Protein AF-A0A8B6DS80-F1 (afdb_monomer)

pLDDT: mean 71.21, std 18.93, range [24.67, 97.44]

Structure (mmCIF, N/CA/C/O backbone):
data_AF-A0A8B6DS80-F1
#
_entry.id   AF-A0A8B6DS80-F1
#
loop_
_atom_site.group_PDB
_atom_site.id
_atom_site.type_symbol
_atom_site.label_atom_id
_atom_site.label_alt_id
_atom_site.label_comp_id
_atom_site.label_asym_id
_atom_site.label_entity_id
_atom_site.label_seq_id
_atom_site.pdbx_PDB_ins_code
_atom_site.Cartn_x
_atom_site.Cartn_y
_atom_site.Cartn_z
_atom_site.occupancy
_atom_site.B_iso_or_equiv
_atom_site.auth_seq_id
_atom_site.auth_comp_id
_atom_site.auth_asym_id
_atom_site.auth_atom_id
_atom_site.pdbx_PDB_model_num
ATOM 1 N N . MET A 1 1 ? -22.485 25.710 -22.153 1.00 34.03 1 MET A N 1
ATOM 2 C CA . MET A 1 1 ? -21.117 25.423 -22.628 1.00 34.03 1 MET A CA 1
ATOM 3 C C . MET A 1 1 ? -21.225 24.617 -23.906 1.00 34.03 1 MET A C 1
ATOM 5 O O . MET A 1 1 ? -21.720 23.501 -23.854 1.00 34.03 1 MET A O 1
ATOM 9 N N . GLY A 1 2 ? -20.808 25.170 -25.046 1.00 27.67 2 GLY A N 1
ATOM 10 C CA . GLY A 1 2 ? -20.375 24.310 -26.142 1.00 27.67 2 GLY A CA 1
ATOM 11 C C . GLY A 1 2 ? -19.099 23.619 -25.678 1.00 27.67 2 GLY A C 1
ATOM 12 O O . GLY A 1 2 ? -18.053 24.255 -25.598 1.00 27.67 2 GLY A O 1
ATOM 13 N N . THR A 1 3 ? -19.199 22.352 -25.290 1.00 32.62 3 THR A N 1
ATOM 14 C CA . THR A 1 3 ? -18.043 21.487 -25.065 1.00 32.62 3 THR A CA 1
ATOM 15 C C . THR A 1 3 ? -17.446 21.160 -26.429 1.00 32.62 3 THR A C 1
ATOM 17 O O . THR A 1 3 ? -17.955 20.290 -27.135 1.00 32.62 3 THR A O 1
ATOM 20 N N . LYS A 1 4 ? -16.378 21.861 -26.826 1.00 34.16 4 LYS A N 1
ATOM 21 C CA . LYS A 1 4 ? -15.440 21.294 -27.800 1.00 34.16 4 LYS A CA 1
ATOM 22 C C . LYS A 1 4 ? -14.716 20.154 -27.087 1.00 34.16 4 LYS A C 1
ATOM 24 O O . LYS A 1 4 ? -14.049 20.380 -26.081 1.00 34.16 4 LYS A O 1
ATOM 29 N N . GLY A 1 5 ? -14.986 18.938 -27.556 1.00 41.78 5 GLY A N 1
ATOM 30 C CA . GLY A 1 5 ? -14.521 17.689 -26.973 1.00 41.78 5 GLY A CA 1
ATOM 31 C C . GLY A 1 5 ? -13.006 17.544 -27.032 1.00 41.78 5 GLY A C 1
ATOM 32 O O . GLY A 1 5 ? -12.364 17.951 -27.997 1.00 41.78 5 GLY A O 1
ATOM 33 N N . GLN A 1 6 ? -12.452 16.936 -25.988 1.00 45.47 6 GLN A N 1
ATOM 34 C CA . GLN A 1 6 ? -11.119 16.361 -26.053 1.00 45.47 6 GLN A CA 1
ATOM 35 C C . GLN A 1 6 ? -11.160 15.143 -26.979 1.00 45.47 6 GLN A C 1
ATOM 37 O O . GLN A 1 6 ? -11.952 14.219 -26.791 1.00 45.47 6 GLN A O 1
ATOM 42 N N . GLU A 1 7 ? -10.325 15.181 -28.011 1.00 48.72 7 GLU A N 1
ATOM 43 C CA . GLU A 1 7 ? -10.145 14.103 -28.973 1.00 48.72 7 GLU A CA 1
ATOM 44 C C . GLU A 1 7 ? -9.479 12.880 -28.328 1.00 48.72 7 GLU A C 1
ATOM 46 O O . GLU A 1 7 ? -8.563 13.001 -27.515 1.00 48.72 7 GLU A O 1
ATOM 51 N N . LEU A 1 8 ? -9.921 11.683 -28.727 1.00 48.75 8 LEU A N 1
ATOM 52 C CA . LEU A 1 8 ? -9.294 10.417 -28.335 1.00 48.75 8 LEU A CA 1
ATOM 53 C C . LEU A 1 8 ? -7.856 10.293 -28.884 1.00 48.75 8 LEU A C 1
ATOM 55 O O . LEU A 1 8 ? -7.528 10.853 -29.932 1.00 48.75 8 LEU A O 1
ATOM 59 N N . SER A 1 9 ? -7.010 9.496 -28.225 1.00 45.34 9 SER A N 1
ATOM 60 C CA . SER A 1 9 ? -5.663 9.181 -28.719 1.00 45.34 9 SER A CA 1
ATOM 61 C C . SER A 1 9 ? -5.705 8.207 -29.904 1.00 45.34 9 SER A C 1
ATOM 63 O O . SER A 1 9 ? -6.570 7.334 -29.971 1.00 45.34 9 SER A O 1
ATOM 65 N N . THR A 1 10 ? -4.753 8.319 -30.833 1.00 44.22 10 THR A N 1
ATOM 66 C CA . THR A 1 10 ? -4.668 7.491 -32.053 1.00 44.22 10 THR A CA 1
ATOM 67 C C . THR A 1 10 ? -4.633 5.989 -31.758 1.00 44.22 10 THR A C 1
ATOM 69 O O . THR A 1 10 ? -5.273 5.223 -32.463 1.00 44.22 10 THR A O 1
ATOM 72 N N . GLY A 1 11 ? -3.992 5.561 -30.664 1.00 42.91 11 GLY A N 1
ATOM 73 C CA . GLY A 1 11 ? -4.006 4.159 -30.224 1.00 42.91 11 GLY A CA 1
ATOM 74 C C . GLY A 1 11 ? -5.384 3.677 -29.755 1.00 42.91 11 GLY A C 1
ATOM 75 O O . GLY A 1 11 ? -5.789 2.566 -30.077 1.00 42.91 11 GLY A O 1
ATOM 76 N N . VAL A 1 12 ? -6.156 4.527 -29.069 1.00 44.34 12 VAL A N 1
ATOM 77 C CA . VAL A 1 12 ? -7.542 4.206 -28.686 1.00 44.34 12 VAL A CA 1
ATOM 78 C C . VAL A 1 12 ? -8.468 4.251 -29.905 1.00 44.34 12 VAL A C 1
ATOM 80 O O . VAL A 1 12 ? -9.344 3.401 -30.023 1.00 44.34 12 VAL A O 1
ATOM 83 N N . LYS A 1 13 ? -8.243 5.166 -30.857 1.00 51.72 13 LYS A N 1
ATOM 84 C CA . LYS A 1 13 ? -8.955 5.199 -32.147 1.00 51.72 13 LYS A CA 1
ATOM 85 C C . LYS A 1 13 ? -8.667 3.941 -32.988 1.00 51.72 13 LYS A C 1
ATOM 87 O O . LYS A 1 13 ? -9.611 3.322 -33.466 1.00 51.72 13 LYS A O 1
ATOM 92 N N . ASN A 1 14 ? -7.410 3.503 -33.086 1.00 46.91 14 ASN A N 1
ATOM 93 C CA . ASN A 1 14 ? -7.009 2.292 -33.819 1.00 46.91 14 ASN A CA 1
ATOM 94 C C . ASN A 1 14 ? -7.560 1.020 -33.165 1.00 46.91 14 ASN A C 1
ATOM 96 O O . ASN A 1 14 ? -8.139 0.184 -33.848 1.00 46.91 14 ASN A O 1
ATOM 100 N N . MET A 1 15 ? -7.499 0.934 -31.835 1.00 43.97 15 MET A N 1
ATOM 101 C CA . MET A 1 15 ? -8.109 -0.149 -31.063 1.00 43.97 15 MET A CA 1
ATOM 102 C C . MET A 1 15 ? -9.639 -0.198 -31.246 1.00 43.97 15 MET A C 1
ATOM 104 O O . MET A 1 15 ? -10.202 -1.279 -31.391 1.00 43.97 15 MET A O 1
ATOM 108 N N . ILE A 1 16 ? -10.333 0.948 -31.311 1.00 52.62 16 ILE A N 1
ATOM 109 C CA . ILE A 1 16 ? -11.776 1.001 -31.624 1.00 52.62 16 ILE A CA 1
ATOM 110 C C . ILE A 1 16 ? -12.061 0.486 -33.048 1.00 52.62 16 ILE A C 1
ATOM 112 O O . ILE A 1 16 ? -13.019 -0.268 -33.235 1.00 52.62 16 ILE A O 1
ATOM 116 N N . VAL A 1 17 ? -11.244 0.862 -34.040 1.00 50.75 17 VAL A N 1
ATOM 117 C CA . VAL A 1 17 ? -11.376 0.415 -35.442 1.00 50.75 17 VAL A CA 1
ATOM 118 C C . VAL A 1 17 ? -11.119 -1.089 -35.577 1.00 50.75 17 VAL A C 1
ATOM 120 O O . VAL A 1 17 ? -11.907 -1.787 -36.214 1.00 50.75 17 VAL A O 1
ATOM 123 N N . GLU A 1 18 ? -10.091 -1.610 -34.915 1.00 46.81 18 GLU A N 1
ATOM 124 C CA . GLU A 1 18 ? -9.693 -3.019 -34.957 1.00 46.81 18 GLU A CA 1
ATOM 125 C C . GLU A 1 18 ? -10.686 -3.923 -34.205 1.00 46.81 18 GLU A C 1
ATOM 127 O O . GLU A 1 18 ? -11.094 -4.973 -34.707 1.00 46.81 18 GLU A O 1
ATOM 132 N N . MET A 1 19 ? -11.188 -3.486 -33.043 1.00 43.94 19 MET A N 1
ATOM 133 C CA . MET A 1 19 ? -12.278 -4.173 -32.341 1.00 43.94 19 MET A CA 1
ATOM 134 C C . MET A 1 19 ? -13.559 -4.218 -33.193 1.00 43.94 19 MET A C 1
ATOM 136 O O . MET A 1 19 ? -14.278 -5.218 -33.175 1.00 43.94 19 MET A O 1
ATOM 140 N N . PHE A 1 20 ? -13.855 -3.170 -33.970 1.00 48.94 20 PHE A N 1
ATOM 141 C CA . PHE A 1 20 ? -15.024 -3.148 -34.854 1.00 48.94 20 PHE A CA 1
ATOM 142 C C . PHE A 1 20 ? -14.844 -4.046 -36.094 1.00 48.94 20 PHE A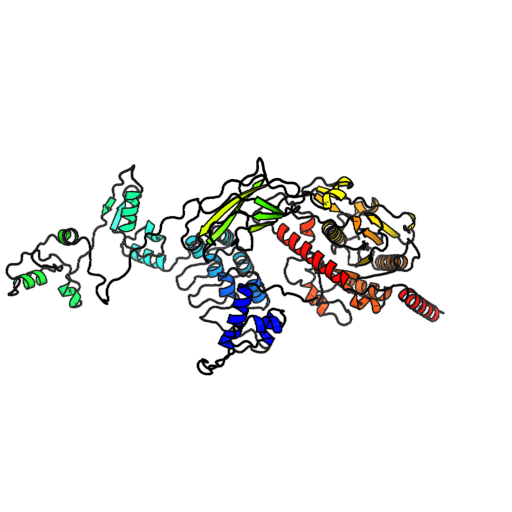 C 1
ATOM 144 O O . PHE A 1 20 ? -15.755 -4.809 -36.422 1.00 48.94 20 PHE A O 1
ATOM 151 N N . GLN A 1 21 ? -13.667 -4.036 -36.731 1.00 45.00 21 GLN A N 1
ATOM 152 C CA . GLN A 1 21 ? -13.314 -4.926 -37.852 1.00 45.00 21 GLN A CA 1
ATOM 153 C C . GLN A 1 21 ? -13.363 -6.415 -37.466 1.00 45.00 21 GLN A C 1
ATOM 155 O O . GLN A 1 21 ? -13.750 -7.253 -38.277 1.00 45.00 21 GLN A O 1
ATOM 160 N N . ASN A 1 22 ? -13.083 -6.736 -36.199 1.00 43.62 22 ASN A N 1
ATOM 161 C CA . ASN A 1 22 ? -13.191 -8.084 -35.633 1.00 43.62 22 ASN A CA 1
ATOM 162 C C . ASN A 1 22 ? -14.607 -8.448 -35.119 1.00 43.62 22 ASN A C 1
ATOM 164 O O . ASN A 1 22 ? -14.787 -9.440 -34.409 1.00 43.62 22 ASN A O 1
ATOM 168 N N . GLY A 1 23 ? -15.640 -7.670 -35.472 1.00 39.72 23 GLY A N 1
ATOM 169 C CA . GLY A 1 23 ? -17.052 -8.032 -35.282 1.00 39.72 23 GLY A CA 1
ATOM 170 C C . GLY A 1 23 ? -17.678 -7.646 -33.936 1.00 39.72 23 GLY A C 1
ATOM 171 O O . GLY A 1 23 ? -18.801 -8.069 -33.636 1.00 39.72 23 GLY A O 1
ATOM 172 N N . PHE A 1 24 ? -17.006 -6.839 -33.109 1.00 44.31 24 PHE A N 1
ATOM 173 C CA . PHE A 1 24 ? -17.584 -6.353 -31.854 1.00 44.31 24 PHE A CA 1
ATOM 174 C C . PHE A 1 24 ? -18.598 -5.228 -32.109 1.00 44.31 24 PHE A C 1
ATOM 176 O O . PHE A 1 24 ? -18.339 -4.259 -32.817 1.00 44.31 24 PHE A O 1
ATOM 183 N N . SER A 1 25 ? -19.777 -5.317 -31.482 1.00 53.47 25 SER A N 1
ATOM 184 C CA . SER A 1 25 ? -20.791 -4.260 -31.606 1.00 53.47 25 SER A CA 1
ATOM 185 C C . SER A 1 25 ? -20.344 -2.967 -30.909 1.00 53.47 25 SER A C 1
ATOM 187 O O . SER A 1 25 ? -19.791 -3.016 -29.809 1.00 53.47 25 SER A O 1
ATOM 189 N N . ARG A 1 26 ? -20.689 -1.806 -31.480 1.00 61.75 26 ARG A N 1
ATOM 190 C CA . ARG A 1 26 ? -20.340 -0.464 -30.960 1.00 61.75 26 ARG A CA 1
ATOM 191 C C . ARG A 1 26 ? -20.732 -0.250 -29.487 1.00 61.75 26 ARG A C 1
ATOM 193 O O . ARG A 1 26 ? -20.030 0.431 -28.750 1.00 61.75 26 ARG A O 1
ATOM 200 N N . ARG A 1 27 ? -21.825 -0.882 -29.029 1.00 55.78 27 ARG A N 1
ATOM 201 C CA . ARG A 1 27 ? -22.249 -0.870 -27.612 1.00 55.78 27 ARG A CA 1
ATOM 202 C C . ARG A 1 27 ? -21.249 -1.604 -26.714 1.00 55.78 27 ARG A C 1
ATOM 204 O O . ARG A 1 27 ? -20.874 -1.087 -25.679 1.00 55.78 27 ARG A O 1
ATOM 211 N N . LYS A 1 28 ? -20.764 -2.762 -27.161 1.00 46.22 28 LYS A N 1
ATOM 212 C CA . LYS A 1 28 ? -19.835 -3.611 -26.407 1.00 46.22 28 LYS A CA 1
ATOM 213 C C . LYS A 1 28 ? -18.430 -3.002 -26.322 1.00 46.22 28 LYS A C 1
ATOM 215 O O . LYS A 1 28 ? -17.792 -3.131 -25.292 1.00 46.22 28 LYS A O 1
ATOM 220 N N . ILE A 1 29 ? -17.984 -2.291 -27.360 1.00 45.41 29 ILE A N 1
ATOM 221 C CA . ILE A 1 29 ? -16.724 -1.521 -27.347 1.00 45.41 29 ILE A CA 1
ATOM 222 C C . ILE A 1 29 ? -16.824 -0.338 -26.367 1.00 45.41 29 ILE A C 1
ATOM 224 O O . ILE A 1 29 ? -15.922 -0.130 -25.562 1.00 45.41 29 ILE A O 1
ATOM 228 N N . SER A 1 30 ? -17.949 0.387 -26.387 1.00 52.19 30 SER A N 1
ATOM 229 C CA . SER A 1 30 ? -18.244 1.484 -25.451 1.00 52.19 30 SER A CA 1
ATOM 230 C C . SER A 1 30 ? -18.247 1.013 -23.991 1.00 52.19 30 SER A C 1
ATOM 232 O O . SER A 1 30 ? -17.644 1.669 -23.145 1.00 52.19 30 SER A O 1
ATOM 234 N N . ASP A 1 31 ? -18.841 -0.150 -23.711 1.00 49.34 31 ASP A N 1
ATOM 235 C CA . ASP A 1 31 ? -18.891 -0.723 -22.361 1.00 49.34 31 ASP A CA 1
ATOM 236 C C . ASP A 1 31 ? -17.509 -1.225 -21.882 1.00 49.34 31 ASP A C 1
ATOM 238 O O . ASP A 1 31 ? -17.162 -1.044 -20.715 1.00 49.34 31 ASP A O 1
ATOM 242 N N . ILE A 1 32 ? -16.703 -1.823 -22.773 1.00 43.16 32 ILE A N 1
ATOM 243 C CA . ILE A 1 32 ? -15.356 -2.352 -22.466 1.00 43.16 32 ILE A CA 1
ATOM 244 C C . ILE A 1 32 ? -14.350 -1.225 -22.221 1.00 43.16 32 ILE A C 1
ATOM 246 O O . ILE A 1 32 ? -13.583 -1.279 -21.264 1.00 43.16 32 ILE A O 1
ATOM 250 N N . LEU A 1 33 ? -14.356 -0.200 -23.073 1.00 44.75 33 LEU A N 1
ATOM 251 C CA . LEU A 1 33 ? -13.413 0.918 -22.994 1.00 44.75 33 LEU A CA 1
ATOM 252 C C . LEU A 1 33 ? -13.917 2.062 -22.100 1.00 44.75 33 LEU A C 1
ATOM 254 O O . LEU A 1 33 ? -13.211 3.049 -21.918 1.00 44.75 33 LEU A O 1
ATOM 258 N N . LYS A 1 34 ? -15.138 1.944 -21.560 1.00 48.00 34 LYS A N 1
ATOM 259 C CA . LYS A 1 34 ? -15.829 2.951 -20.737 1.00 48.00 34 LYS A CA 1
ATOM 260 C C . LYS A 1 34 ? -15.794 4.372 -21.326 1.00 48.00 34 LYS A C 1
ATOM 262 O O . LYS A 1 34 ? -15.617 5.349 -20.603 1.00 48.00 34 LYS A O 1
ATOM 267 N N . ILE A 1 35 ? -16.023 4.489 -22.637 1.00 56.06 35 ILE A N 1
ATOM 268 C CA . ILE A 1 35 ? -16.168 5.767 -23.364 1.00 56.06 35 ILE A CA 1
ATOM 269 C C . ILE A 1 35 ? -17.594 5.934 -23.921 1.00 56.06 35 ILE A C 1
ATOM 271 O O . ILE A 1 35 ? -18.247 4.924 -24.205 1.00 56.06 35 ILE A O 1
ATOM 275 N N . PRO A 1 36 ? -18.106 7.169 -24.120 1.00 63.94 36 PRO A N 1
ATOM 276 C CA . PRO A 1 36 ? -19.464 7.394 -24.616 1.00 63.94 36 PRO A CA 1
ATOM 277 C C . PRO A 1 36 ? -19.700 6.795 -26.007 1.00 63.94 36 PRO A C 1
ATOM 279 O O . PRO A 1 36 ? -18.845 6.835 -26.891 1.00 63.94 36 PRO A O 1
ATOM 282 N N . LYS A 1 37 ? -20.914 6.289 -26.238 1.00 61.31 37 LYS A N 1
ATOM 283 C CA . LYS A 1 37 ? -21.297 5.626 -27.495 1.00 61.31 37 LYS A CA 1
ATOM 284 C C . LYS A 1 37 ? -21.211 6.546 -28.725 1.00 61.31 37 LYS A C 1
ATOM 286 O O . LYS A 1 37 ? -20.961 6.063 -29.824 1.00 61.31 37 LYS A O 1
ATOM 291 N N . SER A 1 38 ? -21.389 7.856 -28.542 1.00 66.00 38 SER A N 1
ATOM 292 C CA . SER A 1 38 ? -21.170 8.879 -29.574 1.00 66.00 38 SER A CA 1
ATOM 293 C C . SER A 1 38 ? -19.695 8.979 -29.977 1.00 66.00 38 SER A C 1
ATOM 295 O O . SER A 1 38 ? -19.396 9.003 -31.161 1.00 66.00 38 SER A O 1
ATOM 297 N N . THR A 1 39 ? -18.767 8.890 -29.020 1.00 58.00 39 THR A N 1
ATOM 298 C CA . THR A 1 39 ? -17.315 8.928 -29.262 1.00 58.00 39 THR A CA 1
ATOM 299 C C . THR A 1 39 ? -16.813 7.682 -30.005 1.00 58.00 39 THR A C 1
ATOM 301 O O . THR A 1 39 ? -15.868 7.771 -30.785 1.00 58.00 39 THR A O 1
ATOM 304 N N . VAL A 1 40 ? -17.471 6.528 -29.831 1.00 60.97 40 VAL A N 1
ATOM 305 C CA . VAL A 1 40 ? -17.234 5.328 -30.660 1.00 60.97 40 VAL A CA 1
ATOM 306 C C . VAL A 1 40 ? -17.730 5.545 -32.096 1.00 60.97 40 VAL A C 1
ATOM 308 O O . VAL A 1 40 ? -17.053 5.141 -33.035 1.00 60.97 40 VAL A O 1
ATOM 311 N N . ASN A 1 41 ? -18.876 6.210 -32.284 1.00 65.19 41 ASN A N 1
ATOM 312 C CA . ASN A 1 41 ? -19.416 6.511 -33.616 1.00 65.19 41 ASN A CA 1
ATOM 313 C C . ASN A 1 41 ? -18.564 7.541 -34.383 1.00 65.19 41 ASN A C 1
ATOM 315 O O . ASN A 1 41 ? -18.413 7.407 -35.591 1.00 65.19 41 ASN A O 1
ATOM 319 N N . ASP A 1 42 ? -17.978 8.522 -33.692 1.00 62.38 42 ASP A N 1
ATOM 320 C CA . ASP A 1 42 ? -17.170 9.589 -34.303 1.00 62.38 42 ASP A CA 1
ATOM 321 C C . ASP A 1 42 ? -15.770 9.120 -34.763 1.00 62.38 42 ASP A C 1
ATOM 323 O O . ASP A 1 42 ? -15.109 9.818 -35.529 1.00 62.38 42 ASP A O 1
ATOM 327 N N . ASN A 1 43 ? -15.311 7.942 -34.310 1.00 55.66 43 ASN A N 1
ATOM 328 C CA . ASN A 1 43 ? -13.954 7.417 -34.548 1.00 55.66 43 ASN A CA 1
ATOM 329 C C . ASN A 1 43 ? -13.908 6.084 -35.317 1.00 55.66 43 ASN A C 1
ATOM 331 O O . ASN A 1 43 ? -12.827 5.540 -35.529 1.00 55.66 43 ASN A O 1
ATOM 335 N N . VAL A 1 44 ? -15.057 5.576 -35.773 1.00 55.69 44 VAL A N 1
ATOM 336 C CA . VAL A 1 44 ? -15.127 4.528 -36.803 1.00 55.69 44 VAL A CA 1
ATOM 337 C C . VAL A 1 44 ? -15.243 5.231 -38.167 1.00 55.69 44 VAL A C 1
ATOM 339 O O . VAL A 1 44 ? -16.208 5.964 -38.379 1.00 55.69 44 VAL A O 1
ATOM 342 N N . PRO A 1 45 ? -14.284 5.067 -39.097 1.00 46.12 45 PRO A N 1
ATOM 343 C CA . PRO A 1 45 ? -14.292 5.791 -40.367 1.00 46.12 45 PRO A CA 1
ATOM 344 C C . PRO A 1 45 ? -15.562 5.565 -41.206 1.00 46.12 45 PRO A C 1
ATOM 346 O O . PRO A 1 45 ? -15.993 4.430 -41.394 1.00 46.12 45 PRO A O 1
ATOM 349 N N . LYS A 1 46 ? -16.137 6.632 -41.784 1.00 46.09 46 LYS A N 1
ATOM 350 C CA . LYS A 1 46 ? -17.407 6.582 -42.549 1.00 46.09 46 LYS A CA 1
ATOM 351 C C . LYS A 1 46 ? -17.395 5.659 -43.778 1.00 46.09 46 LYS A C 1
ATOM 353 O O . LYS A 1 46 ? -18.454 5.191 -44.178 1.00 46.09 46 LYS A O 1
ATOM 358 N N . TYR A 1 47 ? -16.232 5.351 -44.354 1.00 43.00 47 TYR A N 1
ATOM 359 C CA . TYR A 1 47 ? -16.114 4.385 -45.459 1.00 43.00 47 TYR A CA 1
ATOM 360 C C . TYR A 1 47 ? -16.300 2.920 -45.015 1.00 43.00 47 TYR A C 1
ATOM 362 O O . TYR A 1 47 ? -16.515 2.056 -45.855 1.00 43.00 47 TYR A O 1
ATOM 370 N N . LEU A 1 48 ? -16.261 2.640 -43.703 1.00 39.78 48 LEU A N 1
ATOM 371 C CA . LEU A 1 48 ? -16.700 1.369 -43.105 1.00 39.78 48 LEU A CA 1
ATOM 372 C C . LEU A 1 48 ? -18.210 1.362 -42.781 1.00 39.78 48 LEU A C 1
ATOM 374 O O . LEU A 1 48 ? -18.737 0.331 -42.369 1.00 39.78 48 LEU A O 1
ATOM 378 N N . ASP A 1 49 ? -18.897 2.503 -42.933 1.00 40.97 49 ASP A N 1
ATOM 379 C CA . ASP A 1 49 ? -20.339 2.684 -42.686 1.00 40.97 49 ASP A CA 1
ATOM 380 C C . ASP A 1 49 ? -21.155 2.686 -43.994 1.00 40.97 49 ASP A C 1
ATOM 382 O O . ASP A 1 49 ? -22.360 2.437 -43.991 1.00 40.97 49 ASP A O 1
ATOM 386 N N . THR A 1 50 ? -20.501 2.894 -45.141 1.00 33.88 50 THR A N 1
ATOM 387 C CA . THR A 1 50 ? -21.084 2.600 -46.451 1.00 33.88 50 THR A CA 1
ATOM 388 C C . THR A 1 50 ? -20.941 1.114 -46.718 1.00 33.88 50 THR A C 1
ATOM 390 O O . THR A 1 50 ? -19.842 0.623 -46.976 1.00 33.88 50 THR A O 1
ATOM 393 N N . GLY A 1 51 ? -22.060 0.399 -46.634 1.00 42.44 51 GLY A N 1
ATOM 394 C CA . GLY A 1 51 ? -22.133 -0.996 -47.027 1.00 42.44 51 GLY A CA 1
ATOM 395 C C . GLY A 1 51 ? -21.432 -1.237 -48.364 1.00 42.44 51 GLY A C 1
ATOM 396 O O . GLY A 1 51 ? -21.788 -0.664 -49.387 1.00 42.44 51 GLY A O 1
ATOM 397 N N . SER A 1 52 ? -20.454 -2.129 -48.346 1.00 30.00 52 SER A N 1
ATOM 398 C CA . SER A 1 52 ? -20.355 -3.126 -49.399 1.00 30.00 52 SER A CA 1
ATOM 399 C C . SER A 1 52 ? -20.423 -4.468 -48.688 1.00 30.00 52 SER A C 1
ATOM 401 O O . SER A 1 52 ? -19.576 -4.825 -47.871 1.00 30.00 52 SER A O 1
ATOM 403 N N . GLU A 1 53 ? -21.539 -5.153 -48.897 1.00 36.47 53 GLU A N 1
ATOM 404 C CA . GLU A 1 53 ? -21.952 -6.360 -48.186 1.00 36.47 53 GLU A CA 1
ATOM 405 C C . GLU A 1 53 ? -21.076 -7.598 -48.464 1.00 36.47 53 GLU A C 1
ATOM 407 O O . GLU A 1 53 ? -21.439 -8.696 -48.052 1.00 36.47 53 GLU A O 1
ATOM 412 N N . GLU A 1 54 ? -19.919 -7.489 -49.120 1.00 32.94 54 GLU A N 1
ATOM 413 C CA . GLU A 1 54 ? -19.416 -8.635 -49.889 1.00 32.94 54 GLU A CA 1
ATOM 414 C C . GLU A 1 54 ? -18.153 -9.339 -49.394 1.00 32.94 54 GLU A C 1
ATOM 416 O O . GLU A 1 54 ? -17.763 -10.319 -50.013 1.00 32.94 54 GLU A O 1
ATOM 421 N N . ASN A 1 55 ? -17.549 -8.987 -48.253 1.00 32.66 55 ASN A N 1
ATOM 422 C CA . ASN A 1 55 ? -16.404 -9.770 -47.751 1.00 32.66 55 ASN A CA 1
ATOM 423 C C . ASN A 1 55 ? -16.422 -10.035 -46.243 1.00 32.66 55 ASN A C 1
ATOM 425 O O . ASN A 1 55 ? -15.480 -9.738 -45.515 1.00 32.66 55 ASN A O 1
ATOM 429 N N . LYS A 1 56 ? -17.491 -10.685 -45.768 1.00 28.31 56 LYS A N 1
ATOM 430 C CA . LYS A 1 56 ? -17.433 -11.472 -44.525 1.00 28.31 56 LYS A CA 1
ATOM 431 C C . LYS A 1 56 ? -16.778 -12.834 -44.815 1.00 28.31 56 LYS A C 1
ATOM 433 O O . LYS A 1 56 ? -17.434 -13.657 -45.460 1.00 28.31 56 LYS A O 1
ATOM 438 N N . PRO A 1 57 ? -15.598 -13.188 -44.262 1.00 25.95 57 PRO A N 1
ATOM 439 C CA . PRO A 1 57 ? -15.325 -14.584 -43.967 1.00 25.95 57 PRO A CA 1
ATOM 440 C C . PRO A 1 57 ? -16.340 -15.027 -42.914 1.00 25.95 57 PRO A C 1
ATOM 442 O O . PRO A 1 57 ? -16.489 -14.430 -41.846 1.00 25.95 57 PRO A O 1
ATOM 445 N N . ARG A 1 58 ? -17.117 -16.039 -43.290 1.00 29.50 58 ARG A N 1
ATOM 446 C CA . ARG A 1 58 ? -18.211 -16.611 -42.514 1.00 29.50 58 ARG A CA 1
ATOM 447 C C . ARG A 1 58 ? -17.758 -16.985 -41.103 1.00 29.50 58 ARG A C 1
ATOM 449 O O . ARG A 1 58 ? -16.753 -17.653 -40.898 1.00 29.50 58 ARG A O 1
ATOM 456 N N . SER A 1 59 ? -18.599 -16.584 -40.160 1.00 37.50 59 SER A N 1
ATOM 457 C CA . SER A 1 59 ? -18.628 -16.970 -38.756 1.00 37.50 59 SER A CA 1
ATOM 458 C C . SER A 1 59 ? -18.197 -18.419 -38.484 1.00 37.50 59 SER A C 1
ATOM 460 O O . SER A 1 59 ? -18.953 -19.354 -38.749 1.00 37.50 59 SER A O 1
ATOM 462 N N . GLY A 1 60 ? -17.052 -18.578 -37.827 1.00 28.73 60 GLY A N 1
ATOM 463 C CA . GLY A 1 60 ? -16.771 -19.687 -36.920 1.00 28.73 60 GLY A CA 1
ATOM 464 C C . GLY A 1 60 ? -16.500 -19.102 -35.536 1.00 28.73 60 GLY A C 1
ATOM 465 O O . GLY A 1 60 ? -15.497 -18.428 -35.343 1.00 28.73 60 GLY A O 1
ATOM 466 N N . ARG A 1 61 ? -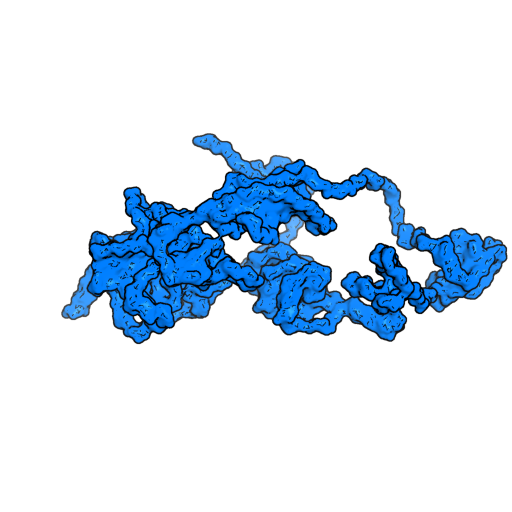17.427 -19.278 -34.587 1.00 30.58 61 ARG A N 1
ATOM 467 C CA . ARG A 1 61 ? -17.264 -18.838 -33.186 1.00 30.58 61 ARG A CA 1
ATOM 468 C C . ARG A 1 61 ? -16.032 -19.496 -32.548 1.00 30.58 61 ARG A C 1
ATOM 470 O O . ARG A 1 61 ? -15.896 -20.707 -32.700 1.00 30.58 61 ARG A O 1
ATOM 477 N N . PRO A 1 62 ? -15.328 -18.792 -31.646 1.00 29.70 62 PRO A N 1
ATOM 478 C CA . PRO A 1 62 ? -14.849 -19.415 -30.417 1.00 29.70 62 PRO A CA 1
ATOM 479 C C . PRO A 1 62 ? -15.852 -19.158 -29.290 1.00 29.70 62 PRO A C 1
ATOM 481 O O . PRO A 1 62 ? -16.294 -18.032 -29.045 1.00 29.70 62 PRO A O 1
ATOM 484 N N . LEU A 1 63 ? -16.276 -20.248 -28.657 1.00 29.19 63 LEU A N 1
ATOM 485 C CA . LEU A 1 63 ? -17.202 -20.276 -27.536 1.00 29.19 63 LEU A CA 1
ATOM 486 C C . LEU A 1 63 ? -16.577 -19.595 -26.307 1.00 29.19 63 LEU A C 1
ATOM 488 O O . LEU A 1 63 ? -15.624 -20.103 -25.730 1.00 29.19 63 LEU A O 1
ATOM 492 N N . PHE A 1 64 ? -17.221 -18.548 -25.792 1.00 31.08 64 PHE A N 1
ATOM 493 C CA . PHE A 1 64 ? -17.216 -18.330 -24.345 1.00 31.08 64 PHE A CA 1
ATOM 494 C C . PHE A 1 64 ? -18.082 -19.427 -23.717 1.00 31.08 64 PHE A C 1
ATOM 496 O O . PHE A 1 64 ? -19.314 -19.381 -23.794 1.00 31.08 64 PHE A O 1
ATOM 503 N N . VAL A 1 65 ? -17.449 -20.448 -23.143 1.00 28.39 65 VAL A N 1
ATOM 504 C CA . VAL A 1 65 ? -18.156 -21.472 -22.368 1.00 28.39 65 VAL A CA 1
ATOM 505 C C . VAL A 1 65 ? -18.589 -20.857 -21.031 1.00 28.39 65 VAL A C 1
ATOM 507 O O . VAL A 1 65 ? -17.828 -20.157 -20.366 1.00 28.39 65 VAL A O 1
ATOM 510 N N . LYS A 1 66 ? -19.851 -21.091 -20.655 1.00 26.05 66 LYS A N 1
ATOM 511 C CA . LYS A 1 66 ? -20.431 -20.757 -19.342 1.00 26.05 66 LYS A CA 1
ATOM 512 C C . LYS A 1 66 ? -19.650 -21.421 -18.188 1.00 26.05 66 LYS A C 1
ATOM 514 O O . LYS A 1 66 ? -18.968 -22.414 -18.422 1.00 26.05 66 LYS A O 1
ATOM 519 N N . PRO A 1 67 ? -19.793 -20.943 -16.934 1.00 33.38 67 PRO A N 1
ATOM 520 C CA . PRO A 1 67 ? -19.014 -21.416 -15.789 1.00 33.38 67 PRO A CA 1
ATOM 521 C C . PRO A 1 67 ? -19.412 -22.835 -15.354 1.00 33.38 67 PRO A C 1
ATOM 523 O O . PRO A 1 67 ? -20.184 -23.005 -14.416 1.00 33.38 67 PRO A O 1
ATOM 526 N N . ARG A 1 68 ? -18.883 -23.853 -16.039 1.00 29.25 68 ARG A N 1
ATOM 527 C CA . ARG A 1 68 ? -18.676 -25.221 -15.542 1.00 29.25 68 ARG A CA 1
ATOM 528 C C . ARG A 1 68 ? -17.434 -25.788 -16.247 1.00 29.25 68 ARG A C 1
ATOM 530 O O . ARG A 1 68 ? -17.419 -25.888 -17.466 1.00 29.25 68 ARG A O 1
ATOM 537 N N . ASP A 1 69 ? -16.414 -26.110 -15.451 1.00 32.62 69 ASP A N 1
ATOM 538 C CA . ASP A 1 69 ? -15.129 -26.736 -15.808 1.00 32.62 69 ASP A CA 1
ATOM 539 C C . ASP A 1 69 ? -14.112 -25.925 -16.640 1.00 32.62 69 ASP A C 1
ATOM 541 O O . ASP A 1 69 ? -13.886 -26.172 -17.821 1.00 32.62 69 ASP A O 1
ATOM 545 N N . TYR A 1 70 ? -13.311 -25.102 -15.952 1.00 36.38 70 TYR A N 1
ATOM 546 C CA . TYR A 1 70 ? -11.993 -24.607 -16.410 1.00 36.38 70 TYR A CA 1
ATOM 547 C C . TYR A 1 70 ? -10.943 -25.729 -16.613 1.00 36.38 70 TYR A C 1
ATOM 549 O O . TYR A 1 70 ? -9.789 -25.465 -16.941 1.00 36.38 70 TYR A O 1
ATOM 557 N N . ARG A 1 71 ? -11.333 -27.003 -16.452 1.00 34.94 71 ARG A N 1
ATOM 558 C CA . ARG A 1 71 ? -10.485 -28.195 -16.631 1.00 34.94 71 ARG A CA 1
ATOM 559 C C . ARG A 1 71 ? -10.240 -28.581 -18.100 1.00 34.94 71 ARG A C 1
ATOM 561 O O . ARG A 1 71 ? -9.442 -29.481 -18.348 1.00 34.94 71 ARG A O 1
ATOM 568 N N . LYS A 1 72 ? -10.883 -27.926 -19.075 1.00 39.75 72 LYS A N 1
ATOM 569 C CA . LYS A 1 72 ? -10.617 -28.110 -20.516 1.00 39.75 72 LYS A CA 1
ATOM 570 C C . LYS A 1 72 ? -10.062 -26.815 -21.118 1.00 39.75 72 LYS A C 1
ATOM 572 O O . LYS A 1 72 ? -10.817 -25.962 -21.563 1.00 39.75 72 LYS A O 1
ATOM 577 N N . LEU A 1 73 ? -8.738 -26.660 -21.096 1.00 39.72 73 LEU A N 1
ATOM 578 C CA . LEU A 1 73 ? -8.032 -25.526 -21.705 1.00 39.72 73 LEU A CA 1
ATOM 579 C C . LEU A 1 73 ? -7.975 -25.691 -23.233 1.00 39.72 73 LEU A C 1
ATOM 581 O O . LEU A 1 73 ? -7.357 -26.638 -23.722 1.00 39.72 73 LEU A O 1
ATOM 585 N N . GLU A 1 74 ? -8.576 -24.768 -23.990 1.00 44.06 74 GLU A N 1
ATOM 586 C CA . GLU A 1 74 ? -8.325 -24.651 -25.432 1.00 44.06 74 GLU A CA 1
ATOM 587 C C . GLU A 1 74 ? -6.900 -24.119 -25.652 1.00 44.06 74 GLU A C 1
ATOM 589 O O . GLU A 1 74 ? -6.540 -23.032 -25.200 1.00 44.06 74 GLU A O 1
ATOM 594 N N . ARG A 1 75 ? -6.063 -24.925 -26.313 1.00 50.53 75 ARG A N 1
ATOM 595 C CA . ARG A 1 75 ? -4.700 -24.562 -26.714 1.00 50.53 75 ARG A CA 1
ATOM 596 C C . ARG A 1 75 ? -4.747 -23.917 -28.097 1.00 50.53 75 ARG A C 1
ATOM 598 O O . ARG A 1 75 ? -5.093 -24.596 -29.063 1.00 50.53 75 ARG A O 1
ATOM 605 N N . ILE A 1 76 ? -4.339 -22.658 -28.223 1.00 43.97 76 ILE A N 1
ATOM 606 C CA . ILE A 1 76 ? -4.205 -21.997 -29.530 1.00 43.97 76 ILE A CA 1
ATOM 607 C C . ILE A 1 76 ? -2.763 -22.201 -29.996 1.00 43.97 76 ILE A C 1
ATOM 609 O O . ILE A 1 76 ? -1.822 -21.884 -29.277 1.00 43.97 76 ILE A O 1
ATOM 613 N N . HIS A 1 77 ? -2.577 -22.856 -31.146 1.00 48.38 77 HIS A N 1
ATOM 614 C CA . HIS A 1 77 ? -1.266 -23.302 -31.649 1.00 48.38 77 HIS A CA 1
ATOM 615 C C . HIS A 1 77 ? -0.426 -24.126 -30.651 1.00 48.38 77 HIS A C 1
ATOM 617 O O . HIS A 1 77 ? 0.763 -24.330 -30.859 1.00 48.38 77 HIS A O 1
ATOM 623 N N . GLY A 1 78 ? -1.066 -24.716 -29.634 1.00 55.41 78 GLY A N 1
ATOM 624 C CA . GLY A 1 78 ? -0.415 -25.497 -28.579 1.00 55.41 78 GLY A CA 1
ATOM 625 C C . GLY A 1 78 ? 0.205 -24.669 -27.454 1.00 55.41 78 GLY A C 1
ATOM 626 O O . GLY A 1 78 ? 0.797 -25.251 -26.552 1.00 55.41 78 GLY A O 1
ATOM 627 N N . TRP A 1 79 ? 0.013 -23.350 -27.463 1.00 59.75 79 TRP A N 1
ATOM 628 C CA . TRP A 1 79 ? 0.283 -22.483 -26.324 1.00 59.75 79 TRP A CA 1
ATOM 629 C C . TRP A 1 79 ? -0.967 -22.347 -25.452 1.00 59.75 79 TRP A C 1
ATOM 631 O O . TRP A 1 79 ? -2.105 -22.334 -25.934 1.00 59.75 79 TRP A O 1
ATOM 641 N N . THR A 1 80 ? -0.746 -22.265 -24.144 1.00 63.84 80 THR A N 1
ATOM 642 C CA . THR A 1 80 ? -1.768 -21.823 -23.186 1.00 63.84 80 THR A CA 1
ATOM 643 C C . THR A 1 80 ? -1.624 -20.321 -22.961 1.00 63.84 80 THR A C 1
ATOM 645 O O . THR A 1 80 ? -0.578 -19.744 -23.253 1.00 63.84 80 THR A O 1
ATOM 648 N N . ALA A 1 81 ? -2.635 -19.691 -22.365 1.00 60.97 81 ALA A N 1
ATOM 649 C CA . ALA A 1 81 ? -2.551 -18.283 -21.985 1.00 60.97 81 ALA A CA 1
ATOM 650 C C . ALA A 1 81 ? -1.355 -17.981 -21.048 1.00 60.97 81 ALA A C 1
ATOM 652 O O . ALA A 1 81 ? -0.823 -16.876 -21.086 1.00 60.97 81 ALA A O 1
ATOM 653 N N . LEU A 1 82 ? -0.885 -18.970 -20.269 1.00 70.19 82 LEU A N 1
ATOM 654 C CA . LEU A 1 82 ? 0.329 -18.847 -19.450 1.00 70.19 82 LEU A CA 1
ATOM 655 C C . LEU A 1 82 ? 1.617 -18.827 -20.283 1.00 70.19 82 LEU A C 1
ATOM 657 O O . LEU A 1 82 ? 2.536 -18.098 -19.944 1.00 70.19 82 LEU A O 1
ATOM 661 N N . HIS A 1 83 ? 1.691 -19.578 -21.386 1.00 74.12 83 HIS A N 1
ATOM 662 C CA . HIS A 1 83 ? 2.860 -19.520 -22.272 1.00 74.12 83 HIS A CA 1
ATOM 663 C C . HIS A 1 83 ? 2.990 -18.132 -22.903 1.00 74.12 83 HIS A C 1
ATOM 665 O O . HIS A 1 83 ? 4.062 -17.537 -22.876 1.00 74.12 83 HIS A O 1
ATOM 671 N N . SER A 1 84 ? 1.875 -17.575 -23.385 1.00 64.44 84 SER A N 1
ATOM 672 C CA . SER A 1 84 ? 1.844 -16.201 -23.891 1.00 64.44 84 SER A CA 1
ATOM 673 C C . SER A 1 84 ? 2.195 -15.189 -22.797 1.00 64.44 84 SER A C 1
ATOM 675 O O . SER A 1 84 ? 3.003 -14.298 -23.029 1.00 64.44 84 SER A O 1
ATOM 677 N N . GLY A 1 85 ? 1.636 -15.334 -21.591 1.00 64.50 85 GLY A N 1
ATOM 678 C CA . GLY A 1 85 ? 1.934 -14.443 -20.467 1.00 64.50 85 GLY A CA 1
ATOM 679 C C . GLY A 1 85 ? 3.412 -14.448 -20.061 1.00 64.50 85 GLY A C 1
ATOM 680 O O . GLY A 1 85 ? 3.973 -13.379 -19.832 1.00 64.50 85 GLY A O 1
ATOM 681 N N . ALA A 1 86 ? 4.042 -15.627 -20.037 1.00 73.75 86 ALA A N 1
ATOM 682 C CA . ALA A 1 86 ? 5.458 -15.795 -19.718 1.00 73.75 86 ALA A CA 1
ATOM 683 C C . ALA A 1 86 ? 6.392 -15.277 -20.815 1.00 73.75 86 ALA A C 1
ATOM 685 O O . ALA A 1 86 ? 7.449 -14.749 -20.495 1.00 73.75 86 ALA A O 1
ATOM 686 N N . TRP A 1 87 ? 5.997 -15.386 -22.085 1.00 72.25 87 TRP A N 1
ATOM 687 C CA . TRP A 1 87 ? 6.759 -14.849 -23.213 1.00 72.25 87 TRP A CA 1
ATOM 688 C C . TRP A 1 87 ? 6.713 -13.314 -23.276 1.00 72.25 87 TRP A C 1
ATOM 690 O O . TRP A 1 87 ? 7.737 -12.665 -23.446 1.00 72.25 87 TRP A O 1
ATOM 700 N N . PHE A 1 88 ? 5.528 -12.717 -23.097 1.00 61.81 88 PHE A N 1
ATOM 701 C CA . PHE A 1 88 ? 5.320 -11.265 -23.221 1.00 61.81 88 PHE A CA 1
ATOM 702 C C . PHE A 1 88 ? 5.565 -10.469 -21.926 1.00 61.81 88 PHE A C 1
ATOM 704 O O . PHE A 1 88 ? 5.236 -9.279 -21.879 1.00 61.81 88 PHE A O 1
ATOM 711 N N . GLY A 1 89 ? 6.062 -11.109 -20.861 1.00 60.81 89 GLY A N 1
ATOM 712 C CA . GLY A 1 89 ? 6.359 -10.441 -19.587 1.00 60.81 89 GLY A CA 1
ATOM 713 C C . GLY A 1 89 ? 5.135 -9.856 -18.883 1.00 60.81 89 GLY A C 1
ATOM 714 O O . GLY A 1 89 ? 5.236 -8.857 -18.180 1.00 60.81 89 GLY A O 1
ATOM 715 N N . LYS A 1 90 ? 3.943 -10.428 -19.099 1.00 67.31 90 LYS A N 1
ATOM 716 C CA . LYS A 1 90 ? 2.687 -9.915 -18.523 1.00 67.31 90 LYS A CA 1
ATOM 717 C C . LYS A 1 90 ? 2.411 -10.567 -17.174 1.00 67.31 90 LYS A C 1
ATOM 719 O O . LYS A 1 90 ? 1.532 -11.428 -17.068 1.00 67.31 90 LYS A O 1
ATOM 724 N N . ALA A 1 91 ? 3.170 -10.164 -16.157 1.00 63.38 91 ALA A N 1
ATOM 725 C CA . ALA A 1 91 ? 3.093 -10.721 -14.810 1.00 63.38 91 ALA A CA 1
ATOM 726 C C . ALA A 1 91 ? 1.675 -10.652 -14.219 1.00 63.38 91 ALA A C 1
ATOM 728 O O . ALA A 1 91 ? 1.201 -11.630 -13.649 1.00 63.38 91 ALA A O 1
ATOM 729 N N . GLU A 1 92 ? 0.923 -9.573 -14.447 1.00 56.19 92 GLU A N 1
ATOM 730 C CA . GLU A 1 92 ? -0.449 -9.422 -13.942 1.00 56.19 92 GLU A CA 1
ATOM 731 C C . GLU A 1 92 ? -1.417 -10.438 -14.568 1.00 56.19 92 GLU A C 1
ATOM 733 O O . GLU A 1 92 ? -2.292 -10.986 -13.894 1.00 56.19 92 GLU A O 1
ATOM 738 N N . ILE A 1 93 ? -1.236 -10.734 -15.860 1.00 55.75 93 ILE A N 1
ATOM 739 C CA . ILE A 1 93 ? -2.018 -11.751 -16.572 1.00 55.75 93 ILE A CA 1
ATOM 740 C C . ILE A 1 93 ? -1.612 -13.143 -16.081 1.00 55.75 93 ILE A C 1
ATOM 742 O O . ILE A 1 93 ? -2.477 -13.978 -15.826 1.00 55.75 93 ILE A O 1
ATOM 746 N N . MET A 1 94 ? -0.315 -13.386 -15.887 1.00 68.38 94 MET A N 1
ATOM 747 C CA . MET A 1 94 ? 0.202 -14.627 -15.307 1.00 68.38 94 MET A CA 1
ATOM 748 C C . MET A 1 94 ? -0.367 -14.880 -13.910 1.00 68.38 94 MET A C 1
ATOM 750 O O . MET A 1 94 ? -0.883 -15.966 -13.653 1.00 68.38 94 MET A O 1
ATOM 754 N N . HIS A 1 95 ? -0.362 -13.871 -13.038 1.00 61.09 95 HIS A N 1
ATOM 755 C CA . HIS A 1 95 ? -0.943 -13.947 -11.702 1.00 61.09 95 HIS A CA 1
ATOM 756 C C . HIS A 1 95 ? -2.428 -14.300 -11.749 1.00 61.09 95 HIS A C 1
ATOM 758 O O . HIS A 1 95 ? -2.836 -15.262 -11.099 1.00 61.09 95 HIS A O 1
ATOM 764 N N . LEU A 1 96 ? -3.215 -13.604 -12.574 1.00 53.53 96 LEU A N 1
ATOM 765 C CA . LEU A 1 96 ? -4.642 -13.882 -12.735 1.00 53.53 96 LEU A CA 1
ATOM 766 C C . LEU A 1 96 ? -4.896 -15.307 -13.250 1.00 53.53 96 LEU A C 1
ATOM 768 O O . LEU A 1 96 ? -5.764 -16.014 -12.746 1.00 53.53 96 LEU A O 1
ATOM 772 N N . LEU A 1 97 ? -4.147 -15.756 -14.257 1.00 55.94 97 LEU A N 1
ATOM 773 C CA . LEU A 1 97 ? -4.320 -17.077 -14.864 1.00 55.94 97 LEU A CA 1
ATOM 774 C C . LEU A 1 97 ? -3.952 -18.207 -13.893 1.00 55.94 97 LEU A C 1
ATOM 776 O O . LEU A 1 97 ? -4.668 -19.208 -13.808 1.00 55.94 97 LEU A O 1
ATOM 780 N N . ILE A 1 98 ? -2.880 -18.029 -13.122 1.00 66.19 98 ILE A N 1
ATOM 781 C CA . ILE A 1 98 ? -2.480 -18.967 -12.073 1.00 66.19 98 ILE A CA 1
ATOM 782 C C . ILE A 1 98 ? -3.509 -18.960 -10.925 1.00 66.19 98 ILE A C 1
ATOM 784 O O . ILE A 1 98 ? -3.875 -20.024 -10.427 1.00 66.19 98 ILE A O 1
ATOM 788 N N . GLU A 1 99 ? -4.039 -17.795 -10.535 1.00 57.53 99 GLU A N 1
ATOM 789 C CA . GLU A 1 99 ? -5.095 -17.653 -9.516 1.00 57.53 99 GLU A CA 1
ATOM 790 C C . GLU A 1 99 ? -6.391 -18.375 -9.923 1.00 57.53 99 GLU A C 1
ATOM 792 O O . GLU A 1 99 ? -7.083 -18.960 -9.088 1.00 57.53 99 GLU A O 1
ATOM 797 N N . LYS A 1 100 ? -6.705 -18.411 -11.225 1.00 51.41 100 LYS A N 1
ATOM 798 C CA . LYS A 1 100 ? -7.836 -19.179 -11.773 1.00 51.41 100 LYS A CA 1
ATOM 799 C C . LYS A 1 100 ? -7.582 -20.690 -11.858 1.00 51.41 100 LYS A C 1
ATOM 801 O O . LYS A 1 100 ? -8.433 -21.414 -12.374 1.00 51.41 100 LYS A O 1
ATOM 806 N N . GLY A 1 101 ? -6.457 -21.181 -11.336 1.00 55.94 101 GLY A N 1
ATOM 807 C CA . GLY A 1 101 ? -6.137 -22.607 -11.266 1.00 55.94 101 GLY A CA 1
ATOM 808 C C . GLY A 1 101 ? -5.699 -23.206 -12.602 1.00 55.94 101 GLY A C 1
ATOM 809 O O . GLY A 1 101 ? -5.851 -24.412 -12.811 1.00 55.94 101 GLY A O 1
ATOM 810 N N . ILE A 1 102 ? -5.184 -22.385 -13.526 1.00 64.62 102 ILE A N 1
ATOM 811 C CA . ILE A 1 102 ? -4.589 -22.891 -14.764 1.00 64.62 102 ILE A CA 1
ATOM 812 C C . ILE A 1 102 ? -3.289 -23.613 -14.418 1.00 64.62 102 ILE A C 1
ATOM 814 O O . ILE A 1 102 ? -2.422 -23.090 -13.723 1.00 64.62 102 ILE A O 1
ATOM 818 N N . ARG A 1 103 ? -3.164 -24.837 -14.929 1.00 65.25 103 ARG A N 1
ATOM 819 C CA . ARG A 1 103 ? -1.978 -25.670 -14.755 1.00 65.25 103 ARG A CA 1
ATOM 820 C C . ARG A 1 103 ? -0.749 -25.032 -15.407 1.00 65.25 103 ARG A C 1
ATOM 822 O O . ARG A 1 103 ? -0.741 -24.802 -16.617 1.00 65.25 103 ARG A O 1
ATOM 829 N N . VAL A 1 104 ? 0.275 -24.786 -14.593 1.00 73.81 104 VAL A N 1
ATOM 830 C CA . VAL A 1 104 ? 1.560 -24.175 -14.983 1.00 73.81 104 VAL A CA 1
ATOM 831 C C . VAL A 1 104 ? 2.553 -25.180 -15.582 1.00 73.81 104 VAL A C 1
ATOM 833 O O . VAL A 1 104 ? 3.520 -24.791 -16.222 1.00 73.81 104 VAL A O 1
ATOM 836 N N . ASP A 1 105 ? 2.294 -26.473 -15.403 1.00 76.38 105 ASP A N 1
ATOM 837 C CA . ASP A 1 105 ? 3.147 -27.602 -15.789 1.00 76.38 105 ASP A CA 1
ATOM 838 C C . ASP A 1 105 ? 2.782 -28.204 -17.159 1.00 76.38 105 ASP A C 1
ATOM 840 O O . ASP A 1 105 ? 3.280 -29.260 -17.545 1.00 76.38 105 ASP A O 1
ATOM 844 N N . LEU A 1 106 ? 1.882 -27.559 -17.905 1.00 78.62 106 LEU A N 1
ATOM 845 C CA . LEU A 1 106 ? 1.543 -27.988 -19.257 1.00 78.62 106 LEU A CA 1
ATOM 846 C C . LEU A 1 106 ? 2.656 -27.562 -20.222 1.00 78.62 106 LEU A C 1
ATOM 848 O O . LEU A 1 106 ? 2.933 -26.368 -20.277 1.00 78.62 106 LEU A O 1
ATOM 852 N N . PRO A 1 107 ? 3.229 -28.475 -21.024 1.00 79.62 107 PRO A N 1
ATOM 853 C CA . PRO A 1 107 ? 4.204 -28.103 -22.042 1.00 79.62 107 PRO A CA 1
ATOM 854 C C . PRO A 1 107 ? 3.529 -27.537 -23.301 1.00 79.62 107 PRO A C 1
ATOM 856 O O . PRO A 1 107 ? 2.382 -27.891 -23.624 1.00 79.62 107 PRO A O 1
ATOM 859 N N . SER A 1 108 ? 4.266 -26.699 -24.028 1.00 75.88 108 SER A N 1
ATOM 860 C CA . SER A 1 108 ? 3.970 -26.255 -25.394 1.00 75.88 108 SER A CA 1
ATOM 861 C C . SER A 1 108 ? 4.222 -27.373 -26.427 1.00 75.88 108 SER A C 1
ATOM 863 O O . SER A 1 108 ? 4.541 -28.512 -26.075 1.00 75.88 108 SER A O 1
ATOM 865 N N . LYS A 1 109 ? 4.053 -27.090 -27.731 1.00 74.56 109 LYS A N 1
ATOM 866 C CA . LYS A 1 109 ? 4.259 -28.101 -28.797 1.00 74.56 109 LYS A CA 1
ATOM 867 C C . LYS A 1 109 ? 5.702 -28.577 -28.924 1.00 74.56 109 LYS A C 1
ATOM 869 O O . LYS A 1 109 ? 5.917 -29.742 -29.224 1.00 74.56 109 LYS A O 1
ATOM 874 N N . ASP A 1 110 ? 6.649 -27.682 -28.701 1.00 73.25 110 ASP A N 1
ATOM 875 C CA . ASP A 1 110 ? 8.093 -27.921 -28.665 1.00 73.25 110 ASP A CA 1
ATOM 876 C C . ASP A 1 110 ? 8.554 -28.491 -27.310 1.00 73.25 110 ASP A C 1
ATOM 878 O O . ASP A 1 110 ? 9.747 -28.618 -27.047 1.00 73.25 110 ASP A O 1
ATOM 882 N N . GLY A 1 111 ? 7.619 -28.859 -26.426 1.00 78.44 111 GLY A N 1
ATOM 883 C CA . GLY A 1 111 ? 7.922 -29.413 -25.106 1.00 78.44 111 GLY A CA 1
ATOM 884 C C . GLY A 1 111 ? 8.404 -28.379 -24.091 1.00 78.44 111 GLY A C 1
ATOM 885 O O . GLY A 1 111 ? 8.672 -28.748 -22.951 1.00 78.44 111 GLY A O 1
ATOM 886 N N . SER A 1 112 ? 8.496 -27.103 -24.471 1.00 84.00 112 SER A N 1
ATOM 887 C CA . SER A 1 112 ? 8.913 -26.029 -23.576 1.00 84.00 112 SER A CA 1
ATOM 888 C C . SER A 1 112 ? 7.884 -25.824 -22.465 1.00 84.00 112 SER A C 1
ATOM 890 O O . SER A 1 112 ? 6.674 -25.776 -22.690 1.00 84.00 112 SER A O 1
ATOM 892 N N . SER A 1 113 ? 8.372 -25.717 -21.231 1.00 87.19 113 SER A N 1
ATOM 893 C CA . SER A 1 113 ? 7.543 -25.311 -20.096 1.00 87.19 113 SER A CA 1
ATOM 894 C C . SER A 1 113 ? 7.388 -23.790 -20.061 1.00 87.19 113 SER A C 1
ATOM 896 O O . SER A 1 113 ? 8.137 -23.043 -20.691 1.00 87.19 113 SER A O 1
ATOM 898 N N . VAL A 1 114 ? 6.455 -23.309 -19.246 1.00 85.44 114 VAL A N 1
ATOM 899 C CA . VAL A 1 114 ? 6.280 -21.872 -18.997 1.00 85.44 114 VAL A CA 1
ATOM 900 C C . VAL A 1 114 ? 7.567 -21.237 -18.431 1.00 85.44 114 VAL A C 1
ATOM 902 O O . VAL A 1 114 ? 7.866 -20.083 -18.732 1.00 85.44 114 VAL A O 1
ATOM 905 N N . LEU A 1 115 ? 8.377 -22.010 -17.691 1.00 88.94 115 LEU A N 1
ATOM 906 C CA . LEU A 1 115 ? 9.678 -21.573 -17.172 1.00 88.94 115 LEU A CA 1
ATOM 907 C C . LEU A 1 115 ? 10.742 -21.448 -18.275 1.00 88.94 115 LEU A C 1
ATOM 909 O O . LEU A 1 115 ? 11.539 -20.521 -18.215 1.00 88.94 115 LEU A O 1
ATOM 913 N N . HIS A 1 116 ? 10.719 -22.289 -19.319 1.00 84.44 116 HIS A N 1
ATOM 914 C CA . HIS A 1 116 ? 11.613 -22.128 -20.480 1.00 84.44 116 HIS A CA 1
ATOM 915 C C . HIS A 1 116 ? 11.373 -20.803 -21.205 1.00 84.44 116 HIS A C 1
ATOM 917 O O . HIS A 1 116 ? 12.326 -20.159 -21.639 1.00 84.44 116 HIS A O 1
ATOM 923 N N . LEU A 1 117 ? 10.103 -20.403 -21.335 1.00 84.00 117 LEU A N 1
ATOM 924 C CA . LEU A 1 117 ? 9.723 -19.150 -21.987 1.00 84.00 117 LEU A CA 1
ATOM 925 C C . LEU A 1 117 ? 10.061 -17.936 -21.115 1.00 84.00 117 LEU A C 1
ATOM 927 O O . LEU A 1 117 ? 10.551 -16.939 -21.637 1.00 84.00 117 LEU A O 1
ATOM 931 N N . ALA A 1 118 ? 9.858 -18.030 -19.796 1.00 84.50 118 ALA A N 1
ATOM 932 C CA . ALA A 1 118 ? 10.269 -16.990 -18.849 1.00 84.50 118 ALA A CA 1
ATOM 933 C C . ALA A 1 118 ? 11.799 -16.809 -18.819 1.00 84.50 118 ALA A C 1
ATOM 935 O O . ALA A 1 118 ? 12.284 -15.681 -18.815 1.00 84.50 118 ALA A O 1
ATOM 936 N N . ALA A 1 119 ? 12.544 -17.919 -18.857 1.00 79.75 119 ALA A N 1
ATOM 937 C CA . ALA A 1 119 ? 14.001 -17.945 -18.953 1.00 79.75 119 ALA A CA 1
ATOM 938 C C . ALA A 1 119 ? 14.516 -17.328 -20.259 1.00 79.75 119 ALA A C 1
ATOM 940 O O . ALA A 1 119 ? 15.443 -16.532 -20.220 1.00 79.75 119 ALA A O 1
ATOM 941 N N . ASN A 1 120 ? 13.891 -17.640 -21.399 1.00 77.50 120 ASN A N 1
ATOM 942 C CA . ASN A 1 120 ? 14.250 -17.070 -22.704 1.00 77.50 120 ASN A CA 1
ATOM 943 C C . ASN A 1 120 ? 14.019 -15.542 -22.739 1.00 77.50 120 ASN A C 1
ATOM 945 O O . ASN A 1 120 ? 14.903 -14.763 -23.086 1.00 77.50 120 ASN A O 1
ATOM 949 N N . SER A 1 121 ? 12.851 -15.103 -22.269 1.00 72.12 121 SER A N 1
ATOM 950 C CA . SER A 1 121 ? 12.447 -13.689 -22.260 1.00 72.12 121 SER A CA 1
ATOM 951 C C . SER A 1 121 ? 13.101 -12.833 -21.167 1.00 72.12 121 SER A C 1
ATOM 953 O O . SER A 1 121 ? 12.885 -11.625 -21.144 1.00 72.12 121 SER A O 1
ATOM 955 N N . GLY A 1 122 ? 13.899 -13.413 -20.262 1.00 73.81 122 GLY A N 1
ATOM 956 C CA . GLY A 1 122 ? 14.558 -12.659 -19.188 1.00 73.81 122 GLY A CA 1
ATOM 957 C C . GLY A 1 122 ? 13.598 -12.091 -18.139 1.00 73.81 122 GLY A C 1
ATOM 958 O O . GLY A 1 122 ? 13.940 -11.143 -17.438 1.00 73.81 122 GLY A O 1
ATOM 959 N N . ASN A 1 123 ? 12.392 -12.651 -18.013 1.00 76.50 123 ASN A N 1
ATOM 960 C CA . ASN A 1 123 ? 11.358 -12.124 -17.126 1.00 76.50 123 ASN A CA 1
ATOM 961 C C . ASN A 1 123 ? 11.610 -12.484 -15.650 1.00 76.50 123 ASN A C 1
ATOM 963 O O . ASN A 1 123 ? 11.108 -13.492 -15.138 1.00 76.50 123 ASN A O 1
ATOM 967 N N . THR A 1 124 ? 12.339 -11.610 -14.952 1.00 78.06 124 THR A N 1
ATOM 968 C CA . THR A 1 124 ? 12.729 -11.743 -13.534 1.00 78.06 124 THR A CA 1
ATOM 969 C C . THR A 1 124 ? 11.560 -11.682 -12.547 1.00 78.06 124 THR A C 1
ATOM 971 O O . THR A 1 124 ? 11.699 -12.129 -11.416 1.00 78.06 124 THR A O 1
ATOM 974 N N . GLU A 1 125 ? 10.382 -11.209 -12.961 1.00 75.69 125 GLU A N 1
ATOM 975 C CA . GLU A 1 125 ? 9.151 -11.249 -12.154 1.00 75.69 125 GLU A CA 1
ATOM 976 C C . GLU A 1 125 ? 8.424 -12.606 -12.264 1.00 75.69 125 GLU A C 1
ATOM 978 O O . GLU A 1 125 ? 7.795 -13.080 -11.318 1.00 75.69 125 GLU A O 1
ATOM 983 N N . ILE A 1 126 ? 8.534 -13.273 -13.419 1.00 79.75 126 ILE A N 1
ATOM 984 C CA . ILE A 1 126 ? 7.771 -14.489 -13.738 1.00 79.75 126 ILE A CA 1
ATOM 985 C C . ILE A 1 126 ? 8.549 -15.755 -13.365 1.00 79.75 126 ILE A C 1
ATOM 987 O O . ILE A 1 126 ? 7.953 -16.708 -12.863 1.00 79.75 126 ILE A O 1
ATOM 991 N N . ALA A 1 127 ? 9.868 -15.790 -13.574 1.00 82.06 127 ALA A N 1
ATOM 992 C CA . ALA A 1 127 ? 10.674 -16.972 -13.264 1.00 82.06 127 ALA A CA 1
ATOM 993 C C . ALA A 1 127 ? 10.638 -17.363 -11.765 1.00 82.06 127 ALA A C 1
ATOM 995 O O . ALA A 1 127 ? 10.331 -18.525 -11.485 1.00 82.06 127 ALA A O 1
ATOM 996 N N . PRO A 1 128 ? 10.806 -16.440 -10.790 1.00 77.56 128 PRO A N 1
ATOM 997 C CA . PRO A 1 128 ? 10.665 -16.764 -9.366 1.00 77.56 128 PRO A CA 1
ATOM 998 C C . PRO A 1 128 ? 9.259 -17.241 -9.000 1.00 77.56 128 PRO A C 1
ATOM 1000 O O . PRO A 1 128 ? 9.101 -18.187 -8.229 1.00 77.56 128 PRO A O 1
ATOM 1003 N N . LEU A 1 129 ? 8.224 -16.624 -9.587 1.00 79.88 129 LEU A N 1
ATOM 1004 C CA . LEU A 1 129 ? 6.833 -17.029 -9.388 1.00 79.88 129 LEU A CA 1
ATOM 1005 C C . LEU A 1 129 ? 6.615 -18.487 -9.809 1.00 79.88 129 LEU A C 1
ATOM 1007 O O . LEU A 1 129 ? 5.921 -19.228 -9.120 1.00 79.88 129 LEU A O 1
ATOM 1011 N N . LEU A 1 130 ? 7.198 -18.907 -10.930 1.00 81.12 130 LEU A N 1
ATOM 1012 C CA . LEU A 1 130 ? 7.078 -20.269 -11.446 1.00 81.12 130 LEU A CA 1
ATOM 1013 C C . LEU A 1 130 ? 7.868 -21.288 -10.610 1.00 81.12 130 LEU A C 1
ATOM 1015 O O . LEU A 1 130 ? 7.339 -22.365 -10.327 1.00 81.12 130 LEU A O 1
ATOM 1019 N N . ILE A 1 131 ? 9.082 -20.934 -10.173 1.00 78.81 131 ILE A N 1
ATOM 1020 C CA . ILE A 1 131 ? 9.922 -21.758 -9.283 1.00 78.81 131 ILE A CA 1
ATOM 1021 C C . ILE A 1 131 ? 9.207 -21.981 -7.942 1.00 78.81 131 ILE A C 1
ATOM 1023 O O . ILE A 1 131 ? 9.009 -23.119 -7.522 1.00 78.81 131 ILE A O 1
ATOM 1027 N N . HIS A 1 132 ? 8.681 -20.916 -7.329 1.00 72.88 132 HIS A N 1
ATOM 1028 C CA . HIS A 1 132 ? 7.950 -20.990 -6.059 1.00 72.88 132 HIS A CA 1
ATOM 1029 C C . HIS A 1 132 ? 6.659 -21.827 -6.138 1.00 72.88 132 HIS A C 1
ATOM 1031 O O . HIS A 1 132 ? 6.174 -22.345 -5.133 1.00 72.88 132 HIS A O 1
ATOM 1037 N N . ARG A 1 133 ? 6.084 -21.992 -7.337 1.00 69.56 133 ARG A N 1
ATOM 1038 C CA . ARG A 1 133 ? 4.911 -22.853 -7.579 1.00 69.56 133 ARG A CA 1
ATOM 1039 C C . ARG A 1 133 ? 5.271 -24.317 -7.837 1.00 69.56 133 ARG A C 1
ATOM 1041 O O . ARG A 1 133 ? 4.375 -25.097 -8.158 1.00 69.56 133 ARG A O 1
ATOM 1048 N N . GLY A 1 134 ? 6.539 -24.691 -7.676 1.00 70.69 134 GLY A N 1
ATOM 1049 C CA . GLY A 1 134 ? 7.003 -26.071 -7.776 1.00 70.69 134 GLY A CA 1
ATOM 1050 C C . GLY A 1 134 ? 7.073 -26.591 -9.209 1.00 70.69 134 GLY A C 1
ATOM 1051 O O . GLY A 1 134 ? 6.909 -27.793 -9.421 1.00 70.69 134 GLY A O 1
ATOM 1052 N N . ILE A 1 135 ? 7.283 -25.718 -10.207 1.00 80.75 135 ILE A N 1
ATOM 1053 C CA . ILE A 1 135 ? 7.672 -26.199 -11.538 1.00 80.75 135 ILE A CA 1
ATOM 1054 C C . ILE A 1 135 ? 8.998 -26.945 -11.408 1.00 80.75 135 ILE A C 1
ATOM 1056 O O . ILE A 1 135 ? 9.962 -26.418 -10.862 1.00 80.75 135 ILE A O 1
ATOM 1060 N N . ALA A 1 136 ? 9.051 -28.160 -11.954 1.00 79.75 136 ALA A N 1
ATOM 1061 C CA . ALA A 1 136 ? 10.291 -28.911 -12.045 1.00 79.75 136 ALA A CA 1
ATOM 1062 C C . ALA A 1 136 ? 11.313 -28.126 -12.887 1.00 79.75 136 ALA A C 1
ATOM 1064 O O . ALA A 1 136 ? 11.107 -27.869 -14.076 1.00 79.75 136 ALA A O 1
ATOM 1065 N N . ILE A 1 137 ? 12.404 -27.730 -12.238 1.00 82.38 137 ILE A N 1
ATOM 1066 C CA . ILE A 1 137 ? 13.412 -26.820 -12.792 1.00 82.38 137 ILE A CA 1
ATOM 1067 C C . ILE A 1 137 ? 14.242 -27.511 -13.886 1.00 82.38 137 ILE A C 1
ATOM 1069 O O . ILE A 1 137 ? 14.604 -26.904 -14.893 1.00 82.38 137 ILE A O 1
ATOM 1073 N N . ASN A 1 138 ? 14.437 -28.820 -13.730 1.00 81.69 138 ASN A N 1
ATOM 1074 C CA . ASN A 1 138 ? 15.220 -29.686 -14.609 1.00 81.69 138 ASN A CA 1
ATOM 1075 C C . ASN A 1 138 ? 14.412 -30.272 -15.788 1.00 81.69 138 ASN A C 1
ATOM 1077 O O . ASN A 1 138 ? 14.833 -31.251 -16.401 1.00 81.69 138 ASN A O 1
ATOM 1081 N N . LEU A 1 139 ? 13.229 -29.725 -16.105 1.00 85.19 139 LEU A N 1
ATOM 1082 C CA . LEU A 1 139 ? 12.468 -30.166 -17.282 1.00 85.19 139 LEU A CA 1
ATOM 1083 C C . LEU A 1 139 ? 13.258 -29.872 -18.557 1.00 85.19 139 LEU A C 1
ATOM 1085 O O . LEU A 1 139 ? 13.731 -28.753 -18.728 1.00 85.19 139 LEU A O 1
ATOM 1089 N N . GLN A 1 140 ? 13.334 -30.854 -19.455 1.00 83.12 140 GLN A N 1
ATOM 1090 C CA . GLN A 1 140 ? 13.913 -30.689 -20.783 1.00 83.12 140 GLN A CA 1
ATOM 1091 C C . GLN A 1 140 ? 12.812 -30.532 -21.837 1.00 83.12 140 GLN A C 1
ATOM 1093 O O . GLN A 1 140 ? 11.848 -31.305 -21.852 1.00 83.12 140 GLN A O 1
ATOM 1098 N N . ASN A 1 141 ? 12.950 -29.547 -22.725 1.00 81.44 141 ASN A N 1
ATOM 1099 C CA . ASN A 1 141 ? 12.094 -29.429 -23.903 1.00 81.44 141 ASN A CA 1
ATOM 1100 C C . ASN A 1 141 ? 12.423 -30.525 -24.940 1.00 81.44 141 ASN A C 1
ATOM 1102 O O . ASN A 1 141 ? 13.280 -31.386 -24.724 1.00 81.44 141 ASN A O 1
ATOM 1106 N N . THR A 1 142 ? 11.741 -30.518 -26.089 1.00 79.81 142 THR A N 1
ATOM 1107 C CA . THR A 1 142 ? 11.960 -31.553 -27.116 1.00 79.81 142 THR A CA 1
ATOM 1108 C C . THR A 1 142 ? 13.377 -31.575 -27.687 1.00 79.81 142 THR A C 1
ATOM 1110 O O . THR A 1 142 ? 13.768 -32.625 -28.184 1.00 79.81 142 THR A O 1
ATOM 1113 N N . GLU A 1 143 ? 14.173 -30.515 -27.543 1.00 69.00 143 GLU A N 1
ATOM 1114 C CA . GLU A 1 143 ? 15.578 -30.445 -27.975 1.00 69.00 143 GLU A CA 1
ATOM 1115 C C . GLU A 1 143 ? 16.585 -30.723 -26.840 1.00 69.00 143 GLU A C 1
ATOM 1117 O O . GLU A 1 143 ? 17.801 -30.692 -27.031 1.00 69.00 143 GLU A O 1
ATOM 1122 N N . GLY A 1 144 ? 16.099 -31.082 -25.649 1.00 71.38 144 GLY A N 1
ATOM 1123 C CA . GLY A 1 144 ? 16.945 -31.384 -24.493 1.00 71.38 144 GLY A CA 1
ATOM 1124 C C . GLY A 1 144 ? 17.402 -30.146 -23.714 1.00 71.38 144 GLY A C 1
ATOM 1125 O O . GLY A 1 144 ? 18.200 -30.277 -22.788 1.00 71.38 144 GLY A O 1
ATOM 1126 N N . PHE A 1 145 ? 16.913 -28.952 -24.054 1.00 76.50 145 PHE A N 1
ATOM 1127 C CA . PHE A 1 145 ? 17.218 -27.730 -23.309 1.00 76.50 145 PHE A CA 1
ATOM 1128 C C . PHE A 1 145 ? 16.441 -27.697 -22.004 1.00 76.50 145 PHE A C 1
ATOM 1130 O O . PHE A 1 145 ? 15.263 -28.036 -21.998 1.00 76.50 145 PHE A O 1
ATOM 1137 N N . THR A 1 146 ? 17.091 -27.248 -20.932 1.00 77.75 146 THR A N 1
ATOM 1138 C CA . THR A 1 146 ? 16.430 -26.860 -19.677 1.00 77.75 146 THR A CA 1
ATOM 1139 C C . THR A 1 146 ? 16.229 -25.346 -19.637 1.00 77.75 146 THR A C 1
ATOM 1141 O O . THR A 1 146 ? 16.794 -24.607 -20.448 1.00 77.75 146 THR A O 1
ATOM 1144 N N . ALA A 1 147 ? 15.480 -24.847 -18.651 1.00 80.06 147 ALA A N 1
ATOM 1145 C CA . ALA A 1 147 ? 15.376 -23.407 -18.419 1.00 80.06 147 ALA A CA 1
ATOM 1146 C C . ALA A 1 147 ? 16.752 -22.750 -18.189 1.00 80.06 147 ALA A C 1
ATOM 1148 O O . ALA A 1 147 ? 16.988 -21.657 -18.694 1.00 80.06 147 ALA A O 1
ATOM 1149 N N . LEU A 1 148 ? 17.678 -23.443 -17.512 1.00 74.56 148 LEU A N 1
ATOM 1150 C CA . LEU A 1 148 ? 19.041 -22.952 -17.294 1.00 74.56 148 LEU A CA 1
ATOM 1151 C C . LEU A 1 148 ? 19.830 -22.837 -18.608 1.00 74.56 148 LEU A C 1
ATOM 1153 O O . LEU A 1 148 ? 20.512 -21.837 -18.813 1.00 74.56 148 LEU A O 1
ATOM 1157 N N . HIS A 1 149 ? 19.689 -23.806 -19.520 1.00 68.12 149 HIS A N 1
ATOM 1158 C CA . HIS A 1 149 ? 20.307 -23.718 -20.847 1.00 68.12 149 HIS A CA 1
ATOM 1159 C C . HIS A 1 149 ? 19.795 -22.503 -21.632 1.00 68.12 149 HIS A C 1
ATOM 1161 O O . HIS A 1 149 ? 20.589 -21.802 -22.248 1.00 68.12 149 HIS A O 1
ATOM 1167 N N . ASN A 1 150 ? 18.492 -22.202 -21.560 1.00 70.00 150 ASN A N 1
ATOM 1168 C CA . ASN A 1 150 ? 17.943 -20.993 -22.180 1.00 70.00 150 ASN A CA 1
ATOM 1169 C C . ASN A 1 150 ? 18.496 -19.718 -21.525 1.00 70.00 150 ASN A C 1
ATOM 1171 O O . ASN A 1 150 ? 18.816 -18.768 -22.229 1.00 70.00 150 ASN A O 1
ATOM 1175 N N . CYS A 1 151 ? 18.639 -19.678 -20.198 1.00 64.19 151 CYS A N 1
ATOM 1176 C CA . CYS A 1 151 ? 19.246 -18.523 -19.533 1.00 64.19 151 CYS A CA 1
ATOM 1177 C C . CYS A 1 151 ? 20.686 -18.285 -19.990 1.00 64.19 151 CYS A C 1
ATOM 1179 O O . CYS A 1 151 ? 21.050 -17.138 -20.222 1.00 64.19 151 CYS A O 1
ATOM 1181 N N . ALA A 1 152 ? 21.476 -19.349 -20.141 1.00 59.97 152 ALA A N 1
ATOM 1182 C CA . ALA A 1 152 ? 22.839 -19.250 -20.648 1.00 59.97 152 ALA A CA 1
ATOM 1183 C C . ALA A 1 152 ? 22.869 -18.787 -22.115 1.00 59.97 152 ALA A C 1
ATOM 1185 O O . ALA A 1 152 ? 23.623 -17.880 -22.445 1.00 59.97 152 ALA A O 1
ATOM 1186 N N . LEU A 1 153 ? 22.006 -19.349 -22.972 1.00 53.75 153 LEU A N 1
ATOM 1187 C CA . LEU A 1 153 ? 21.937 -19.014 -24.400 1.00 53.75 153 LEU A CA 1
ATOM 1188 C C . LEU A 1 153 ? 21.496 -17.564 -24.661 1.00 53.75 153 LEU A C 1
ATOM 1190 O O . LEU A 1 153 ? 21.966 -16.938 -25.601 1.00 53.75 153 LEU A O 1
ATOM 1194 N N . PHE A 1 154 ? 20.584 -17.033 -23.844 1.00 57.38 154 PHE A N 1
ATOM 1195 C CA . PHE A 1 154 ? 20.034 -15.682 -24.005 1.00 57.38 154 PHE A CA 1
ATOM 1196 C C . PHE A 1 154 ? 20.632 -14.658 -23.024 1.00 57.38 154 PHE A C 1
ATOM 1198 O O . PHE A 1 154 ? 20.051 -13.581 -22.842 1.00 57.38 154 PHE A O 1
ATOM 1205 N N . GLU A 1 155 ? 21.757 -15.001 -22.384 1.00 66.88 155 GLU A N 1
ATOM 1206 C CA . GLU A 1 155 ? 22.523 -14.160 -21.448 1.00 66.88 155 GLU A CA 1
ATOM 1207 C C . GLU A 1 155 ? 21.670 -13.566 -20.308 1.00 66.88 155 GLU A C 1
ATOM 1209 O O . GLU A 1 155 ? 21.773 -12.397 -19.935 1.00 66.88 155 GLU A O 1
ATOM 1214 N N . LYS A 1 156 ? 20.762 -14.368 -19.741 1.00 72.19 156 LYS A N 1
ATOM 1215 C CA . LYS A 1 156 ? 19.861 -13.949 -18.653 1.00 72.19 156 LYS A CA 1
ATOM 1216 C C . LYS A 1 156 ? 20.471 -14.252 -17.289 1.00 72.19 156 LYS A C 1
ATOM 1218 O O . LYS A 1 156 ? 20.000 -15.143 -16.579 1.00 72.19 156 LYS A O 1
ATOM 1223 N N . GLU A 1 157 ? 21.505 -13.493 -16.929 1.00 62.50 157 GLU A N 1
ATOM 1224 C CA . GLU A 1 157 ? 22.279 -13.672 -15.690 1.00 62.50 157 GLU A CA 1
ATOM 1225 C C . GLU A 1 157 ? 21.408 -13.708 -14.426 1.00 62.50 157 GLU A C 1
ATOM 1227 O O . GLU A 1 157 ? 21.588 -14.589 -13.586 1.00 62.50 157 GLU A O 1
ATOM 1232 N N . ASP A 1 158 ? 20.412 -12.824 -14.317 1.00 73.94 158 ASP A N 1
ATOM 1233 C CA . ASP A 1 158 ? 19.531 -12.745 -13.144 1.00 73.94 158 ASP A CA 1
ATOM 1234 C C . ASP A 1 158 ? 18.732 -14.040 -12.923 1.00 73.94 158 ASP A C 1
ATOM 1236 O O . ASP A 1 158 ? 18.619 -14.541 -11.805 1.00 73.94 158 ASP A O 1
ATOM 1240 N N . ILE A 1 159 ? 18.198 -14.629 -13.999 1.00 72.44 159 ILE A N 1
ATOM 1241 C CA . ILE A 1 159 ? 17.439 -15.886 -13.922 1.00 72.44 159 ILE A CA 1
ATOM 1242 C C . ILE A 1 159 ? 18.389 -17.074 -13.769 1.00 72.44 159 ILE A C 1
ATOM 1244 O O . ILE A 1 159 ? 18.075 -18.021 -13.053 1.00 72.44 159 ILE A O 1
ATOM 1248 N N . MET A 1 160 ? 19.572 -17.014 -14.379 1.00 67.44 160 MET A N 1
ATOM 1249 C CA . MET A 1 160 ? 20.612 -18.020 -14.199 1.00 67.44 160 MET A CA 1
ATOM 1250 C C . MET A 1 160 ? 21.027 -18.136 -12.724 1.00 67.44 160 MET A C 1
ATOM 1252 O O . MET A 1 160 ? 21.068 -19.244 -12.194 1.00 67.44 160 MET A O 1
ATOM 1256 N N . GLN A 1 161 ? 21.252 -17.010 -12.037 1.00 69.50 161 GLN A N 1
ATOM 1257 C CA . GLN A 1 161 ? 21.562 -16.990 -10.602 1.00 69.50 161 GLN A CA 1
ATOM 1258 C C . GLN A 1 161 ? 20.410 -17.539 -9.751 1.00 69.50 161 GLN A C 1
ATOM 1260 O O . GLN A 1 161 ? 20.652 -18.294 -8.810 1.00 69.50 161 GLN A O 1
ATOM 1265 N N . LEU A 1 162 ? 19.162 -17.210 -10.105 1.00 73.75 162 LEU A N 1
ATOM 1266 C CA . LEU A 1 162 ? 17.971 -17.748 -9.441 1.00 73.75 162 LEU A CA 1
ATOM 1267 C C . LEU A 1 162 ? 17.862 -19.271 -9.581 1.00 73.75 162 LEU A C 1
ATOM 1269 O O . LEU A 1 162 ? 17.505 -19.945 -8.623 1.00 73.75 162 LEU A O 1
ATOM 1273 N N . LEU A 1 163 ? 18.171 -19.815 -10.760 1.00 69.81 163 LEU A N 1
ATOM 1274 C CA . LEU A 1 163 ? 18.111 -21.252 -11.015 1.00 69.81 163 LEU A CA 1
ATOM 1275 C C . LEU A 1 163 ? 19.258 -21.999 -10.321 1.00 69.81 163 LEU A C 1
ATOM 1277 O O . LEU A 1 163 ? 19.016 -23.039 -9.726 1.00 69.81 163 LEU A O 1
ATOM 1281 N N . ILE A 1 164 ? 20.485 -21.466 -10.332 1.00 68.62 164 ILE A N 1
ATOM 1282 C CA . ILE A 1 164 ? 21.656 -22.088 -9.676 1.00 68.62 164 ILE A CA 1
ATOM 1283 C C . ILE A 1 164 ? 21.497 -22.164 -8.144 1.00 68.62 164 ILE A C 1
ATOM 1285 O O . ILE A 1 164 ? 22.102 -23.022 -7.505 1.00 68.62 164 ILE A O 1
ATOM 1289 N N . GLY A 1 165 ? 20.676 -21.293 -7.547 1.00 59.41 165 GLY A N 1
ATOM 1290 C CA . GLY A 1 165 ? 20.328 -21.344 -6.122 1.00 59.41 165 GLY A CA 1
ATOM 1291 C C . GLY A 1 165 ? 19.401 -22.501 -5.719 1.00 59.41 165 GLY A C 1
ATOM 1292 O O . GLY A 1 165 ? 19.188 -22.710 -4.526 1.00 59.41 165 GLY A O 1
ATOM 1293 N N . GLU A 1 166 ? 18.869 -23.247 -6.687 1.00 69.56 166 GLU A N 1
ATOM 1294 C CA . GLU A 1 166 ? 17.963 -24.384 -6.505 1.00 69.56 166 GLU A CA 1
ATOM 1295 C C . GLU A 1 166 ? 18.654 -25.712 -6.901 1.00 69.56 166 GLU A C 1
ATOM 1297 O O . GLU A 1 166 ? 19.767 -25.710 -7.422 1.00 69.56 166 GLU A O 1
ATOM 1302 N N . ASP A 1 167 ? 18.013 -26.868 -6.667 1.00 67.19 167 ASP A N 1
ATOM 1303 C CA . ASP A 1 167 ? 18.566 -28.215 -6.950 1.00 67.19 167 ASP A CA 1
ATOM 1304 C C . ASP A 1 167 ? 18.609 -28.536 -8.467 1.00 67.19 167 ASP A C 1
ATOM 1306 O O . ASP A 1 167 ? 17.863 -29.370 -8.997 1.00 67.19 167 ASP A O 1
ATOM 1310 N N . VAL A 1 168 ? 19.438 -27.795 -9.209 1.00 71.62 168 VAL A N 1
ATOM 1311 C CA . VAL A 1 168 ? 19.589 -27.906 -10.665 1.00 71.62 168 VAL A CA 1
ATOM 1312 C C . VAL A 1 168 ? 20.638 -28.944 -11.035 1.00 71.62 168 VAL A C 1
ATOM 1314 O O . VAL A 1 168 ? 21.788 -28.880 -10.604 1.00 71.62 168 VAL A O 1
ATOM 1317 N N . ASP A 1 169 ? 20.257 -29.878 -11.906 1.00 68.81 169 ASP A N 1
ATOM 1318 C CA . ASP A 1 169 ? 21.186 -30.865 -12.446 1.00 68.81 169 ASP A CA 1
ATOM 1319 C C . ASP A 1 169 ? 21.950 -30.276 -13.637 1.00 68.81 169 ASP A C 1
ATOM 1321 O O . ASP A 1 169 ? 21.457 -30.208 -14.767 1.00 68.81 169 ASP A O 1
ATOM 1325 N N . LEU A 1 170 ? 23.183 -29.853 -13.366 1.00 65.06 170 LEU A N 1
ATOM 1326 C CA . LEU A 1 170 ? 24.103 -29.293 -14.357 1.00 65.06 170 LEU A CA 1
ATOM 1327 C C . LEU A 1 170 ? 24.629 -30.336 -15.359 1.00 65.06 170 LEU A C 1
ATOM 1329 O O . LEU A 1 170 ? 25.297 -29.966 -16.322 1.00 65.06 170 LEU A O 1
ATOM 1333 N N . ASN A 1 171 ? 24.351 -31.629 -15.157 1.00 60.22 171 ASN A N 1
ATOM 1334 C CA . ASN A 1 171 ? 24.831 -32.700 -16.034 1.00 60.22 171 ASN A CA 1
ATOM 1335 C C . ASN A 1 171 ? 23.842 -33.060 -17.150 1.00 60.22 171 ASN A C 1
ATOM 1337 O O . ASN A 1 171 ? 24.156 -33.900 -17.999 1.00 60.22 171 ASN A O 1
ATOM 1341 N N . LEU A 1 172 ? 22.653 -32.452 -17.164 1.00 62.44 172 LEU A N 1
ATOM 1342 C CA . LEU A 1 172 ? 21.660 -32.689 -18.206 1.00 62.44 172 LEU A CA 1
ATOM 1343 C C . LEU A 1 172 ? 22.166 -32.158 -19.548 1.00 62.44 172 LEU A C 1
ATOM 1345 O O . LEU A 1 172 ? 22.501 -30.988 -19.682 1.00 62.44 172 LEU A O 1
ATOM 1349 N N . GLN A 1 173 ? 22.221 -33.030 -20.554 1.00 61.00 173 GLN A N 1
ATOM 1350 C CA . GLN A 1 173 ? 22.758 -32.694 -21.872 1.00 61.00 173 GLN A CA 1
ATOM 1351 C C . GLN A 1 173 ? 21.641 -32.347 -22.857 1.00 61.00 173 GLN A C 1
ATOM 1353 O O . GLN A 1 173 ? 20.608 -33.022 -22.900 1.00 61.00 173 GLN A O 1
ATOM 1358 N N . THR A 1 174 ? 21.879 -31.338 -23.698 1.00 67.56 174 THR A N 1
ATOM 1359 C CA . THR A 1 174 ? 21.043 -31.078 -24.876 1.00 67.56 174 THR A CA 1
ATOM 1360 C C . THR A 1 174 ? 21.234 -32.180 -25.916 1.00 67.56 174 THR A C 1
ATOM 1362 O O . THR A 1 174 ? 22.249 -32.892 -25.930 1.00 67.56 174 THR A O 1
ATOM 1365 N N . LYS A 1 175 ? 20.277 -32.325 -26.839 1.00 63.41 175 LYS A N 1
ATOM 1366 C CA . LYS A 1 175 ? 20.424 -33.283 -27.942 1.00 63.41 175 LYS A CA 1
ATOM 1367 C C . LYS A 1 175 ? 21.644 -32.976 -28.809 1.00 63.41 175 LYS A C 1
ATOM 1369 O O . LYS A 1 175 ? 22.313 -33.913 -29.244 1.00 63.41 175 LYS A O 1
ATOM 1374 N N . VAL A 1 176 ? 21.986 -31.701 -28.989 1.00 57.09 176 VAL A N 1
ATOM 1375 C CA . VAL A 1 176 ? 23.190 -31.280 -29.719 1.00 57.09 176 VAL A CA 1
ATOM 1376 C C . VAL A 1 176 ? 24.456 -31.770 -29.027 1.00 57.09 176 VAL A C 1
ATOM 1378 O O . VAL A 1 176 ? 25.283 -32.409 -29.673 1.00 57.09 176 VAL A O 1
ATOM 1381 N N . ARG A 1 177 ? 24.567 -31.606 -27.704 1.00 55.44 177 ARG A N 1
ATOM 1382 C CA . ARG A 1 177 ? 25.724 -32.098 -26.943 1.00 55.44 177 ARG A CA 1
ATOM 1383 C C . ARG A 1 177 ? 25.824 -33.625 -26.963 1.00 55.44 177 ARG A C 1
ATOM 1385 O O . ARG A 1 177 ? 26.918 -34.170 -27.066 1.00 55.44 177 ARG A O 1
ATOM 1392 N N . SER A 1 178 ? 24.691 -34.331 -26.961 1.00 53.62 178 SER A N 1
ATOM 1393 C CA . SER A 1 178 ? 24.675 -35.791 -27.138 1.00 53.62 178 SER A CA 1
ATOM 1394 C C . SER A 1 178 ? 25.121 -36.230 -28.546 1.00 53.62 178 SER A C 1
ATOM 1396 O O . SER A 1 178 ? 25.828 -37.226 -28.687 1.00 53.62 178 SER A O 1
ATOM 1398 N N . ALA A 1 179 ? 24.773 -35.467 -29.590 1.00 51.84 179 ALA A N 1
ATOM 1399 C CA . ALA A 1 179 ? 25.202 -35.719 -30.965 1.00 51.84 179 ALA A CA 1
ATOM 1400 C C . ALA A 1 179 ? 26.690 -35.388 -31.180 1.00 51.84 179 ALA A C 1
ATOM 1402 O O . ALA A 1 179 ? 27.387 -36.162 -31.836 1.00 51.84 179 ALA A O 1
ATOM 1403 N N . GLN A 1 180 ? 27.184 -34.303 -30.575 1.00 54.88 180 GLN A N 1
ATOM 1404 C CA . GLN A 1 180 ? 28.606 -33.948 -30.522 1.00 54.88 180 GLN A CA 1
ATOM 1405 C C . GLN A 1 180 ? 29.412 -35.035 -29.798 1.00 54.88 180 GLN A C 1
ATOM 1407 O O . GLN A 1 180 ? 30.382 -35.541 -30.353 1.00 54.88 180 GLN A O 1
ATOM 1412 N N . ASN A 1 181 ? 28.967 -35.489 -28.620 1.00 52.81 181 ASN A N 1
ATOM 1413 C CA . ASN A 1 181 ? 29.602 -36.600 -27.901 1.00 52.81 181 ASN A CA 1
ATOM 1414 C C . ASN A 1 181 ? 29.643 -37.877 -28.758 1.00 52.81 181 ASN A C 1
ATOM 1416 O O . ASN A 1 181 ? 30.677 -38.532 -28.834 1.00 52.81 181 ASN A O 1
ATOM 1420 N N . ALA A 1 182 ? 28.573 -38.184 -29.498 1.00 50.53 182 ALA A N 1
ATOM 1421 C CA . ALA A 1 182 ? 28.549 -39.313 -30.429 1.00 50.53 182 ALA A CA 1
ATOM 1422 C C . ALA A 1 182 ? 29.461 -39.127 -31.666 1.00 50.53 182 ALA A C 1
ATOM 1424 O O . ALA A 1 182 ? 29.891 -40.119 -32.258 1.00 50.53 182 ALA A O 1
ATOM 1425 N N . GLN A 1 183 ? 29.744 -37.891 -32.098 1.00 50.69 183 GLN A N 1
ATOM 1426 C CA . GLN A 1 183 ? 30.744 -37.586 -33.134 1.00 50.69 183 GLN A CA 1
ATOM 1427 C C . GLN A 1 183 ? 32.166 -37.758 -32.588 1.00 50.69 183 GLN A C 1
ATOM 1429 O O . GLN A 1 183 ? 32.982 -38.411 -33.241 1.00 50.69 183 GLN A O 1
ATOM 1434 N N . ILE A 1 184 ? 32.423 -37.278 -31.369 1.00 51.56 184 ILE A N 1
ATOM 1435 C CA . ILE A 1 184 ? 33.697 -37.428 -30.654 1.00 51.56 184 ILE A CA 1
ATOM 1436 C C . ILE A 1 184 ? 34.004 -38.915 -30.411 1.00 51.56 184 ILE A C 1
ATOM 1438 O O . ILE A 1 184 ? 35.098 -39.375 -30.731 1.00 51.56 184 ILE A O 1
ATOM 1442 N N . GLU A 1 185 ? 33.022 -39.709 -29.966 1.00 46.47 185 GLU A N 1
ATOM 1443 C CA . GLU A 1 185 ? 33.145 -41.170 -29.816 1.00 46.47 185 GLU A CA 1
ATOM 1444 C C . GLU A 1 185 ? 33.435 -41.891 -31.147 1.00 46.47 185 GLU A C 1
ATOM 1446 O O . GLU A 1 185 ? 34.067 -42.948 -31.165 1.00 46.47 185 GLU A O 1
ATOM 1451 N N . LYS A 1 186 ? 33.009 -41.315 -32.280 1.00 46.31 186 LYS A N 1
ATOM 1452 C CA . LYS A 1 186 ? 33.306 -41.801 -33.641 1.00 46.31 186 LYS A CA 1
ATOM 1453 C C . LYS A 1 186 ? 34.608 -41.231 -34.219 1.00 46.31 186 LYS A C 1
ATOM 1455 O O . LYS A 1 186 ? 34.916 -41.507 -35.379 1.00 46.31 186 LYS A O 1
ATOM 1460 N N . GLY A 1 187 ? 35.363 -40.457 -33.437 1.00 45.38 187 GLY A N 1
ATOM 1461 C CA . GLY A 1 187 ? 36.623 -39.835 -33.844 1.00 45.38 187 GLY A CA 1
ATOM 1462 C C . GLY A 1 187 ? 36.464 -38.687 -34.845 1.00 45.38 187 GLY A C 1
ATOM 1463 O O . GLY A 1 187 ? 37.397 -38.411 -35.594 1.00 45.38 187 GLY A O 1
ATOM 1464 N N . ILE A 1 188 ? 35.288 -38.055 -34.907 1.00 52.19 188 ILE A N 1
ATOM 1465 C CA . ILE A 1 188 ? 35.019 -36.889 -35.756 1.00 52.19 188 ILE A CA 1
ATOM 1466 C C . ILE A 1 188 ? 35.266 -35.624 -34.916 1.00 52.19 188 ILE A C 1
ATOM 1468 O O . ILE A 1 188 ? 34.537 -35.408 -33.946 1.00 52.19 188 ILE A O 1
ATOM 1472 N N . PRO A 1 189 ? 36.266 -34.793 -35.261 1.00 51.03 189 PRO A N 1
ATOM 1473 C CA . PRO A 1 189 ? 36.585 -33.587 -34.506 1.00 51.03 189 PRO A CA 1
ATOM 1474 C C . PRO A 1 189 ? 35.545 -32.493 -34.776 1.00 51.03 189 PRO A C 1
ATOM 1476 O O . PRO A 1 189 ? 35.218 -32.197 -35.929 1.00 51.03 189 PRO A O 1
ATOM 1479 N N . VAL A 1 190 ? 35.011 -31.909 -33.705 1.00 59.34 190 VAL A N 1
ATOM 1480 C CA . VAL A 1 190 ? 33.981 -30.856 -33.723 1.00 59.34 190 VAL A CA 1
ATOM 1481 C C . VAL A 1 190 ? 34.604 -29.505 -33.397 1.00 59.34 190 VAL A C 1
ATOM 1483 O O . VAL A 1 190 ? 35.573 -29.435 -32.650 1.00 59.34 190 VAL A O 1
ATOM 1486 N N . CYS A 1 191 ? 34.082 -28.441 -34.003 1.00 61.91 191 CYS A N 1
ATOM 1487 C CA . CYS A 1 191 ? 34.579 -27.087 -33.793 1.00 61.91 191 CYS A CA 1
ATOM 1488 C C . CYS A 1 191 ? 34.188 -26.577 -32.403 1.00 61.91 191 CYS A C 1
ATOM 1490 O O . CYS A 1 191 ? 33.002 -26.431 -32.116 1.00 61.91 191 CYS A O 1
ATOM 1492 N N . GLU A 1 192 ? 35.173 -26.276 -31.566 1.00 62.31 192 GLU A N 1
ATOM 1493 C CA . GLU A 1 192 ? 35.008 -25.908 -30.159 1.00 62.31 192 GLU A CA 1
ATOM 1494 C C . GLU A 1 192 ? 34.342 -24.541 -29.953 1.00 62.31 192 GLU A C 1
ATOM 1496 O O . GLU A 1 192 ? 33.346 -24.488 -29.233 1.00 62.31 192 GLU A O 1
ATOM 1501 N N . PRO A 1 193 ? 34.740 -23.449 -30.631 1.00 60.34 193 PRO A N 1
ATOM 1502 C CA . PRO A 1 193 ? 34.050 -22.168 -30.452 1.00 60.34 193 PRO A CA 1
ATOM 1503 C C . PRO A 1 193 ? 32.620 -22.206 -31.001 1.00 60.34 193 PRO A C 1
ATOM 1505 O O . PRO A 1 193 ? 31.677 -21.710 -30.390 1.00 60.34 193 PRO A O 1
ATOM 1508 N N . CYS A 1 194 ? 32.443 -22.900 -32.125 1.00 54.91 194 CYS A N 1
ATOM 1509 C CA . CYS A 1 194 ? 31.148 -23.109 -32.751 1.00 54.91 194 CYS A CA 1
ATOM 1510 C C . CYS A 1 194 ? 30.296 -24.177 -31.988 1.00 54.91 194 CYS A C 1
ATOM 1512 O O . CYS A 1 194 ? 29.143 -24.427 -32.353 1.00 54.91 194 CYS A O 1
ATOM 1514 N N . SER A 1 195 ? 30.822 -24.787 -30.907 1.00 53.03 195 SER A N 1
ATOM 1515 C CA . SER A 1 195 ? 30.094 -25.720 -30.020 1.00 53.03 195 SER A CA 1
ATOM 1516 C C . SER A 1 195 ? 29.071 -25.027 -29.118 1.00 53.03 195 SER A C 1
ATOM 1518 O O . SER A 1 195 ? 28.214 -25.704 -28.550 1.00 53.03 195 SER A O 1
ATOM 1520 N N . ILE A 1 196 ? 29.167 -23.702 -28.971 1.00 47.72 196 ILE A N 1
ATOM 1521 C CA . ILE A 1 196 ? 28.294 -22.890 -28.113 1.00 47.72 196 ILE A CA 1
ATOM 1522 C C . ILE A 1 196 ? 26.965 -22.559 -28.829 1.00 47.72 196 ILE A C 1
ATOM 1524 O O . ILE A 1 196 ? 25.937 -22.418 -28.172 1.00 47.72 196 ILE A O 1
ATOM 1528 N N . GLU A 1 197 ? 26.948 -22.532 -30.169 1.00 44.41 197 GLU A N 1
ATOM 1529 C CA . GLU A 1 197 ? 25.811 -22.074 -30.996 1.00 44.41 197 GLU A CA 1
ATOM 1530 C C . GLU A 1 197 ? 24.957 -23.203 -31.612 1.00 44.41 197 GLU A C 1
ATOM 1532 O O . GLU A 1 197 ? 24.504 -23.117 -32.750 1.00 44.41 197 GLU A O 1
ATOM 1537 N N . ASP A 1 198 ? 24.710 -24.291 -30.878 1.00 47.06 198 ASP A N 1
ATOM 1538 C CA . ASP A 1 198 ? 23.782 -25.354 -31.317 1.00 47.06 198 ASP A CA 1
ATOM 1539 C C . ASP A 1 198 ? 24.180 -26.068 -32.638 1.00 47.06 198 ASP A C 1
ATOM 1541 O O . ASP A 1 198 ? 23.355 -26.669 -33.332 1.00 47.06 198 ASP A O 1
ATOM 1545 N N . SER A 1 199 ? 25.471 -26.043 -32.993 1.00 50.25 199 SER A N 1
ATOM 1546 C CA . SER A 1 199 ? 25.974 -26.533 -34.280 1.00 50.25 199 SER A CA 1
ATOM 1547 C C . SER A 1 199 ? 26.780 -27.843 -34.150 1.00 50.25 199 SER A C 1
ATOM 1549 O O . SER A 1 199 ? 27.624 -28.009 -33.268 1.00 50.25 199 SER A O 1
ATOM 1551 N N . THR A 1 200 ? 26.544 -28.817 -35.042 1.00 56.69 200 THR A N 1
ATOM 1552 C CA . THR A 1 200 ? 27.370 -30.043 -35.182 1.00 56.69 200 THR A CA 1
ATOM 1553 C C . THR A 1 200 ? 28.514 -29.826 -36.178 1.00 56.69 200 THR A C 1
ATOM 1555 O O . THR A 1 200 ? 28.805 -30.693 -37.009 1.00 56.69 200 THR A O 1
ATOM 1558 N N . VAL A 1 201 ? 29.081 -28.617 -36.195 1.00 58.22 201 VAL A N 1
ATOM 1559 C CA . VAL A 1 201 ? 30.042 -28.196 -37.216 1.00 58.22 201 VAL A CA 1
ATOM 1560 C C . VAL A 1 201 ? 31.363 -28.918 -36.988 1.00 58.22 201 VAL A C 1
ATOM 1562 O O . VAL A 1 201 ? 31.981 -28.821 -35.929 1.00 58.22 201 VAL A O 1
ATOM 1565 N N . ASN A 1 202 ? 31.800 -29.653 -38.005 1.00 57.97 202 ASN A N 1
ATOM 1566 C CA . ASN A 1 202 ? 33.075 -30.355 -37.969 1.00 57.97 202 ASN A CA 1
ATOM 1567 C C . ASN A 1 202 ? 34.229 -29.342 -37.969 1.00 57.97 202 ASN A C 1
ATOM 1569 O O . ASN A 1 202 ? 34.209 -28.365 -38.724 1.00 57.97 202 ASN A O 1
ATOM 1573 N N . ALA A 1 203 ? 35.254 -29.600 -37.164 1.00 57.09 203 ALA A N 1
ATOM 1574 C CA . ALA A 1 203 ? 36.490 -28.841 -37.217 1.00 57.09 203 ALA A CA 1
ATOM 1575 C C . ALA A 1 203 ? 37.341 -29.269 -38.414 1.00 57.09 203 ALA A C 1
ATOM 1577 O O . ALA A 1 203 ? 37.422 -30.447 -38.768 1.00 57.09 203 ALA A O 1
ATOM 1578 N N . LEU A 1 204 ? 37.985 -28.286 -39.032 1.00 56.28 204 LEU A N 1
ATOM 1579 C CA . LEU A 1 204 ? 38.893 -28.451 -40.165 1.00 56.28 204 LEU A CA 1
ATOM 1580 C C . LEU A 1 204 ? 40.340 -28.109 -39.786 1.00 56.28 204 LEU A C 1
ATOM 1582 O O . LEU A 1 204 ? 41.275 -28.525 -40.471 1.00 56.28 204 LEU A O 1
ATOM 1586 N N . TYR A 1 205 ? 40.528 -27.390 -38.683 1.00 58.94 205 TYR A N 1
ATOM 1587 C CA . TYR A 1 205 ? 41.798 -26.835 -38.239 1.00 58.94 205 TYR A CA 1
ATOM 1588 C C . TYR A 1 205 ? 41.978 -27.064 -36.736 1.00 58.94 205 TYR A C 1
ATOM 1590 O O . TYR A 1 205 ? 40.998 -27.114 -36.007 1.00 58.94 205 TYR A O 1
ATOM 1598 N N . PHE A 1 206 ? 43.214 -27.197 -36.271 1.00 55.41 206 PHE A N 1
ATOM 1599 C CA . PHE A 1 206 ? 43.566 -27.331 -34.859 1.00 55.41 206 PHE A CA 1
ATOM 1600 C C . PHE A 1 206 ? 44.639 -26.300 -34.505 1.00 55.41 206 PHE A C 1
ATOM 1602 O O . PHE A 1 206 ? 45.692 -26.252 -35.152 1.00 55.41 206 PHE A O 1
ATOM 1609 N N . CYS A 1 207 ? 44.363 -25.447 -33.520 1.00 66.12 207 CYS A N 1
ATOM 1610 C CA . CYS A 1 207 ? 45.294 -24.428 -33.043 1.00 66.12 207 CYS A CA 1
ATOM 1611 C C . CYS A 1 207 ? 46.197 -25.015 -31.954 1.00 66.12 207 CYS A C 1
ATOM 1613 O O . CYS A 1 207 ? 45.710 -25.385 -30.891 1.00 66.12 207 CYS A O 1
ATOM 1615 N N . GLU A 1 208 ? 47.510 -25.070 -32.197 1.00 61.84 208 GLU A N 1
ATOM 1616 C CA . GLU A 1 208 ? 48.458 -25.684 -31.257 1.00 61.84 208 GLU A CA 1
ATOM 1617 C C . GLU A 1 208 ? 48.660 -24.848 -29.979 1.00 61.84 208 GLU A C 1
ATOM 1619 O O . GLU A 1 208 ? 48.997 -25.406 -28.939 1.00 61.84 208 GLU A O 1
ATOM 1624 N N . GLU A 1 209 ? 48.473 -23.523 -30.029 1.00 66.81 209 GLU A N 1
ATOM 1625 C CA . GLU A 1 209 ? 48.629 -22.654 -28.852 1.00 66.81 209 GLU A CA 1
ATOM 1626 C C . GLU A 1 209 ? 47.402 -22.619 -27.947 1.00 66.81 209 GLU A C 1
ATOM 1628 O O . GLU A 1 209 ? 47.547 -22.452 -26.736 1.00 66.81 209 GLU A O 1
ATOM 1633 N N . CYS A 1 210 ? 46.210 -22.720 -28.535 1.00 62.50 210 CYS A N 1
ATOM 1634 C CA . CYS A 1 210 ? 44.951 -22.694 -27.793 1.00 62.50 210 CYS A CA 1
ATOM 1635 C C . CYS A 1 210 ? 44.454 -24.101 -27.443 1.00 62.50 210 CYS A C 1
ATOM 1637 O O . CYS A 1 210 ? 43.608 -24.215 -26.568 1.00 62.50 210 CYS A O 1
ATOM 1639 N N . ASP A 1 211 ? 45.01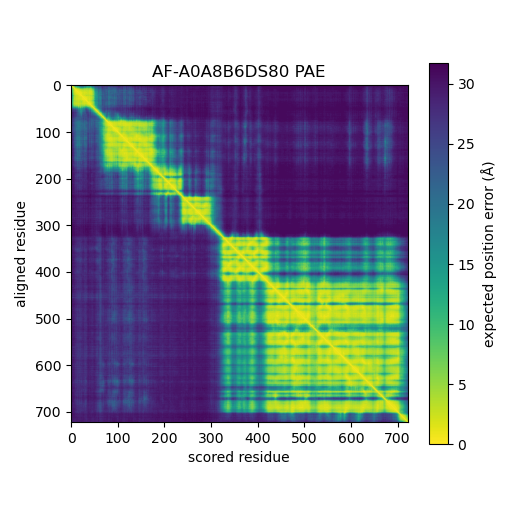2 -25.144 -28.071 1.00 59.66 211 ASP A N 1
ATOM 1640 C CA . ASP A 1 211 ? 44.555 -26.537 -27.959 1.00 59.66 211 ASP A CA 1
ATOM 1641 C C . ASP A 1 211 ? 43.088 -26.706 -28.400 1.00 59.66 211 ASP A C 1
ATOM 1643 O O . ASP A 1 211 ? 42.347 -27.493 -27.822 1.00 59.66 211 ASP A O 1
ATOM 1647 N N . GLU A 1 212 ? 42.671 -25.955 -29.433 1.00 62.09 212 GLU A N 1
ATOM 1648 C CA . GLU A 1 212 ? 41.272 -25.892 -29.883 1.00 62.09 212 GLU A CA 1
ATOM 1649 C C . GLU A 1 212 ? 41.070 -26.384 -31.323 1.00 62.09 212 GLU A C 1
ATOM 1651 O O . GLU A 1 212 ? 41.818 -26.031 -32.246 1.00 62.09 212 GLU A O 1
ATOM 1656 N N . ASN A 1 213 ? 39.996 -27.148 -31.535 1.00 61.03 213 ASN A N 1
ATOM 1657 C CA . ASN A 1 213 ? 39.495 -27.546 -32.851 1.00 61.03 213 ASN A CA 1
ATOM 1658 C C . ASN A 1 213 ? 38.600 -26.448 -33.466 1.00 61.03 213 ASN A C 1
ATOM 1660 O O . ASN A 1 213 ? 37.607 -26.040 -32.875 1.00 61.03 213 ASN A O 1
ATOM 1664 N N . LEU A 1 214 ? 38.892 -25.994 -34.687 1.00 60.56 214 LEU A N 1
ATOM 1665 C CA . LEU A 1 214 ? 38.254 -24.853 -35.354 1.00 60.56 214 LEU A CA 1
ATOM 1666 C C . LEU A 1 214 ? 37.665 -25.245 -36.719 1.00 60.56 214 LEU A C 1
ATOM 1668 O O . LEU A 1 214 ? 38.297 -25.938 -37.520 1.00 60.56 214 LEU A O 1
ATOM 1672 N N . CYS A 1 215 ? 36.459 -24.774 -37.031 1.00 64.31 215 CYS A N 1
ATOM 1673 C CA . CYS A 1 215 ? 35.922 -24.768 -38.392 1.00 64.31 215 CYS A CA 1
ATOM 1674 C C . CYS A 1 215 ? 36.546 -23.617 -39.194 1.00 64.31 215 CYS A C 1
ATOM 1676 O O . CYS A 1 215 ? 37.292 -22.806 -38.653 1.00 64.31 215 CYS A O 1
ATOM 1678 N N . GLU A 1 216 ? 36.246 -23.529 -40.486 1.00 60.53 216 GLU A N 1
ATOM 1679 C CA . GLU A 1 216 ? 36.831 -22.509 -41.365 1.00 60.53 216 GLU A CA 1
ATOM 1680 C C . GLU A 1 216 ? 36.482 -21.068 -40.961 1.00 60.53 216 GLU A C 1
ATOM 1682 O O . GLU A 1 216 ? 37.361 -20.210 -40.936 1.00 60.53 216 GLU A O 1
ATOM 1687 N N . GLU A 1 217 ? 35.237 -20.801 -40.567 1.00 62.62 217 GLU A N 1
ATOM 1688 C CA . GLU A 1 217 ? 34.811 -19.470 -40.110 1.00 62.62 217 GLU A CA 1
ATOM 1689 C C . GLU A 1 217 ? 35.428 -19.108 -38.754 1.00 62.62 217 GLU A C 1
ATOM 1691 O O . GLU A 1 217 ? 36.035 -18.045 -38.612 1.00 62.62 217 GLU A O 1
ATOM 1696 N N . CYS A 1 218 ? 35.346 -20.035 -37.790 1.00 62.50 218 CYS A N 1
ATOM 1697 C CA . CYS A 1 218 ? 35.933 -19.897 -36.459 1.00 62.50 218 CYS A CA 1
ATOM 1698 C C . CYS A 1 218 ? 37.480 -19.703 -36.566 1.00 62.50 218 CYS A C 1
ATOM 1700 O O . CYS A 1 218 ? 38.051 -18.881 -35.852 1.00 62.50 218 CYS A O 1
ATOM 1702 N N . PHE A 1 219 ? 38.161 -20.349 -37.525 1.00 66.31 219 PHE A N 1
ATOM 1703 C CA . PHE A 1 219 ? 39.589 -20.142 -37.824 1.00 66.31 219 PHE A CA 1
ATOM 1704 C C . PHE A 1 219 ? 39.905 -18.744 -38.380 1.00 66.31 219 PHE A C 1
ATOM 1706 O O . PHE A 1 219 ? 40.840 -18.094 -37.908 1.00 66.31 219 PHE A O 1
ATOM 1713 N N . ASN A 1 220 ? 39.131 -18.265 -39.357 1.00 65.50 220 ASN A N 1
ATOM 1714 C CA . ASN A 1 220 ? 39.347 -16.946 -39.958 1.00 65.50 220 ASN A CA 1
ATOM 1715 C C . ASN A 1 220 ? 39.149 -15.818 -38.934 1.00 65.50 220 ASN A C 1
ATOM 1717 O O . ASN A 1 220 ? 39.913 -14.852 -38.915 1.00 65.50 220 ASN A O 1
ATOM 1721 N N . PHE A 1 221 ? 38.162 -15.964 -38.046 1.00 65.19 221 PHE A N 1
ATOM 1722 C CA . PHE A 1 221 ? 37.947 -15.039 -36.935 1.00 65.19 221 PHE A CA 1
ATOM 1723 C C . PHE A 1 221 ? 39.093 -15.084 -35.915 1.00 65.19 221 PHE A C 1
ATOM 1725 O O . PHE A 1 221 ? 39.582 -14.034 -35.494 1.00 65.19 221 PHE A O 1
ATOM 1732 N N . HIS A 1 222 ? 39.572 -16.286 -35.573 1.00 66.31 222 HIS A N 1
ATOM 1733 C CA . HIS A 1 222 ? 40.701 -16.474 -34.657 1.00 66.31 222 HIS A CA 1
ATOM 1734 C C . HIS A 1 222 ? 41.966 -15.772 -35.161 1.00 66.31 222 HIS A C 1
ATOM 1736 O O . HIS A 1 222 ? 42.603 -15.036 -34.413 1.00 66.31 222 HIS A O 1
ATOM 1742 N N . GLN A 1 223 ? 42.282 -15.902 -36.456 1.00 63.62 223 GLN A N 1
ATOM 1743 C CA . GLN A 1 223 ? 43.431 -15.214 -37.057 1.00 63.62 223 GLN A CA 1
ATOM 1744 C C . GLN A 1 223 ? 43.292 -13.685 -37.065 1.00 63.62 223 GLN A C 1
ATOM 1746 O O . GLN A 1 223 ? 44.291 -12.987 -36.881 1.00 63.62 223 GLN A O 1
ATOM 1751 N N . ALA A 1 224 ? 42.076 -13.162 -37.257 1.00 62.16 224 ALA A N 1
ATOM 1752 C CA . ALA A 1 224 ? 41.813 -11.723 -37.298 1.00 62.16 224 ALA A CA 1
ATOM 1753 C C . ALA A 1 224 ? 41.947 -11.037 -35.923 1.00 62.16 224 ALA A C 1
ATOM 1755 O O . ALA A 1 224 ? 42.248 -9.850 -35.857 1.00 62.16 224 ALA A O 1
ATOM 1756 N N . GLN A 1 225 ? 41.748 -11.766 -34.820 1.00 55.12 225 GLN A N 1
ATOM 1757 C CA . GLN A 1 225 ? 41.861 -11.236 -33.452 1.00 55.12 225 GLN A CA 1
ATOM 1758 C C . GLN A 1 225 ? 43.305 -11.258 -32.913 1.00 55.12 225 GLN A C 1
ATOM 1760 O O . GLN A 1 225 ? 43.653 -10.494 -32.012 1.00 55.12 225 GLN A O 1
ATOM 1765 N N . THR A 1 226 ? 44.177 -12.110 -33.460 1.00 54.72 226 THR A N 1
ATOM 1766 C CA . THR A 1 226 ? 45.544 -12.339 -32.958 1.00 54.72 226 THR A CA 1
ATOM 1767 C C . THR A 1 226 ? 46.623 -11.482 -33.636 1.00 54.72 226 THR A C 1
ATOM 1769 O O . THR A 1 226 ? 47.766 -11.923 -33.750 1.00 54.72 226 THR A O 1
ATOM 1772 N N . GLU A 1 227 ? 46.326 -10.245 -34.054 1.00 51.06 227 GLU A N 1
ATOM 1773 C CA . GLU A 1 227 ? 47.244 -9.375 -34.831 1.00 51.06 227 GLU A CA 1
ATOM 1774 C C . GLU A 1 227 ? 48.628 -9.104 -34.183 1.00 51.06 227 GLU A C 1
ATOM 1776 O O . GLU A 1 227 ? 49.504 -8.509 -34.808 1.00 51.06 227 GLU A O 1
ATOM 1781 N N . THR A 1 228 ? 48.892 -9.579 -32.959 1.00 49.06 228 THR A N 1
ATOM 1782 C CA . THR A 1 228 ? 50.198 -9.463 -32.282 1.00 49.06 228 THR A CA 1
ATOM 1783 C C . THR A 1 228 ? 50.880 -10.790 -31.906 1.00 49.06 228 THR A C 1
ATOM 1785 O O . THR A 1 228 ? 52.020 -10.760 -31.437 1.00 49.06 228 THR A O 1
ATOM 1788 N N . ARG A 1 229 ? 50.265 -11.962 -32.140 1.00 51.66 229 ARG A N 1
ATOM 1789 C CA . ARG A 1 229 ? 50.880 -13.290 -31.913 1.00 51.66 229 ARG A CA 1
ATOM 1790 C C . ARG A 1 229 ? 50.445 -14.271 -33.006 1.00 51.66 229 ARG A C 1
ATOM 1792 O O . ARG A 1 229 ? 49.287 -14.653 -33.059 1.00 51.66 229 ARG A O 1
ATOM 1799 N N . GLN A 1 230 ? 51.366 -14.702 -33.868 1.00 56.28 230 GLN A N 1
ATOM 1800 C CA . GLN A 1 230 ? 51.074 -15.725 -34.881 1.00 56.28 230 GLN A CA 1
ATOM 1801 C C . GLN A 1 230 ? 50.861 -17.085 -34.206 1.00 56.28 230 GLN A C 1
ATOM 1803 O O . GLN A 1 230 ? 51.835 -17.740 -33.844 1.00 56.28 230 GLN A O 1
ATOM 1808 N N . HIS A 1 231 ? 49.605 -17.491 -34.032 1.00 58.56 231 HIS A N 1
ATOM 1809 C CA . HIS A 1 231 ? 49.263 -18.844 -33.598 1.00 58.56 231 HIS A CA 1
ATOM 1810 C C . HIS A 1 231 ? 49.499 -19.837 -34.756 1.00 58.56 231 HIS A C 1
ATOM 1812 O O . HIS A 1 231 ? 49.092 -19.598 -35.898 1.00 58.56 231 HIS A O 1
ATOM 1818 N N . LYS A 1 232 ? 50.184 -20.947 -34.483 1.00 52.88 232 LYS A N 1
ATOM 1819 C CA . LYS A 1 232 ? 50.452 -22.068 -35.374 1.00 52.88 232 LYS A CA 1
ATOM 1820 C C . LYS A 1 232 ? 49.239 -22.996 -35.404 1.00 52.88 232 LYS A C 1
ATOM 1822 O O . LYS A 1 232 ? 48.931 -23.724 -34.463 1.00 52.88 232 LYS A O 1
ATOM 1827 N N . VAL A 1 233 ? 48.567 -23.002 -36.548 1.00 54.59 233 VAL A N 1
ATOM 1828 C CA . VAL A 1 233 ? 47.384 -23.832 -36.789 1.00 54.59 233 VAL A CA 1
ATOM 1829 C C . VAL A 1 233 ? 47.714 -24.926 -37.801 1.00 54.59 233 VAL A C 1
ATOM 1831 O O . VAL A 1 233 ? 48.339 -24.665 -38.830 1.00 54.59 233 VAL A O 1
ATOM 1834 N N . THR A 1 234 ? 47.289 -26.158 -37.521 1.00 49.81 234 THR A N 1
ATOM 1835 C CA . THR A 1 234 ? 47.458 -27.318 -38.408 1.00 49.81 234 THR A CA 1
ATOM 1836 C C . THR A 1 234 ? 46.111 -27.799 -38.940 1.00 49.81 234 THR A C 1
ATOM 1838 O O . THR A 1 234 ? 45.096 -27.728 -38.256 1.00 49.81 234 THR A O 1
ATOM 1841 N N . GLY A 1 235 ? 46.066 -28.260 -40.191 1.00 49.59 235 GLY A N 1
ATOM 1842 C CA . GLY A 1 235 ? 44.842 -28.817 -40.772 1.00 49.59 235 GLY A CA 1
ATOM 1843 C C . GLY A 1 235 ? 44.545 -30.206 -40.209 1.00 49.59 235 GLY A C 1
ATOM 1844 O O . GLY A 1 235 ? 45.415 -31.082 -40.226 1.00 49.59 235 GLY A O 1
ATOM 1845 N N . ILE A 1 236 ? 43.313 -30.435 -39.761 1.00 50.78 236 ILE A N 1
ATOM 1846 C CA . ILE A 1 236 ? 42.871 -31.746 -39.292 1.00 50.78 236 ILE A CA 1
ATOM 1847 C C . ILE A 1 236 ? 42.596 -32.622 -40.524 1.00 50.78 236 ILE A C 1
ATOM 1849 O O . ILE A 1 236 ? 41.636 -32.431 -41.266 1.00 50.78 236 ILE A O 1
ATOM 1853 N N . SER A 1 237 ? 43.477 -33.583 -40.803 1.00 41.62 237 SER A N 1
ATOM 1854 C CA . SER A 1 237 ? 43.324 -34.511 -41.937 1.00 41.62 237 SER A CA 1
ATOM 1855 C C . SER A 1 237 ? 42.134 -35.468 -41.678 1.00 41.62 237 SER A C 1
ATOM 1857 O O . SER A 1 237 ? 42.067 -36.026 -40.589 1.00 41.62 237 SER A O 1
ATOM 1859 N N . ARG A 1 238 ? 41.183 -35.786 -42.576 1.00 45.34 238 ARG A N 1
ATOM 1860 C CA . ARG A 1 238 ? 41.103 -35.725 -44.050 1.00 45.34 238 ARG A CA 1
ATOM 1861 C C . ARG A 1 238 ? 39.634 -35.654 -44.517 1.00 45.34 238 ARG A C 1
ATOM 1863 O O . ARG A 1 238 ? 38.824 -36.479 -44.097 1.00 45.34 238 ARG A O 1
ATOM 1870 N N . ASN A 1 239 ? 39.330 -34.815 -45.512 1.00 44.84 239 ASN A N 1
ATOM 1871 C CA . ASN A 1 239 ? 38.150 -34.995 -46.370 1.00 44.84 239 ASN A CA 1
ATOM 1872 C C . ASN A 1 239 ? 38.410 -36.148 -47.356 1.00 44.84 239 ASN A C 1
ATOM 1874 O O . ASN A 1 239 ? 39.212 -36.006 -48.278 1.00 44.84 239 ASN A O 1
ATOM 1878 N N . LYS A 1 240 ? 37.721 -37.285 -47.203 1.00 55.25 240 LYS A N 1
ATOM 1879 C CA . LYS A 1 240 ? 37.625 -38.275 -48.289 1.00 55.25 240 LYS A CA 1
ATOM 1880 C C . LYS A 1 240 ? 36.751 -37.683 -49.393 1.00 55.25 240 LYS A C 1
ATOM 1882 O O . LYS A 1 240 ? 35.538 -37.563 -49.230 1.00 55.25 240 LYS A O 1
ATOM 1887 N N . ILE A 1 241 ? 37.354 -37.283 -50.508 1.00 54.34 241 ILE A N 1
ATOM 1888 C CA . ILE A 1 241 ? 36.620 -36.774 -51.673 1.00 54.34 241 ILE A CA 1
ATOM 1889 C C . ILE A 1 241 ? 36.112 -37.981 -52.462 1.00 54.34 241 ILE A C 1
ATOM 1891 O O . ILE A 1 241 ? 36.884 -38.867 -52.807 1.00 54.34 241 ILE A O 1
ATOM 1895 N N . PHE A 1 242 ? 34.809 -38.049 -52.736 1.00 63.19 242 PHE A N 1
ATOM 1896 C CA . PHE A 1 242 ? 34.196 -39.199 -53.409 1.00 63.19 242 PHE A CA 1
ATOM 1897 C C . PHE A 1 242 ? 34.031 -38.977 -54.914 1.00 63.19 242 PHE A C 1
ATOM 1899 O O . PHE A 1 242 ? 33.770 -37.869 -55.380 1.00 63.19 242 PHE A O 1
ATOM 1906 N N . CYS A 1 243 ? 34.133 -40.063 -55.680 1.00 65.94 243 CYS A N 1
ATOM 1907 C CA . CYS A 1 243 ? 33.930 -40.080 -57.122 1.00 65.94 243 CYS A CA 1
ATOM 1908 C C . CYS A 1 243 ? 32.484 -39.693 -57.471 1.00 65.94 243 CYS A C 1
ATOM 1910 O O . CYS A 1 243 ? 31.545 -40.448 -57.192 1.00 65.94 243 CYS A O 1
ATOM 1912 N N . LYS A 1 244 ? 32.290 -38.542 -58.123 1.00 65.50 244 LYS A N 1
ATOM 1913 C CA . LYS A 1 244 ? 30.955 -38.000 -58.427 1.00 65.50 244 LYS A CA 1
ATOM 1914 C C . LYS A 1 244 ? 30.137 -38.913 -59.359 1.00 65.50 244 LYS A C 1
ATOM 1916 O O . LYS A 1 244 ? 28.987 -39.191 -59.018 1.00 65.50 244 LYS A O 1
ATOM 1921 N N . PRO A 1 245 ? 30.692 -39.494 -60.447 1.00 64.12 245 PRO A N 1
ATOM 1922 C CA . PRO A 1 245 ? 29.964 -40.473 -61.262 1.00 64.12 245 PRO A CA 1
ATOM 1923 C C . PRO A 1 245 ? 29.515 -41.730 -60.501 1.00 64.12 245 PRO A C 1
ATOM 1925 O O . PRO A 1 245 ? 28.442 -42.261 -60.783 1.00 64.12 245 PRO A O 1
ATOM 1928 N N . CYS A 1 246 ? 30.310 -42.216 -59.538 1.00 65.00 246 CYS A N 1
ATOM 1929 C CA . CYS A 1 246 ? 29.926 -43.357 -58.700 1.00 65.00 246 CYS A CA 1
ATOM 1930 C C . CYS A 1 246 ? 28.804 -42.982 -57.725 1.00 65.00 246 CYS A C 1
ATOM 1932 O O . CYS A 1 246 ? 27.859 -43.755 -57.553 1.00 65.00 246 CYS A O 1
ATOM 1934 N N . ARG A 1 247 ? 28.863 -41.774 -57.156 1.00 61.69 247 ARG A N 1
ATOM 1935 C CA . ARG A 1 247 ? 27.862 -41.269 -56.211 1.00 61.69 247 ARG A CA 1
ATOM 1936 C C . ARG A 1 247 ? 26.496 -41.064 -56.869 1.00 61.69 247 ARG A C 1
ATOM 1938 O O . ARG A 1 247 ? 25.483 -41.459 -56.296 1.00 61.69 247 ARG A O 1
ATOM 1945 N N . SER A 1 248 ? 26.463 -40.581 -58.114 1.00 56.34 248 SER A N 1
ATOM 1946 C CA . SER A 1 248 ? 25.234 -40.505 -58.925 1.00 56.34 248 SER A CA 1
ATOM 1947 C C . SER A 1 248 ? 24.592 -41.876 -59.190 1.00 56.34 248 SER A C 1
ATOM 1949 O O . SER A 1 248 ? 23.409 -41.955 -59.507 1.00 56.34 248 SER A O 1
ATOM 1951 N N . LEU A 1 249 ? 25.352 -42.965 -59.029 1.00 51.75 249 LEU A N 1
ATOM 1952 C CA . LEU A 1 249 ? 24.892 -44.353 -59.131 1.00 51.75 249 LEU A CA 1
ATOM 1953 C C . LEU A 1 249 ? 24.753 -45.042 -57.758 1.00 51.75 249 LEU A C 1
ATOM 1955 O O . LEU A 1 249 ? 24.671 -46.270 -57.706 1.00 51.75 249 LEU A O 1
ATOM 1959 N N . LYS A 1 250 ? 24.727 -44.269 -56.659 1.00 58.72 250 LYS A N 1
ATOM 1960 C CA . LYS A 1 250 ? 24.649 -44.735 -55.259 1.00 58.72 250 LYS A CA 1
ATOM 1961 C C . LYS A 1 250 ? 25.766 -45.708 -54.852 1.00 58.72 250 LYS A C 1
ATOM 1963 O O . LYS A 1 250 ? 25.522 -46.661 -54.116 1.00 58.72 250 LYS A O 1
ATOM 1968 N N . ARG A 1 251 ? 26.989 -45.500 -55.347 1.00 61.72 251 ARG A N 1
ATOM 1969 C CA . ARG A 1 251 ? 28.186 -46.235 -54.910 1.00 61.72 251 ARG A CA 1
ATOM 1970 C C . ARG A 1 251 ? 29.180 -45.281 -54.263 1.00 61.72 251 ARG A C 1
ATOM 1972 O O . ARG A 1 251 ? 29.512 -44.256 -54.859 1.00 61.72 251 ARG A O 1
ATOM 1979 N N . ASP A 1 252 ? 29.721 -45.677 -53.117 1.00 57.31 252 ASP A N 1
ATOM 1980 C CA . ASP A 1 252 ? 30.734 -44.905 -52.399 1.00 57.31 252 ASP A CA 1
ATOM 1981 C C . ASP A 1 252 ? 32.127 -45.392 -52.798 1.00 57.31 252 ASP A C 1
ATOM 1983 O O . ASP A 1 252 ? 32.653 -46.378 -52.288 1.00 57.31 252 ASP A O 1
ATOM 1987 N N . SER A 1 253 ? 32.715 -44.726 -53.790 1.00 62.97 253 SER A N 1
ATOM 1988 C CA . SER A 1 253 ? 34.103 -44.949 -54.200 1.00 62.97 253 SER A CA 1
ATOM 1989 C C . SER A 1 253 ? 34.883 -43.661 -54.019 1.00 62.97 253 SER A C 1
ATOM 1991 O O . SER A 1 253 ? 34.454 -42.613 -54.503 1.00 62.97 253 SER A O 1
ATOM 1993 N N . GLU A 1 254 ? 36.019 -43.737 -53.335 1.00 65.19 254 GLU A N 1
ATOM 1994 C CA . GLU A 1 254 ? 36.897 -42.589 -53.126 1.00 65.19 254 GLU A CA 1
ATOM 1995 C C . GLU A 1 254 ? 37.465 -42.118 -54.472 1.00 65.19 254 GLU A C 1
ATOM 1997 O O . GLU A 1 254 ? 37.812 -42.920 -55.348 1.00 65.19 254 GLU A O 1
ATOM 2002 N N . ALA A 1 255 ? 37.469 -40.807 -54.679 1.00 67.19 255 ALA A N 1
ATOM 2003 C CA . ALA A 1 255 ? 38.130 -40.208 -55.817 1.00 67.19 255 ALA A CA 1
ATOM 2004 C C . ALA A 1 255 ? 39.634 -40.245 -55.570 1.00 67.19 255 ALA A C 1
ATOM 2006 O O . ALA A 1 255 ? 40.105 -39.978 -54.470 1.00 67.19 255 ALA A O 1
ATOM 2007 N N . THR A 1 256 ? 40.383 -40.547 -56.621 1.00 71.06 256 THR A N 1
ATOM 2008 C CA . THR A 1 256 ? 41.850 -40.530 -56.611 1.00 71.06 256 THR A CA 1
ATOM 2009 C C . THR A 1 256 ? 42.413 -39.556 -57.641 1.00 71.06 256 THR A C 1
ATOM 2011 O O . THR A 1 256 ? 43.620 -39.352 -57.704 1.00 71.06 256 THR A O 1
ATOM 2014 N N . SER A 1 257 ? 41.554 -38.961 -58.476 1.00 74.31 257 SER A N 1
ATOM 2015 C CA . SER A 1 257 ? 41.973 -38.086 -59.564 1.00 74.31 257 SER A CA 1
ATOM 2016 C C . SER A 1 257 ? 40.863 -37.148 -60.048 1.00 74.31 257 SER A C 1
ATOM 2018 O O . SER A 1 257 ? 39.696 -37.337 -59.715 1.00 74.31 257 SER A O 1
ATOM 2020 N N . PHE A 1 258 ? 41.201 -36.149 -60.862 1.00 81.44 258 PHE A N 1
ATOM 2021 C CA . PHE A 1 258 ? 40.236 -35.320 -61.596 1.00 81.44 258 PHE A CA 1
ATOM 2022 C C . PHE A 1 258 ? 40.785 -34.942 -62.978 1.00 81.44 258 PHE A C 1
ATOM 2024 O O . PHE A 1 258 ? 41.989 -35.013 -63.228 1.00 81.44 258 PHE A O 1
ATOM 2031 N N . CYS A 1 259 ? 39.906 -34.558 -63.904 1.00 74.62 259 CYS A N 1
ATOM 2032 C CA . CYS A 1 259 ? 40.316 -34.156 -65.250 1.00 74.62 259 CYS A CA 1
ATOM 2033 C C . CYS A 1 259 ? 40.759 -32.691 -65.286 1.00 74.62 259 CYS A C 1
ATOM 2035 O O . CYS A 1 259 ? 40.001 -31.816 -64.913 1.00 74.62 259 CYS A O 1
ATOM 2037 N N . ILE A 1 260 ? 41.940 -32.387 -65.809 1.00 75.06 260 ILE A N 1
ATOM 2038 C CA . ILE A 1 260 ? 42.483 -31.020 -65.819 1.00 75.06 260 ILE A CA 1
ATOM 2039 C C . ILE A 1 260 ? 41.853 -30.161 -66.923 1.00 75.06 260 ILE A C 1
ATOM 2041 O O . ILE A 1 260 ? 41.703 -28.952 -66.765 1.00 75.06 260 ILE A O 1
ATOM 2045 N N . ASP A 1 261 ? 41.494 -30.786 -68.044 1.00 68.81 261 ASP A N 1
ATOM 2046 C CA . ASP A 1 261 ? 41.088 -30.072 -69.260 1.00 68.81 261 ASP A CA 1
ATOM 2047 C C . ASP A 1 261 ? 39.552 -29.918 -69.392 1.00 68.81 261 ASP A C 1
ATOM 2049 O O . ASP A 1 261 ? 39.066 -29.352 -70.369 1.00 68.81 261 ASP A O 1
ATOM 2053 N N . CYS A 1 262 ? 38.765 -30.398 -68.418 1.00 69.31 262 CYS A N 1
ATOM 2054 C CA . CYS A 1 262 ? 37.310 -30.201 -68.407 1.00 69.31 262 CYS A CA 1
ATOM 2055 C C . CYS A 1 262 ? 36.946 -28.816 -67.869 1.00 69.31 262 CYS A C 1
ATOM 2057 O O . CYS A 1 262 ? 37.504 -28.380 -66.867 1.00 69.31 262 CYS A O 1
ATOM 2059 N N . HIS A 1 263 ? 35.956 -28.167 -68.493 1.00 56.00 263 HIS A N 1
ATOM 2060 C CA . HIS A 1 263 ? 35.482 -26.841 -68.081 1.00 56.00 263 HIS A CA 1
ATOM 2061 C C . HIS A 1 263 ? 34.997 -26.814 -66.621 1.00 56.00 263 HIS A C 1
ATOM 2063 O O . HIS A 1 263 ? 35.271 -25.860 -65.903 1.00 56.00 263 HIS A O 1
ATOM 2069 N N . VAL A 1 264 ? 34.358 -27.901 -66.171 1.00 60.28 264 VAL A N 1
ATOM 2070 C CA . VAL A 1 264 ? 34.059 -28.165 -64.758 1.00 60.28 264 VAL A CA 1
ATOM 2071 C C . VAL A 1 264 ? 34.509 -29.592 -64.449 1.00 60.28 264 VAL A C 1
ATOM 2073 O O . VAL A 1 264 ? 33.874 -30.544 -64.916 1.00 60.28 264 VAL A O 1
ATOM 2076 N N . PRO A 1 265 ? 35.639 -29.782 -63.756 1.00 63.81 265 PRO A N 1
ATOM 2077 C CA . PRO A 1 265 ? 36.193 -31.106 -63.575 1.00 63.81 265 PRO A CA 1
ATOM 2078 C C . PRO A 1 265 ? 35.614 -31.814 -62.353 1.00 63.81 265 PRO A C 1
ATOM 2080 O O . PRO A 1 265 ? 35.754 -31.370 -61.218 1.00 63.81 265 PRO A O 1
ATOM 2083 N N . ASP A 1 266 ? 34.986 -32.960 -62.594 1.00 67.94 266 ASP A N 1
ATOM 2084 C CA . ASP A 1 266 ? 34.467 -33.805 -61.525 1.00 67.94 266 ASP A CA 1
ATOM 2085 C C . ASP A 1 266 ? 35.587 -34.633 -60.862 1.00 67.94 266 ASP A C 1
ATOM 2087 O O . ASP A 1 266 ? 36.505 -35.085 -61.556 1.00 67.94 266 ASP A O 1
ATOM 2091 N N . PRO A 1 267 ? 35.500 -34.910 -59.548 1.00 73.00 267 PRO A N 1
ATOM 2092 C CA . PRO A 1 267 ? 36.369 -35.877 -58.886 1.00 73.00 267 PRO A CA 1
ATOM 2093 C C . PRO A 1 267 ? 36.020 -37.309 -59.329 1.00 73.00 267 PRO A C 1
ATOM 2095 O O . PRO A 1 267 ? 34.852 -37.715 -59.332 1.00 73.00 267 PRO A O 1
ATOM 2098 N N . LEU A 1 268 ? 37.038 -38.089 -59.699 1.00 73.31 268 LEU A N 1
ATOM 2099 C CA . LEU A 1 268 ? 36.940 -39.418 -60.307 1.00 73.31 268 LEU A CA 1
ATOM 2100 C C . LEU A 1 268 ? 37.749 -40.456 -59.516 1.00 73.31 268 LEU A C 1
ATOM 2102 O O . LEU A 1 268 ? 38.891 -40.223 -59.118 1.00 73.31 268 LEU A O 1
ATOM 2106 N N . CYS A 1 269 ? 37.185 -41.653 -59.349 1.00 81.81 269 CYS A N 1
ATOM 2107 C CA . CYS A 1 269 ? 37.976 -42.835 -59.012 1.00 81.81 269 CYS A CA 1
ATOM 2108 C C . CYS A 1 269 ? 38.745 -43.318 -60.250 1.00 81.81 269 CYS A C 1
ATOM 2110 O O . CYS A 1 269 ? 38.408 -42.969 -61.385 1.00 81.81 269 CYS A O 1
ATOM 2112 N N . GLU A 1 270 ? 39.734 -44.181 -60.045 1.00 79.75 270 GLU A N 1
ATOM 2113 C CA . GLU A 1 270 ? 40.617 -44.684 -61.103 1.00 79.75 270 GLU A CA 1
ATOM 2114 C C . GLU A 1 270 ? 39.865 -45.288 -62.308 1.00 79.75 270 GLU A C 1
ATOM 2116 O O . GLU A 1 270 ? 40.200 -45.025 -63.467 1.00 79.75 270 GLU A O 1
ATOM 2121 N N . ALA A 1 271 ? 38.783 -46.033 -62.051 1.00 79.69 271 ALA A N 1
ATOM 2122 C CA . ALA A 1 271 ? 37.948 -46.622 -63.099 1.00 79.69 271 ALA A CA 1
ATOM 2123 C C . ALA A 1 271 ? 37.165 -45.562 -63.897 1.00 79.69 271 ALA A C 1
ATOM 2125 O O . ALA A 1 271 ? 37.031 -45.661 -65.121 1.00 79.69 271 ALA A O 1
ATOM 2126 N N . CYS A 1 272 ? 36.656 -44.529 -63.220 1.00 78.88 272 CYS A N 1
ATOM 2127 C CA . CYS A 1 272 ? 35.928 -43.433 -63.857 1.00 78.88 272 CYS A CA 1
ATOM 2128 C C . CYS A 1 272 ? 36.861 -42.504 -64.643 1.00 78.88 272 CYS A C 1
ATOM 2130 O O . CYS A 1 272 ? 36.474 -42.057 -65.721 1.00 78.88 272 CYS A O 1
ATOM 2132 N N . ALA A 1 273 ? 38.094 -42.293 -64.179 1.00 80.62 273 ALA A N 1
ATOM 2133 C CA . ALA A 1 273 ? 39.127 -41.557 -64.907 1.00 80.62 273 ALA A CA 1
ATOM 2134 C C . ALA A 1 273 ? 39.532 -42.269 -66.208 1.00 80.62 273 ALA A C 1
ATOM 2136 O O . ALA A 1 273 ? 39.537 -41.657 -67.276 1.00 80.62 273 ALA A O 1
ATOM 2137 N N . HIS A 1 274 ? 39.751 -43.586 -66.154 1.00 79.75 274 HIS A N 1
ATOM 2138 C CA . HIS A 1 274 ? 40.010 -44.397 -67.349 1.00 79.75 274 HIS A CA 1
ATOM 2139 C C . HIS A 1 274 ? 38.843 -44.401 -68.341 1.00 79.75 274 HIS A C 1
ATOM 2141 O O . HIS A 1 274 ? 39.048 -44.450 -69.555 1.00 79.75 274 HIS A O 1
ATOM 2147 N N . LYS A 1 275 ? 37.601 -44.380 -67.845 1.00 80.19 275 LYS A N 1
ATOM 2148 C CA . LYS A 1 275 ? 36.421 -44.286 -68.709 1.00 80.19 275 LYS A CA 1
ATOM 2149 C C . LYS A 1 275 ? 36.327 -42.904 -69.354 1.00 80.19 275 LYS A C 1
ATOM 2151 O O . LYS A 1 275 ? 36.039 -42.823 -70.545 1.00 80.19 275 LYS A O 1
ATOM 2156 N N . HIS A 1 276 ? 36.621 -41.849 -68.595 1.00 80.25 276 HIS A N 1
ATOM 2157 C CA . HIS A 1 276 ? 36.629 -40.470 -69.070 1.00 80.25 276 HIS A CA 1
ATOM 2158 C C . HIS A 1 276 ? 37.608 -40.283 -70.237 1.00 80.25 276 HIS A C 1
ATOM 2160 O O . HIS A 1 276 ? 37.211 -39.790 -71.284 1.00 80.25 276 HIS A O 1
ATOM 2166 N N . THR A 1 277 ? 38.842 -40.779 -70.151 1.00 78.56 277 THR A N 1
ATOM 2167 C CA . THR A 1 277 ? 39.839 -40.646 -71.236 1.00 78.56 277 THR A CA 1
ATOM 2168 C C . THR A 1 277 ? 39.628 -41.604 -72.417 1.00 78.56 277 THR A C 1
ATOM 2170 O O . THR A 1 277 ? 40.337 -41.535 -73.419 1.00 78.56 277 THR A O 1
ATOM 2173 N N . LYS A 1 278 ? 38.635 -42.500 -72.354 1.00 73.50 278 LYS A N 1
ATOM 2174 C CA . LYS A 1 278 ? 38.265 -43.399 -73.465 1.00 73.50 278 LYS A CA 1
ATOM 2175 C C . LYS A 1 278 ? 37.064 -42.915 -74.280 1.00 73.50 278 LYS A C 1
ATOM 2177 O O . LYS A 1 278 ? 36.803 -43.476 -75.345 1.00 73.50 278 LYS A O 1
ATOM 2182 N N . MET A 1 279 ? 36.331 -41.897 -73.824 1.00 71.50 279 MET A N 1
ATOM 2183 C CA . MET A 1 279 ? 35.204 -41.342 -74.582 1.00 71.50 279 MET A CA 1
ATOM 2184 C C . MET A 1 279 ? 35.700 -40.496 -75.763 1.00 71.50 279 MET A C 1
ATOM 2186 O O . MET A 1 279 ? 36.724 -39.823 -75.684 1.00 71.50 279 MET A O 1
ATOM 2190 N N . LYS A 1 280 ? 34.958 -40.515 -76.879 1.00 64.81 280 LYS A N 1
ATOM 2191 C CA . LYS A 1 280 ? 35.374 -39.910 -78.160 1.00 64.81 280 LYS A CA 1
ATOM 2192 C C . LYS A 1 280 ? 35.694 -38.407 -78.057 1.00 64.81 280 LYS A C 1
ATOM 2194 O O . LYS A 1 280 ? 36.562 -37.940 -78.782 1.00 64.81 280 LYS A O 1
ATOM 2199 N N . LEU A 1 281 ? 35.016 -37.688 -77.156 1.00 63.00 281 LEU A N 1
ATOM 2200 C CA . LEU A 1 281 ? 35.146 -36.237 -76.947 1.00 63.00 281 LEU A CA 1
ATOM 2201 C C . LEU A 1 281 ? 36.241 -35.838 -75.944 1.00 63.00 281 LEU A C 1
ATOM 2203 O O . LEU A 1 281 ? 36.694 -34.705 -75.972 1.00 63.00 281 LEU A O 1
ATOM 2207 N N . THR A 1 282 ? 36.672 -36.750 -75.076 1.00 69.94 282 THR A N 1
ATOM 2208 C CA . THR A 1 282 ? 37.560 -36.459 -73.932 1.00 69.94 282 THR A CA 1
ATOM 2209 C C . THR A 1 282 ? 38.834 -37.307 -73.970 1.00 69.94 282 THR A C 1
ATOM 2211 O O . THR A 1 282 ? 39.557 -37.434 -72.986 1.00 69.94 282 THR A O 1
ATOM 2214 N N . LYS A 1 283 ? 39.136 -37.900 -75.132 1.00 72.31 283 LYS A N 1
ATOM 2215 C CA . LYS A 1 283 ? 40.273 -38.809 -75.333 1.00 72.31 283 LYS A CA 1
ATOM 2216 C C . LYS A 1 283 ? 41.639 -38.135 -75.174 1.00 72.31 283 LYS A C 1
ATOM 2218 O O . LYS A 1 283 ? 42.610 -38.795 -74.823 1.00 72.31 283 LYS A O 1
ATOM 2223 N N . SER A 1 284 ? 41.714 -36.835 -75.446 1.00 71.62 284 SER A N 1
ATOM 2224 C CA . SER A 1 284 ? 42.924 -36.016 -75.308 1.00 71.62 284 SER A CA 1
ATOM 2225 C C . SER A 1 284 ? 43.038 -35.321 -73.950 1.00 71.62 284 SER A C 1
ATOM 2227 O O . SER A 1 284 ? 43.987 -34.569 -73.744 1.00 71.62 284 SER A O 1
ATOM 2229 N N . HIS A 1 285 ? 42.079 -35.528 -73.045 1.00 81.62 285 HIS A N 1
ATOM 2230 C CA . HIS A 1 285 ? 42.091 -34.887 -71.737 1.00 81.62 285 HIS A CA 1
ATOM 2231 C C . HIS A 1 285 ? 43.111 -35.536 -70.797 1.00 81.62 285 HIS A C 1
ATOM 2233 O O . HIS A 1 285 ? 43.265 -36.759 -70.760 1.00 81.62 285 HIS A O 1
ATOM 2239 N N . ARG A 1 286 ? 43.775 -34.707 -69.995 1.00 78.81 286 ARG A N 1
ATOM 2240 C CA . ARG A 1 286 ? 44.752 -35.107 -68.983 1.00 78.81 286 ARG A CA 1
ATOM 2241 C C . ARG A 1 286 ? 44.102 -35.214 -67.612 1.00 78.81 286 ARG A C 1
ATOM 2243 O O . ARG A 1 286 ? 43.246 -34.411 -67.248 1.00 78.81 286 ARG A O 1
ATOM 2250 N N . ILE A 1 287 ? 44.547 -36.202 -66.844 1.00 81.81 287 ILE A N 1
ATOM 2251 C CA . ILE A 1 287 ? 44.061 -36.498 -65.496 1.00 81.81 287 ILE A CA 1
ATOM 2252 C C . ILE A 1 287 ? 45.160 -36.152 -64.485 1.00 81.81 287 ILE A C 1
ATOM 2254 O O . ILE A 1 287 ? 46.302 -36.568 -64.667 1.00 81.81 287 ILE A O 1
ATOM 2258 N N . SER A 1 288 ? 44.814 -35.415 -63.427 1.00 74.75 288 SER A N 1
ATOM 2259 C CA . SER A 1 288 ? 45.684 -35.202 -62.263 1.00 74.75 288 SER A CA 1
ATOM 2260 C C . SER A 1 288 ? 45.322 -36.187 -61.159 1.00 74.75 288 SER A C 1
ATOM 2262 O O . SER A 1 288 ? 44.140 -36.350 -60.858 1.00 74.75 288 SER A O 1
ATOM 2264 N N . SER A 1 289 ? 46.324 -36.809 -60.537 1.00 68.75 289 SER A N 1
ATOM 2265 C CA . SER A 1 289 ? 46.173 -37.638 -59.331 1.00 68.75 289 SER A CA 1
ATOM 2266 C C . SER A 1 289 ? 46.346 -36.849 -58.026 1.00 68.75 289 SER A C 1
ATOM 2268 O O . SER A 1 289 ? 46.134 -37.397 -56.949 1.00 68.75 289 SER A O 1
ATOM 2270 N N . ASP A 1 290 ? 46.743 -35.575 -58.097 1.00 68.88 290 ASP A N 1
ATOM 2271 C CA . ASP A 1 290 ? 46.863 -34.705 -56.924 1.00 68.88 290 ASP A CA 1
ATOM 2272 C C . ASP A 1 290 ? 45.537 -33.979 -56.678 1.00 68.88 290 ASP A C 1
ATOM 2274 O O . ASP A 1 290 ? 45.302 -32.869 -57.157 1.00 68.88 290 ASP A O 1
ATOM 2278 N N . ILE A 1 291 ? 44.640 -34.653 -55.956 1.00 63.03 291 ILE A N 1
ATOM 2279 C CA . ILE A 1 291 ? 43.283 -34.177 -55.649 1.00 63.03 291 ILE A CA 1
ATOM 2280 C C . ILE A 1 291 ? 43.262 -32.860 -54.869 1.00 63.03 291 ILE A C 1
ATOM 2282 O O . ILE A 1 291 ? 42.299 -32.102 -54.983 1.00 63.03 291 ILE A O 1
ATOM 2286 N N . SER A 1 292 ? 44.323 -32.550 -54.128 1.00 57.19 292 SER A N 1
ATOM 2287 C CA . SER A 1 292 ? 44.456 -31.307 -53.364 1.00 57.19 292 SER A CA 1
ATOM 2288 C C . SER A 1 292 ? 44.341 -30.071 -54.270 1.00 57.19 292 SER A C 1
ATOM 2290 O O . SER A 1 292 ? 43.838 -29.030 -53.853 1.00 57.19 292 SER A O 1
ATOM 2292 N N . GLN A 1 293 ? 44.729 -30.203 -55.547 1.00 61.38 293 GLN A N 1
ATOM 2293 C CA . GLN A 1 293 ? 44.653 -29.138 -56.554 1.00 61.38 293 GLN A CA 1
ATOM 2294 C C . GLN A 1 293 ? 43.234 -28.863 -57.075 1.00 61.38 293 GLN A C 1
ATOM 2296 O O . GLN A 1 293 ? 43.023 -27.885 -57.791 1.00 61.38 293 GLN A O 1
ATOM 2301 N N . LEU A 1 294 ? 42.250 -29.706 -56.748 1.00 55.41 294 LEU A N 1
ATOM 2302 C CA . LEU A 1 294 ? 40.855 -29.464 -57.119 1.00 55.41 294 LEU A CA 1
ATOM 2303 C C . LEU A 1 294 ? 40.288 -28.258 -56.348 1.00 55.41 294 LEU A C 1
ATOM 2305 O O . LEU A 1 294 ? 39.618 -27.416 -56.942 1.00 55.41 294 LEU A O 1
ATOM 2309 N N . HIS A 1 295 ? 40.616 -28.144 -55.054 1.00 49.94 295 HIS A N 1
ATOM 2310 C CA . HIS A 1 295 ? 40.173 -27.050 -54.180 1.00 49.94 295 HIS A CA 1
ATOM 2311 C C . HIS A 1 295 ? 40.848 -25.712 -54.507 1.00 49.94 295 HIS A C 1
ATOM 2313 O O . HIS A 1 295 ? 40.204 -24.671 -54.454 1.00 49.94 295 HIS A O 1
ATOM 2319 N N . SER A 1 296 ? 42.125 -25.723 -54.906 1.00 48.16 296 SER A N 1
ATOM 2320 C CA . SER A 1 296 ? 42.847 -24.487 -55.244 1.00 48.16 296 SER A CA 1
ATOM 2321 C C . SER A 1 296 ? 42.410 -23.870 -56.575 1.00 48.16 296 SER A C 1
ATOM 2323 O O . SER A 1 296 ? 42.585 -22.672 -56.786 1.00 48.16 296 SER A O 1
ATOM 2325 N N . ARG A 1 297 ? 41.840 -24.672 -57.483 1.00 44.25 297 ARG A N 1
ATOM 2326 C CA . ARG A 1 297 ? 41.435 -24.225 -58.823 1.00 44.25 297 ARG A CA 1
ATOM 2327 C C . ARG A 1 297 ? 39.996 -23.704 -58.887 1.00 44.25 297 ARG A C 1
ATOM 2329 O O . ARG A 1 297 ? 39.676 -22.967 -59.814 1.00 44.25 297 ARG A O 1
ATOM 2336 N N . PHE A 1 298 ? 39.163 -24.048 -57.903 1.00 46.69 298 PHE A N 1
ATOM 2337 C CA . PHE A 1 298 ? 37.787 -23.567 -57.750 1.00 46.69 298 PHE A CA 1
ATOM 2338 C C . PHE A 1 298 ? 37.526 -23.234 -56.268 1.00 46.69 298 PHE A C 1
ATOM 2340 O O . PHE A 1 298 ? 36.948 -24.054 -55.555 1.00 46.69 298 PHE A O 1
ATOM 2347 N N . PRO A 1 299 ? 37.975 -22.058 -55.784 1.00 39.16 299 PRO A N 1
ATOM 2348 C CA . PRO A 1 299 ? 37.894 -21.688 -54.366 1.00 39.16 299 PRO A CA 1
ATOM 2349 C C . PRO A 1 299 ? 36.458 -21.425 -53.899 1.00 39.16 299 PRO A C 1
ATOM 2351 O O . PRO A 1 299 ? 36.134 -21.630 -52.736 1.00 39.16 299 PRO A O 1
ATOM 2354 N N . ASN A 1 300 ? 35.585 -21.021 -54.826 1.00 36.09 300 ASN A N 1
ATOM 2355 C CA . ASN A 1 300 ? 34.185 -20.734 -54.558 1.00 36.09 300 ASN A CA 1
ATOM 2356 C C . ASN A 1 300 ? 33.329 -21.786 -55.248 1.00 36.09 300 ASN A C 1
ATOM 2358 O O . ASN A 1 300 ? 33.260 -21.858 -56.475 1.00 36.09 300 ASN A O 1
ATOM 2362 N N . ASN A 1 301 ? 32.663 -22.605 -54.447 1.00 35.25 301 ASN A N 1
ATOM 2363 C CA . ASN A 1 301 ? 31.675 -23.563 -54.910 1.00 35.25 301 ASN A CA 1
ATOM 2364 C C . ASN A 1 301 ? 30.381 -22.812 -55.283 1.00 35.25 301 ASN A C 1
ATOM 2366 O O . ASN A 1 301 ? 29.342 -22.958 -54.642 1.00 35.25 301 ASN A O 1
ATOM 2370 N N . GLU A 1 302 ? 30.450 -21.997 -56.336 1.00 29.80 302 GLU A N 1
ATOM 2371 C CA . GLU A 1 302 ? 29.348 -21.250 -56.960 1.00 29.80 302 GLU A CA 1
ATOM 2372 C C . GLU A 1 302 ? 28.393 -22.195 -57.725 1.00 29.80 302 GLU A C 1
ATOM 2374 O O . GLU A 1 302 ? 27.970 -21.949 -58.850 1.00 29.80 302 GLU A O 1
ATOM 2379 N N . PHE A 1 303 ? 28.076 -23.341 -57.117 1.00 32.44 303 PHE A N 1
ATOM 2380 C CA . PHE A 1 303 ? 27.203 -24.373 -57.674 1.00 32.44 303 PHE A CA 1
ATOM 2381 C C . PHE A 1 303 ? 26.225 -24.975 -56.658 1.00 32.44 303 PHE A C 1
ATOM 2383 O O . PHE A 1 303 ? 25.448 -25.864 -57.008 1.00 32.44 303 PHE A O 1
ATOM 2390 N N . ALA A 1 304 ? 26.193 -24.470 -55.423 1.00 30.70 304 ALA A N 1
ATOM 2391 C CA . ALA A 1 304 ? 25.175 -24.821 -54.437 1.00 30.70 304 ALA A CA 1
ATOM 2392 C C . ALA A 1 304 ? 24.193 -23.660 -54.203 1.00 30.70 304 ALA A C 1
ATOM 2394 O O . ALA A 1 304 ? 24.058 -23.217 -53.074 1.00 30.70 304 ALA A O 1
ATOM 2395 N N . MET A 1 305 ? 23.555 -23.153 -55.271 1.00 30.30 305 MET A N 1
ATOM 2396 C CA . MET A 1 305 ? 22.203 -22.538 -55.290 1.00 30.30 305 MET A CA 1
ATOM 2397 C C . MET A 1 305 ? 21.876 -21.957 -56.683 1.00 30.30 305 MET A C 1
ATOM 2399 O O . MET A 1 305 ? 21.583 -20.780 -56.851 1.00 30.30 305 MET A O 1
ATOM 2403 N N . GLN A 1 306 ? 21.877 -22.805 -57.716 1.00 29.06 306 GLN A N 1
ATOM 2404 C CA . GLN A 1 306 ? 21.101 -22.547 -58.936 1.00 29.06 306 GLN A CA 1
ATOM 2405 C C . GLN A 1 306 ? 20.053 -23.645 -59.099 1.00 29.06 306 GLN A C 1
ATOM 2407 O O . GLN A 1 306 ? 20.175 -24.566 -59.903 1.00 29.06 306 GLN A O 1
ATOM 2412 N N . THR A 1 307 ? 18.989 -23.561 -58.308 1.00 30.12 307 THR A N 1
ATOM 2413 C CA . THR A 1 307 ? 17.685 -24.087 -58.712 1.00 30.12 307 THR A CA 1
ATOM 2414 C C . THR A 1 307 ? 16.618 -23.186 -58.115 1.00 30.12 307 THR A C 1
ATOM 2416 O O . THR A 1 307 ? 16.300 -23.312 -56.940 1.00 30.12 307 THR A O 1
ATOM 2419 N N . LEU A 1 308 ? 16.125 -22.287 -58.972 1.00 25.48 308 LEU A N 1
ATOM 2420 C CA . LEU A 1 308 ? 14.876 -21.510 -58.960 1.00 25.48 308 LEU A CA 1
ATOM 2421 C C . LEU A 1 308 ? 15.205 -20.053 -59.294 1.00 25.48 308 LEU A C 1
ATOM 2423 O O . LEU A 1 308 ? 15.383 -19.209 -58.426 1.00 25.48 308 LEU A O 1
ATOM 2427 N N . GLY A 1 309 ? 15.360 -19.795 -60.594 1.00 24.67 309 GLY A N 1
ATOM 2428 C CA . GLY A 1 309 ? 15.561 -18.447 -61.103 1.00 24.67 309 GLY A CA 1
ATOM 2429 C C . GLY A 1 309 ? 14.371 -17.536 -60.812 1.00 24.67 309 GLY A C 1
ATOM 2430 O O . GLY A 1 309 ? 13.238 -18.009 -60.766 1.00 24.67 309 GLY A O 1
ATOM 2431 N N . LEU A 1 310 ? 14.666 -16.246 -60.647 1.00 26.55 310 LEU A N 1
ATOM 2432 C CA . LEU A 1 310 ? 14.055 -15.101 -61.335 1.00 26.55 310 LEU A CA 1
ATOM 2433 C C . LEU A 1 310 ? 14.751 -13.807 -60.848 1.00 26.55 310 LEU A C 1
ATOM 2435 O O . LEU A 1 310 ? 14.649 -13.444 -59.685 1.00 26.55 310 LEU A O 1
ATOM 2439 N N . THR A 1 311 ? 15.522 -13.221 -61.770 1.00 26.34 311 THR A N 1
ATOM 2440 C CA . THR A 1 311 ? 15.868 -11.803 -62.036 1.00 26.34 311 THR A CA 1
ATOM 2441 C C . THR A 1 311 ? 15.903 -10.726 -60.937 1.00 26.34 311 THR A C 1
ATOM 2443 O O . THR A 1 311 ? 14.932 -10.515 -60.219 1.00 26.34 311 THR A O 1
ATOM 2446 N N . ASP A 1 312 ? 17.012 -9.972 -60.989 1.00 29.00 312 ASP A N 1
ATOM 2447 C CA . ASP A 1 312 ? 17.252 -8.554 -60.660 1.00 29.00 312 ASP A CA 1
ATOM 2448 C C . ASP A 1 312 ? 16.035 -7.664 -60.345 1.00 29.00 312 ASP A C 1
ATOM 2450 O O . ASP A 1 312 ? 15.105 -7.576 -61.141 1.00 29.00 312 ASP A O 1
ATOM 2454 N N . GLU A 1 313 ? 16.115 -6.902 -59.246 1.00 27.98 313 GLU A N 1
ATOM 2455 C CA . GLU A 1 313 ? 16.310 -5.436 -59.257 1.00 27.98 313 GLU A CA 1
ATOM 2456 C C . GLU A 1 313 ? 16.258 -4.865 -57.818 1.00 27.98 313 GLU A C 1
ATOM 2458 O O . GLU A 1 313 ? 15.462 -5.300 -56.990 1.00 27.98 313 GLU A O 1
ATOM 2463 N N . CYS A 1 314 ? 17.082 -3.838 -57.558 1.00 25.92 314 CYS A N 1
ATOM 2464 C CA . CYS A 1 314 ? 17.075 -2.935 -56.387 1.00 25.92 314 CYS A CA 1
ATOM 2465 C C . CYS A 1 314 ? 17.891 -3.325 -55.132 1.00 25.92 314 CYS A C 1
ATOM 2467 O O . CYS A 1 314 ? 17.364 -3.377 -54.024 1.00 25.92 314 CYS A O 1
ATOM 2469 N N . LEU A 1 315 ? 19.220 -3.416 -55.269 1.00 28.69 315 LEU A N 1
ATOM 2470 C CA . LEU A 1 315 ? 20.154 -3.015 -54.204 1.00 28.69 315 LEU A CA 1
ATOM 2471 C C . LEU A 1 315 ? 20.815 -1.693 -54.602 1.00 28.69 315 LEU A C 1
ATOM 2473 O O . LEU A 1 315 ? 21.794 -1.676 -55.336 1.00 28.69 315 LEU A O 1
ATOM 2477 N N . ASN A 1 316 ? 20.243 -0.587 -54.131 1.00 33.22 316 ASN A N 1
ATOM 2478 C CA . ASN A 1 316 ? 20.946 0.679 -53.938 1.00 33.22 316 ASN A CA 1
ATOM 2479 C C . ASN A 1 316 ? 20.196 1.483 -52.873 1.00 33.22 316 ASN A C 1
ATOM 2481 O O . ASN A 1 316 ? 19.315 2.275 -53.188 1.00 33.22 316 ASN A O 1
ATOM 2485 N N . HIS A 1 317 ? 20.547 1.265 -51.607 1.00 27.53 317 HIS A N 1
ATOM 2486 C CA . HIS A 1 317 ? 20.518 2.322 -50.603 1.00 27.53 317 HIS A CA 1
ATOM 2487 C C . HIS A 1 317 ? 21.465 1.957 -49.456 1.00 27.53 317 HIS A C 1
ATOM 2489 O O . HIS A 1 317 ? 21.228 1.022 -48.696 1.00 27.53 317 HIS A O 1
ATOM 2495 N N . GLU A 1 318 ? 22.564 2.703 -49.366 1.00 34.78 318 GLU A N 1
ATOM 2496 C CA . GLU A 1 318 ? 23.470 2.730 -48.221 1.00 34.78 318 GLU A CA 1
ATOM 2497 C C . GLU A 1 318 ? 22.691 3.105 -46.947 1.00 34.78 318 GLU A C 1
ATOM 2499 O O . GLU A 1 318 ? 22.097 4.184 -46.871 1.00 34.78 318 GLU A O 1
ATOM 2504 N N . LEU A 1 319 ? 22.711 2.244 -45.926 1.00 31.80 319 LEU A N 1
ATOM 2505 C CA . LEU A 1 319 ? 22.278 2.594 -44.572 1.00 31.80 319 LEU A CA 1
ATOM 2506 C C . LEU A 1 319 ? 23.485 3.151 -43.806 1.00 31.80 319 LEU A C 1
ATOM 2508 O O . LEU A 1 319 ? 24.386 2.412 -43.411 1.00 31.80 319 LEU A O 1
ATOM 2512 N N . LYS A 1 320 ? 23.512 4.474 -43.618 1.00 34.31 320 LYS A N 1
ATOM 2513 C CA . LYS A 1 320 ? 24.452 5.162 -42.719 1.00 34.31 320 LYS A CA 1
ATOM 2514 C C . LYS A 1 320 ? 24.174 4.758 -41.264 1.00 34.31 320 LYS A C 1
ATOM 2516 O O . LYS A 1 320 ? 23.017 4.667 -40.864 1.00 34.31 320 LYS A O 1
ATOM 2521 N N . ASN A 1 321 ? 25.229 4.560 -40.470 1.00 33.09 321 ASN A N 1
ATOM 2522 C CA . ASN A 1 321 ? 25.124 4.419 -39.012 1.00 33.09 321 ASN A CA 1
ATOM 2523 C C . ASN A 1 321 ? 24.477 5.682 -38.396 1.00 33.09 321 ASN A C 1
ATOM 2525 O O . ASN A 1 321 ? 24.826 6.783 -38.831 1.00 33.09 321 ASN A O 1
ATOM 2529 N N . PRO A 1 322 ? 23.598 5.565 -37.382 1.00 36.97 322 PRO A N 1
ATOM 2530 C CA . PRO A 1 322 ? 23.016 6.725 -36.710 1.00 36.97 322 PRO A CA 1
ATOM 2531 C C . PRO A 1 322 ? 24.096 7.461 -35.899 1.00 36.97 322 PRO A C 1
ATOM 2533 O O . PRO A 1 322 ? 24.695 6.907 -34.976 1.00 36.97 322 PRO A O 1
ATOM 2536 N N . THR A 1 323 ? 24.395 8.702 -36.279 1.00 40.47 323 THR A N 1
ATOM 2537 C CA . THR A 1 323 ? 25.357 9.593 -35.610 1.00 40.47 323 THR A CA 1
ATOM 2538 C C . THR A 1 323 ? 24.667 10.476 -34.561 1.00 40.47 323 THR A C 1
ATOM 2540 O O . THR A 1 323 ? 23.489 10.786 -34.689 1.00 40.47 323 THR A O 1
ATOM 2543 N N . ASN A 1 324 ? 25.424 10.903 -33.542 1.00 42.81 324 ASN A N 1
ATOM 2544 C CA . ASN A 1 324 ? 25.075 11.687 -32.333 1.00 42.81 324 ASN A CA 1
ATOM 2545 C C . ASN A 1 324 ? 24.214 12.969 -32.462 1.00 42.81 324 ASN A C 1
ATOM 2547 O O . ASN A 1 324 ? 24.080 13.698 -31.482 1.00 42.81 324 ASN A O 1
ATOM 2551 N N . GLU A 1 325 ? 23.652 13.301 -33.617 1.00 50.97 325 GLU A N 1
ATOM 2552 C CA . GLU A 1 325 ? 23.002 14.599 -33.856 1.00 50.97 325 GLU A CA 1
ATOM 2553 C C . GLU A 1 325 ? 21.512 14.638 -33.447 1.00 50.97 325 GLU A C 1
ATOM 2555 O O . GLU A 1 325 ? 20.899 15.699 -33.464 1.00 50.97 325 GLU A O 1
ATOM 2560 N N . GLU A 1 326 ? 20.918 13.519 -33.016 1.00 62.78 326 GLU A N 1
ATOM 2561 C CA . GLU A 1 326 ? 19.451 13.386 -32.943 1.00 62.78 326 GLU A CA 1
ATOM 2562 C C . GLU A 1 326 ? 18.790 13.780 -31.603 1.00 62.78 326 GLU A C 1
ATOM 2564 O O . GLU A 1 326 ? 17.574 14.005 -31.578 1.00 62.78 326 GLU A O 1
ATOM 2569 N N . LEU A 1 327 ? 19.536 13.869 -30.487 1.00 77.81 327 LEU A N 1
ATOM 2570 C CA . LEU A 1 327 ? 18.978 14.142 -29.150 1.00 77.81 327 LEU A CA 1
ATOM 2571 C C . LEU A 1 327 ? 19.603 15.354 -28.451 1.00 77.81 327 LEU A C 1
ATOM 2573 O O . LEU A 1 327 ? 20.817 15.474 -28.321 1.00 77.81 327 LEU A O 1
ATOM 2577 N N . GLY A 1 328 ? 18.747 16.226 -27.917 1.00 82.19 328 GLY A N 1
ATOM 2578 C CA . GLY A 1 328 ? 19.153 17.367 -27.101 1.00 82.19 328 GLY A CA 1
ATOM 2579 C C . GLY A 1 328 ? 19.339 17.029 -25.620 1.00 82.19 328 GLY A C 1
ATOM 2580 O O . GLY A 1 328 ? 18.866 16.010 -25.121 1.00 82.19 328 GLY A O 1
ATOM 2581 N N . LYS A 1 329 ? 19.989 17.948 -24.901 1.00 89.81 329 LYS A N 1
ATOM 2582 C CA . LYS A 1 329 ? 20.210 17.883 -23.450 1.00 89.81 329 LYS A CA 1
ATOM 2583 C C . LYS A 1 329 ? 18.886 17.695 -22.677 1.00 89.81 329 LYS A C 1
ATOM 2585 O O . LYS A 1 329 ? 17.938 18.447 -22.932 1.00 89.81 329 LYS A O 1
ATOM 2590 N N . PRO A 1 330 ? 18.807 16.755 -21.715 1.00 93.38 330 PRO A N 1
ATOM 2591 C CA . PRO A 1 330 ? 17.626 16.599 -20.874 1.00 93.38 330 PRO A CA 1
ATOM 2592 C C . PRO A 1 330 ? 17.420 17.787 -19.926 1.00 93.38 330 PRO A C 1
ATOM 2594 O O . PRO A 1 330 ? 18.376 18.349 -19.391 1.00 93.38 330 PRO A O 1
ATOM 2597 N N . TYR A 1 331 ? 16.165 18.145 -19.680 1.00 91.56 331 TYR A N 1
ATOM 2598 C CA . TYR A 1 331 ? 15.731 19.195 -18.762 1.00 91.56 331 TYR A CA 1
ATOM 2599 C C . TYR A 1 331 ? 14.418 18.793 -18.073 1.00 91.56 331 TYR A C 1
ATOM 2601 O O . TYR A 1 331 ? 13.747 17.858 -18.502 1.00 91.56 331 TYR A O 1
ATOM 2609 N N . SER A 1 332 ? 14.040 19.485 -16.998 1.00 91.38 332 SER A N 1
ATOM 2610 C CA . SER A 1 332 ? 12.762 19.258 -16.311 1.00 91.38 332 SER A CA 1
ATOM 2611 C C . SER A 1 332 ? 11.847 20.468 -16.441 1.00 91.38 332 SER A C 1
ATOM 2613 O O . SER A 1 332 ? 12.305 21.608 -16.353 1.00 91.38 332 SER A O 1
ATOM 2615 N N . SER A 1 333 ? 10.557 20.216 -16.652 1.00 82.25 333 SER A N 1
ATOM 2616 C CA . SER A 1 333 ? 9.506 21.243 -16.604 1.00 82.25 333 SER A CA 1
ATOM 2617 C C . SER A 1 333 ? 8.742 21.249 -15.284 1.00 82.25 333 SER A C 1
ATOM 2619 O O . SER A 1 333 ? 8.230 22.290 -14.878 1.00 82.25 333 SER A O 1
ATOM 2621 N N . GLU A 1 334 ? 8.690 20.113 -14.587 1.00 83.00 334 GLU A N 1
ATOM 2622 C CA . GLU A 1 334 ? 8.001 19.970 -13.311 1.00 83.00 334 GLU A CA 1
ATOM 2623 C C . GLU A 1 334 ? 8.769 19.023 -12.394 1.00 83.00 334 GLU A C 1
ATOM 2625 O O . GLU A 1 334 ? 9.117 17.908 -12.777 1.00 83.00 334 GLU A O 1
ATOM 2630 N N . SER A 1 335 ? 8.956 19.435 -11.145 1.00 83.88 335 SER A N 1
ATOM 2631 C CA . SER A 1 335 ? 9.502 18.583 -10.091 1.00 83.88 335 SER A CA 1
ATOM 2632 C C . SER A 1 335 ? 8.532 18.522 -8.923 1.00 83.88 335 SER A C 1
ATOM 2634 O O . SER A 1 335 ? 7.986 19.544 -8.505 1.00 83.88 335 SER A O 1
ATOM 2636 N N . LYS A 1 336 ? 8.355 17.323 -8.380 1.00 82.00 336 LYS A N 1
ATOM 2637 C CA . LYS A 1 336 ? 7.749 17.042 -7.078 1.00 82.00 336 LYS A CA 1
ATOM 2638 C C . LYS A 1 336 ? 8.853 16.635 -6.102 1.00 82.00 336 LYS A C 1
ATOM 2640 O O . LYS A 1 336 ? 10.039 16.750 -6.419 1.00 82.00 336 LYS A O 1
ATOM 2645 N N . SER A 1 337 ? 8.476 16.225 -4.898 1.00 78.19 337 SER A N 1
ATOM 2646 C CA . SER A 1 337 ? 9.427 15.755 -3.893 1.00 78.19 337 SER A CA 1
ATOM 2647 C C . SER A 1 337 ? 10.065 14.420 -4.260 1.00 78.19 337 SER A C 1
ATOM 2649 O O . SER A 1 337 ? 11.251 14.233 -4.043 1.00 78.19 337 SER A O 1
ATOM 2651 N N . ASP A 1 338 ? 9.309 13.518 -4.875 1.00 75.69 338 ASP A N 1
ATOM 2652 C CA . ASP A 1 338 ? 9.729 12.143 -5.171 1.00 75.69 338 ASP A CA 1
ATOM 2653 C C . ASP A 1 338 ? 9.885 11.848 -6.668 1.00 75.69 338 ASP A C 1
ATOM 2655 O O . ASP A 1 338 ? 10.184 10.725 -7.082 1.00 75.69 338 ASP A O 1
ATOM 2659 N N . SER A 1 339 ? 9.623 12.846 -7.507 1.00 84.56 339 SER A N 1
ATOM 2660 C CA . SER A 1 339 ? 9.517 12.651 -8.943 1.00 84.56 339 SER A CA 1
ATOM 2661 C C . SER A 1 339 ? 9.796 13.923 -9.731 1.00 84.56 339 SER A C 1
ATOM 2663 O O . SER A 1 339 ? 9.686 15.039 -9.223 1.00 84.56 339 SER A O 1
ATOM 2665 N N . THR A 1 340 ? 10.164 13.769 -10.999 1.00 90.81 340 THR A N 1
ATOM 2666 C CA . THR A 1 340 ? 10.342 14.889 -11.929 1.00 90.81 340 THR A CA 1
ATOM 2667 C C . THR A 1 340 ? 9.903 14.490 -13.333 1.00 90.81 340 THR A C 1
ATOM 2669 O O . THR A 1 340 ? 10.094 13.349 -13.753 1.00 90.81 340 THR A O 1
ATOM 2672 N N . LEU A 1 341 ? 9.291 15.417 -14.065 1.00 90.12 341 LEU A N 1
ATOM 2673 C CA . LEU A 1 341 ? 8.992 15.253 -15.481 1.00 90.12 341 LEU A CA 1
ATOM 2674 C C . LEU A 1 341 ? 10.229 15.647 -16.292 1.00 90.12 341 LEU A C 1
ATOM 2676 O O . LEU A 1 341 ? 10.469 16.828 -16.539 1.00 90.12 341 LEU A O 1
ATOM 2680 N N . LEU A 1 342 ? 11.001 14.645 -16.706 1.00 93.69 342 LEU A N 1
ATOM 2681 C CA . LEU A 1 342 ? 12.189 14.804 -17.536 1.00 93.69 342 LEU A CA 1
ATOM 2682 C C . LEU A 1 342 ? 11.794 14.891 -19.016 1.00 93.69 342 LEU A C 1
ATOM 2684 O O . LEU A 1 342 ? 10.932 14.146 -19.475 1.00 93.69 342 LEU A O 1
ATOM 2688 N N . GLN A 1 343 ? 12.415 15.791 -19.770 1.00 92.38 343 GLN A N 1
ATOM 2689 C CA . GLN A 1 343 ? 12.149 16.045 -21.187 1.00 92.38 343 GLN A CA 1
ATOM 2690 C C . GLN A 1 343 ? 13.452 16.309 -21.937 1.00 92.38 343 GLN A C 1
ATOM 2692 O O . GLN A 1 343 ? 14.416 16.787 -21.351 1.00 92.38 343 GLN A O 1
ATOM 2697 N N . TRP A 1 344 ? 13.493 16.015 -23.232 1.00 91.88 344 TRP A N 1
ATOM 2698 C CA . TRP A 1 344 ? 14.619 16.342 -24.107 1.00 91.88 344 TRP A CA 1
ATOM 2699 C C . TRP A 1 344 ? 14.118 16.642 -25.519 1.00 91.88 344 TRP A C 1
ATOM 2701 O O . TRP A 1 344 ? 12.972 16.362 -25.869 1.00 91.88 344 TRP A O 1
ATOM 2711 N N . ARG A 1 345 ? 14.969 17.250 -26.346 1.00 85.62 345 ARG A N 1
ATOM 2712 C CA . ARG A 1 345 ? 14.671 17.421 -27.771 1.00 85.62 345 ARG A CA 1
ATOM 2713 C C . ARG A 1 345 ? 14.987 16.118 -28.504 1.00 85.62 345 ARG A C 1
ATOM 2715 O O . ARG A 1 345 ? 16.031 15.530 -28.250 1.00 85.62 345 ARG A O 1
ATOM 2722 N N . ALA A 1 346 ? 14.117 15.709 -29.418 1.00 84.19 346 ALA A N 1
ATOM 2723 C CA . ALA A 1 346 ? 14.379 14.639 -30.374 1.00 84.19 346 ALA A CA 1
ATOM 2724 C C . ALA A 1 346 ? 14.043 15.146 -31.778 1.00 84.19 346 ALA A C 1
ATOM 2726 O O . ALA A 1 346 ? 13.002 15.776 -31.964 1.00 84.19 346 ALA A O 1
ATOM 2727 N N . GLU A 1 347 ? 14.938 14.927 -32.738 1.00 74.00 347 GLU A N 1
ATOM 2728 C CA . GLU A 1 347 ? 14.767 15.425 -34.113 1.00 74.00 347 GLU A CA 1
ATOM 2729 C C . GLU A 1 347 ? 13.887 14.519 -34.981 1.00 74.00 347 GLU A C 1
ATOM 2731 O O . GLU A 1 347 ? 13.342 14.960 -35.993 1.00 74.00 347 GLU A O 1
ATOM 2736 N N . ARG A 1 348 ? 13.689 13.274 -34.540 1.00 74.69 348 ARG A N 1
ATOM 2737 C CA . ARG A 1 348 ? 12.782 12.300 -35.145 1.00 74.69 348 ARG A CA 1
ATOM 2738 C C . ARG A 1 348 ? 12.024 11.518 -34.081 1.00 74.69 348 ARG A C 1
ATOM 2740 O O . ARG A 1 348 ? 12.425 11.463 -32.917 1.00 74.69 348 ARG A O 1
ATOM 2747 N N . GLU A 1 349 ? 10.935 10.893 -34.503 1.00 73.62 349 GLU A N 1
ATOM 2748 C CA . GLU A 1 349 ? 10.256 9.890 -33.691 1.00 73.62 349 GLU A CA 1
ATOM 2749 C C . GLU A 1 349 ? 11.029 8.563 -33.731 1.00 73.62 349 GLU A C 1
ATOM 2751 O O . GLU A 1 349 ? 11.690 8.233 -34.722 1.00 73.62 349 GLU A O 1
ATOM 2756 N N . LEU A 1 350 ? 10.964 7.822 -32.625 1.00 77.44 350 LEU A N 1
ATOM 2757 C CA . LEU A 1 350 ? 11.527 6.480 -32.534 1.00 77.44 350 LEU A CA 1
ATOM 2758 C C . LEU A 1 350 ? 10.701 5.496 -33.368 1.00 77.44 350 LEU A C 1
ATOM 2760 O O . LEU A 1 350 ? 9.476 5.605 -33.450 1.00 77.44 350 LEU A O 1
ATOM 2764 N N . THR A 1 351 ? 11.375 4.515 -33.957 1.00 72.25 351 THR A N 1
ATOM 2765 C CA . THR A 1 351 ? 10.746 3.364 -34.612 1.00 72.25 351 THR A CA 1
ATOM 2766 C C . THR A 1 351 ? 10.154 2.391 -33.583 1.00 72.25 351 THR A C 1
ATOM 2768 O O . THR A 1 351 ? 10.412 2.489 -32.383 1.00 72.25 351 THR A O 1
ATOM 2771 N N . GLU A 1 352 ? 9.355 1.416 -34.034 1.00 70.81 352 GLU A N 1
ATOM 2772 C CA . GLU A 1 352 ? 8.692 0.446 -33.144 1.00 70.81 352 GLU A CA 1
ATOM 2773 C C . GLU A 1 352 ? 9.655 -0.409 -32.309 1.00 70.81 352 GLU A C 1
ATOM 2775 O O . GLU A 1 352 ? 9.226 -0.945 -31.285 1.00 70.81 352 GLU A O 1
ATOM 2780 N N . ASN A 1 353 ? 10.936 -0.491 -32.682 1.00 74.88 353 ASN A N 1
ATOM 2781 C CA . ASN A 1 353 ? 11.972 -1.270 -31.994 1.00 74.88 353 ASN A CA 1
ATOM 2782 C C . ASN A 1 353 ? 12.931 -0.404 -31.160 1.00 74.88 353 ASN A C 1
ATOM 2784 O O . ASN A 1 353 ? 13.738 -0.937 -30.409 1.00 74.88 353 ASN A O 1
ATOM 2788 N N . GLU A 1 354 ? 12.817 0.924 -31.233 1.00 79.06 354 GLU A N 1
ATOM 2789 C CA . GLU A 1 354 ? 13.687 1.839 -30.496 1.00 79.06 354 GLU A CA 1
ATOM 2790 C C . GLU A 1 354 ? 13.053 2.284 -29.170 1.00 79.06 354 GLU A C 1
ATOM 2792 O O . GLU A 1 354 ? 11.843 2.524 -29.079 1.00 79.06 354 GLU A O 1
ATOM 2797 N N . ILE A 1 355 ? 13.867 2.427 -28.122 1.00 85.12 355 ILE A N 1
ATOM 2798 C CA . ILE A 1 355 ? 13.470 3.043 -26.849 1.00 85.12 355 ILE A CA 1
ATOM 2799 C C . ILE A 1 355 ? 14.535 3.993 -26.328 1.00 85.12 355 ILE A C 1
ATOM 2801 O O . ILE A 1 355 ? 15.713 3.892 -26.655 1.00 85.12 355 ILE A O 1
ATOM 2805 N N . TYR A 1 356 ? 14.120 4.909 -25.462 1.00 87.00 356 TYR A N 1
ATOM 2806 C CA . TYR A 1 356 ? 15.045 5.730 -24.706 1.00 87.00 356 TYR A CA 1
ATOM 2807 C C . TYR A 1 356 ? 15.493 4.999 -23.441 1.00 87.00 356 TYR A C 1
ATOM 2809 O O . TYR A 1 356 ? 14.674 4.641 -22.594 1.00 87.00 356 TYR A O 1
ATOM 2817 N N . GLN A 1 357 ? 16.801 4.842 -23.270 1.00 88.56 357 GLN A N 1
ATOM 2818 C CA . GLN A 1 357 ? 17.389 4.453 -21.996 1.00 88.56 357 GLN A CA 1
ATOM 2819 C C . GLN A 1 357 ? 17.805 5.707 -21.228 1.00 88.56 357 GLN A C 1
ATOM 2821 O O . GLN A 1 357 ? 18.544 6.545 -21.746 1.00 88.56 357 GLN A O 1
ATOM 2826 N N . ILE A 1 358 ? 17.358 5.817 -19.977 1.00 92.25 358 ILE A N 1
ATOM 2827 C CA . ILE A 1 358 ? 17.664 6.941 -19.091 1.00 92.25 358 ILE A CA 1
ATOM 2828 C C . ILE A 1 358 ? 18.618 6.461 -18.001 1.00 92.25 358 ILE A C 1
ATOM 2830 O O . ILE A 1 358 ? 18.381 5.433 -17.366 1.00 92.25 358 ILE A O 1
ATOM 2834 N N . ILE A 1 359 ? 19.672 7.228 -17.744 1.00 92.56 359 ILE A N 1
ATOM 2835 C CA . ILE A 1 359 ? 20.532 7.052 -16.572 1.00 92.56 359 ILE A CA 1
ATOM 2836 C C . ILE A 1 359 ? 20.503 8.321 -15.723 1.00 92.56 359 ILE A C 1
ATOM 2838 O O . ILE A 1 359 ? 20.374 9.431 -16.243 1.00 92.56 359 ILE A O 1
ATOM 2842 N N . LEU A 1 360 ? 20.636 8.157 -14.410 1.00 95.31 360 LEU A N 1
ATOM 2843 C CA . LEU A 1 360 ? 20.669 9.256 -13.451 1.00 95.31 360 LEU A CA 1
ATOM 2844 C C . LEU A 1 360 ? 21.793 9.086 -12.430 1.00 95.31 360 LEU A C 1
ATOM 2846 O O . LEU A 1 360 ? 22.226 7.968 -12.147 1.00 95.31 360 LEU A O 1
ATOM 2850 N N . LYS A 1 361 ? 22.223 10.196 -11.833 1.00 92.88 361 LYS A N 1
ATOM 2851 C CA . LYS A 1 361 ? 23.082 10.225 -10.641 1.00 92.88 361 LYS A CA 1
ATOM 2852 C C . LYS A 1 361 ? 22.658 11.354 -9.704 1.00 92.88 361 LYS A C 1
ATOM 2854 O O . LYS A 1 361 ? 22.179 12.391 -10.160 1.00 92.88 361 LYS A O 1
ATOM 2859 N N . GLU A 1 362 ? 22.861 11.162 -8.404 1.00 91.81 362 GLU A N 1
ATOM 2860 C CA . GLU A 1 362 ? 22.795 12.254 -7.421 1.00 91.81 362 GLU A CA 1
ATOM 2861 C C . GLU A 1 362 ? 23.975 13.215 -7.656 1.00 91.81 362 GLU A C 1
ATOM 2863 O O . GLU A 1 362 ? 25.095 12.777 -7.915 1.00 91.81 362 GLU A O 1
ATOM 2868 N N . HIS A 1 363 ? 23.752 14.524 -7.590 1.00 89.50 363 HIS A N 1
ATOM 2869 C CA . HIS A 1 363 ? 24.803 15.531 -7.765 1.00 89.50 363 HIS A CA 1
ATOM 2870 C C . HIS A 1 363 ? 25.285 16.062 -6.400 1.00 89.50 363 HIS A C 1
ATOM 2872 O O . HIS A 1 363 ? 24.456 16.276 -5.517 1.00 89.50 363 HIS A O 1
ATOM 2878 N N . PRO A 1 364 ? 26.594 16.313 -6.186 1.00 83.12 364 PRO A N 1
ATOM 2879 C CA . PRO A 1 364 ? 27.702 16.191 -7.143 1.00 83.12 364 PRO A CA 1
ATOM 2880 C C . PRO A 1 364 ? 28.373 14.809 -7.202 1.00 83.12 364 PRO A C 1
ATOM 2882 O O . PRO A 1 364 ? 29.049 14.512 -8.182 1.00 83.12 364 PRO A O 1
ATOM 2885 N N . ASN A 1 365 ? 28.185 13.958 -6.188 1.00 85.12 365 ASN A N 1
ATOM 2886 C CA . ASN A 1 365 ? 29.066 12.804 -5.940 1.00 85.12 365 ASN A CA 1
ATOM 2887 C C . ASN A 1 365 ? 28.426 11.426 -6.208 1.00 85.12 365 ASN A C 1
ATOM 2889 O O . ASN A 1 365 ? 29.002 10.398 -5.854 1.00 85.12 365 ASN A O 1
ATOM 2893 N N . GLY A 1 366 ? 27.223 11.377 -6.779 1.00 83.75 366 GLY A N 1
ATOM 2894 C CA . GLY A 1 366 ? 26.512 10.130 -7.053 1.00 83.75 366 GLY A CA 1
ATOM 2895 C C . GLY A 1 366 ? 27.101 9.343 -8.225 1.00 83.75 366 GLY A C 1
ATOM 2896 O O . GLY A 1 366 ? 27.708 9.897 -9.143 1.00 83.75 366 GLY A O 1
ATOM 2897 N N . LYS A 1 367 ? 26.881 8.025 -8.215 1.00 87.50 367 LYS A N 1
ATOM 2898 C CA . LYS A 1 367 ? 27.225 7.134 -9.332 1.00 87.50 367 LYS A CA 1
ATOM 2899 C C . LYS A 1 367 ? 26.085 7.083 -10.346 1.00 87.50 367 LYS A C 1
ATOM 2901 O O . LYS A 1 367 ? 24.916 7.132 -9.964 1.00 87.50 367 LYS A O 1
ATOM 2906 N N . TRP A 1 368 ? 26.437 6.948 -11.622 1.00 88.75 368 TRP A N 1
ATOM 2907 C CA . TRP A 1 368 ? 25.467 6.690 -12.680 1.00 88.75 368 TRP A CA 1
ATOM 2908 C C . TRP A 1 368 ? 24.777 5.352 -12.455 1.00 88.75 368 TRP A C 1
ATOM 2910 O O . TRP A 1 368 ? 25.435 4.340 -12.224 1.00 88.75 368 TRP A O 1
ATOM 2920 N N . ARG A 1 369 ? 23.452 5.361 -12.546 1.00 84.00 369 ARG A N 1
ATOM 2921 C CA . ARG A 1 369 ? 22.621 4.161 -12.521 1.00 84.00 369 ARG A CA 1
ATOM 2922 C C . ARG A 1 369 ? 21.510 4.265 -13.565 1.00 84.00 369 ARG A C 1
ATOM 2924 O O . ARG A 1 369 ? 21.026 5.377 -13.799 1.00 84.00 369 ARG A O 1
ATOM 2931 N N . PRO A 1 370 ? 21.096 3.149 -14.182 1.00 83.31 370 PRO A N 1
ATOM 2932 C CA . PRO A 1 370 ? 19.929 3.140 -15.049 1.00 83.31 370 PRO A CA 1
ATOM 2933 C C . PRO A 1 370 ? 18.668 3.444 -14.248 1.00 83.31 370 PRO A C 1
ATOM 2935 O O . PRO A 1 370 ? 18.502 2.996 -13.112 1.00 83.31 370 PRO A O 1
ATOM 2938 N N . TYR A 1 371 ? 17.780 4.227 -14.849 1.00 82.12 371 TYR A N 1
ATOM 2939 C CA . TYR A 1 371 ? 16.416 4.349 -14.377 1.00 82.12 371 TYR A CA 1
ATOM 2940 C C . TYR A 1 371 ? 15.605 3.185 -14.942 1.00 82.12 371 TYR A C 1
ATOM 2942 O O . TYR A 1 371 ? 15.470 3.051 -16.158 1.00 82.12 371 TYR A O 1
ATOM 2950 N N . VAL A 1 372 ? 15.075 2.344 -14.058 1.00 69.75 372 VAL A N 1
ATOM 2951 C CA . VAL A 1 372 ? 14.247 1.199 -14.441 1.00 69.75 372 VAL A CA 1
ATOM 2952 C C . VAL A 1 372 ? 12.787 1.597 -14.278 1.00 69.75 372 VAL A C 1
ATOM 2954 O O . VAL A 1 372 ? 12.343 1.897 -13.171 1.00 69.75 372 VAL A O 1
ATOM 2957 N N . SER A 1 373 ? 12.043 1.604 -15.382 1.00 56.03 373 SER A N 1
ATOM 2958 C CA . SER A 1 373 ? 10.602 1.853 -15.383 1.00 56.03 373 SER A CA 1
ATOM 2959 C C . SER A 1 373 ? 9.843 0.649 -15.924 1.00 56.03 373 SER A C 1
ATOM 2961 O O . SER A 1 373 ? 10.318 -0.041 -16.823 1.00 56.03 373 SER A O 1
ATOM 2963 N N . LYS A 1 374 ? 8.631 0.431 -15.400 1.00 51.59 374 LYS A N 1
ATOM 2964 C CA . LYS A 1 374 ? 7.666 -0.543 -15.936 1.00 51.59 374 LYS A CA 1
ATOM 2965 C C . LYS A 1 374 ? 7.079 -0.100 -17.283 1.00 51.59 374 LYS A C 1
ATOM 2967 O O . LYS A 1 374 ? 6.532 -0.918 -18.017 1.00 51.59 374 LYS A O 1
ATOM 2972 N N . GLU A 1 375 ? 7.161 1.194 -17.598 1.00 57.22 375 GLU A N 1
ATOM 2973 C CA . GLU A 1 375 ? 6.644 1.775 -18.835 1.00 57.22 375 GLU A CA 1
ATOM 2974 C C . GLU A 1 375 ? 7.761 1.983 -19.863 1.00 57.22 375 GLU A C 1
ATOM 2976 O O . GLU A 1 375 ? 8.827 2.522 -19.561 1.00 57.22 375 GLU A O 1
ATOM 2981 N N . ARG A 1 376 ? 7.488 1.598 -21.115 1.00 69.62 376 ARG A N 1
ATOM 2982 C CA . ARG A 1 376 ? 8.402 1.781 -22.246 1.00 69.62 376 ARG A CA 1
ATOM 2983 C C . ARG A 1 376 ? 8.625 3.274 -22.507 1.00 69.62 376 ARG A C 1
ATOM 2985 O O . ARG A 1 376 ? 7.699 3.975 -22.929 1.00 69.62 376 ARG A O 1
ATOM 2992 N N . CYS A 1 377 ? 9.853 3.756 -22.319 1.00 74.19 377 CYS A N 1
ATOM 2993 C CA . CYS A 1 377 ? 10.214 5.146 -22.591 1.00 74.19 377 CYS A CA 1
ATOM 2994 C C . CYS A 1 377 ? 10.349 5.384 -24.103 1.00 74.19 377 CYS A C 1
ATOM 2996 O O . CYS A 1 377 ? 11.435 5.398 -24.664 1.00 74.19 377 CYS A O 1
ATOM 2998 N N . SER A 1 378 ? 9.212 5.537 -24.775 1.00 77.19 378 SER A N 1
ATOM 2999 C CA . SER A 1 378 ? 9.095 5.683 -26.237 1.00 77.19 378 SER A CA 1
ATOM 3000 C C . SER A 1 378 ? 8.967 7.137 -26.698 1.00 77.19 378 SER A C 1
ATOM 3002 O O . SER A 1 378 ? 8.910 7.417 -27.891 1.00 77.19 378 SER A O 1
ATOM 3004 N N . LYS A 1 379 ? 8.886 8.083 -25.757 1.00 83.19 379 LYS A N 1
ATOM 3005 C CA . LYS A 1 379 ? 8.699 9.512 -26.031 1.00 83.19 379 LYS A CA 1
ATOM 3006 C C . LYS A 1 379 ? 9.843 10.321 -25.439 1.00 83.19 379 LYS A C 1
ATOM 3008 O O . LYS A 1 379 ? 10.373 9.916 -24.406 1.00 83.19 379 LYS A O 1
ATOM 3013 N N . PRO A 1 380 ? 10.142 11.509 -25.995 1.00 85.75 380 PRO A N 1
ATOM 3014 C CA . PRO A 1 380 ? 11.194 12.385 -25.489 1.00 85.75 380 PRO A CA 1
ATOM 3015 C C . PRO A 1 380 ? 10.809 13.121 -24.186 1.00 85.75 380 PRO A C 1
ATOM 3017 O O . PRO A 1 380 ? 11.229 14.245 -23.917 1.00 85.75 380 PRO A O 1
ATOM 3020 N N . ARG A 1 381 ? 9.921 12.513 -23.393 1.00 88.50 381 ARG A N 1
ATOM 3021 C CA . ARG A 1 381 ? 9.476 12.973 -22.082 1.00 88.50 381 ARG A CA 1
ATOM 3022 C C . ARG A 1 381 ? 9.107 11.772 -21.222 1.00 88.50 381 ARG A C 1
ATOM 3024 O O . ARG A 1 381 ? 8.422 10.869 -21.706 1.00 88.50 381 ARG A O 1
ATOM 3031 N N . PHE A 1 382 ? 9.498 11.794 -19.956 1.00 87.50 382 PHE A N 1
ATOM 3032 C CA . PHE A 1 382 ? 9.234 10.711 -19.022 1.00 87.50 382 PHE A CA 1
ATOM 3033 C C . PHE A 1 382 ? 9.176 11.209 -17.578 1.00 87.50 382 PHE A C 1
ATOM 3035 O O . PHE A 1 382 ? 9.984 12.043 -17.171 1.00 87.50 382 PHE A O 1
ATOM 3042 N N . THR A 1 383 ? 8.234 10.696 -16.787 1.00 87.19 383 THR A N 1
ATOM 3043 C CA . THR A 1 383 ? 8.192 10.985 -15.350 1.00 87.19 383 THR A CA 1
ATOM 3044 C C . THR A 1 383 ? 9.107 10.015 -14.624 1.00 87.19 383 THR A C 1
ATOM 3046 O O . THR A 1 383 ? 8.832 8.822 -14.563 1.00 87.19 383 THR A O 1
ATOM 3049 N N . ILE A 1 384 ? 10.195 10.539 -14.072 1.00 86.81 384 ILE A N 1
ATOM 3050 C CA . ILE A 1 384 ? 11.106 9.783 -13.222 1.00 86.81 384 ILE A CA 1
ATOM 3051 C C . ILE A 1 384 ? 10.541 9.800 -11.807 1.00 86.81 384 ILE A C 1
ATOM 3053 O O . ILE A 1 384 ? 10.338 10.877 -11.251 1.00 86.81 384 ILE A O 1
ATOM 3057 N N . THR A 1 385 ? 10.285 8.628 -11.237 1.00 81.75 385 THR A N 1
ATOM 3058 C CA . THR A 1 385 ? 9.785 8.424 -9.865 1.00 81.75 385 THR A CA 1
ATOM 3059 C C . THR A 1 385 ? 10.845 7.780 -8.970 1.00 81.75 385 THR A C 1
ATOM 3061 O O . THR A 1 385 ? 11.844 7.259 -9.466 1.00 81.75 385 THR A O 1
ATOM 3064 N N . GLY A 1 386 ? 10.633 7.798 -7.652 1.00 73.19 386 GLY A N 1
ATOM 3065 C CA . GLY A 1 386 ? 11.564 7.213 -6.679 1.00 73.19 386 GLY A CA 1
ATOM 3066 C C . GLY A 1 386 ? 12.829 8.052 -6.468 1.00 73.19 386 GLY A C 1
ATOM 3067 O O . GLY A 1 386 ? 13.915 7.531 -6.197 1.00 73.19 386 GLY A O 1
ATOM 3068 N N . LEU A 1 387 ? 12.715 9.366 -6.673 1.00 83.00 387 LEU A N 1
ATOM 3069 C CA . LEU A 1 387 ? 13.771 10.328 -6.383 1.00 83.00 387 LEU A CA 1
ATOM 3070 C C . LEU A 1 387 ? 13.704 10.742 -4.910 1.00 83.00 387 LEU A C 1
ATOM 3072 O O . LEU A 1 387 ? 12.634 10.787 -4.315 1.00 83.00 387 LEU A O 1
ATOM 3076 N N . LYS A 1 388 ? 14.846 11.087 -4.314 1.00 79.31 388 LYS A N 1
ATOM 3077 C CA . LYS A 1 388 ? 14.874 11.646 -2.959 1.00 79.31 388 LYS A CA 1
ATOM 3078 C C . LYS A 1 388 ? 14.381 13.088 -2.983 1.00 79.31 388 LYS A C 1
ATOM 3080 O O . LYS A 1 388 ? 14.744 13.844 -3.886 1.00 79.31 388 LYS A O 1
ATOM 3085 N N . ALA A 1 389 ? 13.630 13.482 -1.960 1.00 80.69 389 ALA A N 1
ATOM 3086 C CA . ALA A 1 389 ? 13.232 14.870 -1.753 1.00 80.69 389 ALA A CA 1
ATOM 3087 C C . ALA A 1 389 ? 14.440 15.789 -1.541 1.00 80.69 389 ALA A C 1
ATOM 3089 O O . ALA A 1 389 ? 15.471 15.371 -1.011 1.00 80.69 389 ALA A O 1
ATOM 3090 N N . ASN A 1 390 ? 14.299 17.046 -1.966 1.00 82.44 390 ASN A N 1
ATOM 3091 C CA . ASN A 1 390 ? 15.314 18.097 -1.857 1.00 82.44 390 ASN A CA 1
ATOM 3092 C C . ASN A 1 390 ? 16.723 17.660 -2.313 1.00 82.44 390 ASN A C 1
ATOM 3094 O O . ASN A 1 390 ? 17.730 17.981 -1.683 1.00 82.44 390 ASN A O 1
ATOM 3098 N N . THR A 1 391 ? 16.798 16.863 -3.380 1.00 86.12 391 THR A N 1
ATOM 3099 C CA . THR A 1 391 ? 18.046 16.269 -3.869 1.00 86.12 391 THR A CA 1
ATOM 3100 C C . THR A 1 391 ? 18.254 16.637 -5.341 1.00 86.12 391 THR A C 1
ATOM 3102 O O . THR A 1 391 ? 17.341 16.457 -6.153 1.00 86.12 391 THR A O 1
ATOM 3105 N N . PRO A 1 392 ? 19.433 17.163 -5.720 1.00 92.88 392 PRO A N 1
ATOM 3106 C CA . PRO A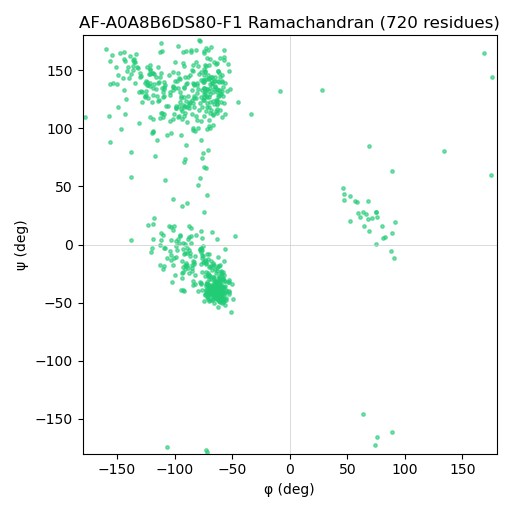 1 392 ? 19.747 17.441 -7.113 1.00 92.88 392 PRO A CA 1
ATOM 3107 C C . PRO A 1 392 ? 20.166 16.171 -7.859 1.00 92.88 392 PRO A C 1
ATOM 3109 O O . PRO A 1 392 ? 21.022 15.409 -7.402 1.00 92.88 392 PRO A O 1
ATOM 3112 N N . TYR A 1 393 ? 19.612 15.988 -9.054 1.00 94.56 393 TYR A N 1
ATOM 3113 C CA . TYR A 1 393 ? 19.920 14.882 -9.953 1.00 94.56 393 TYR A CA 1
ATOM 3114 C C . TYR A 1 393 ? 20.419 15.382 -11.309 1.00 94.56 393 TYR A C 1
ATOM 3116 O O . TYR A 1 393 ? 19.977 16.419 -11.806 1.00 94.56 393 TYR A O 1
ATOM 3124 N N . ILE A 1 394 ? 21.324 14.614 -11.918 1.00 96.31 394 ILE A N 1
ATOM 3125 C CA . ILE A 1 394 ? 21.744 14.781 -13.314 1.00 96.31 394 ILE A CA 1
ATOM 3126 C C . ILE A 1 394 ? 21.298 13.558 -14.109 1.00 96.31 394 ILE A C 1
ATOM 3128 O O . ILE A 1 394 ? 21.435 12.429 -13.635 1.00 96.31 394 ILE A O 1
ATOM 3132 N N . PHE A 1 395 ? 20.815 13.795 -15.327 1.00 95.94 395 PHE A N 1
ATOM 3133 C CA . PHE A 1 395 ? 20.296 12.779 -16.234 1.00 95.94 395 PHE A CA 1
ATOM 3134 C C . PHE A 1 395 ? 21.063 12.746 -17.559 1.00 95.94 395 PHE A C 1
ATOM 3136 O O . PHE A 1 395 ? 21.542 13.777 -18.036 1.00 95.94 395 PHE A O 1
ATOM 3143 N N . LYS A 1 396 ? 21.131 11.558 -18.167 1.00 94.31 396 LYS A N 1
ATOM 3144 C CA . LYS A 1 396 ? 21.474 11.354 -19.583 1.00 94.31 396 LYS A CA 1
ATOM 3145 C C . LYS A 1 396 ? 20.479 10.397 -20.212 1.00 94.31 396 LYS A C 1
ATOM 3147 O O . LYS A 1 396 ? 19.933 9.528 -19.530 1.00 94.31 396 LYS A O 1
ATOM 3152 N N . VAL A 1 397 ? 20.291 10.537 -21.516 1.00 91.69 397 VAL A N 1
ATOM 3153 C CA . VAL A 1 397 ? 19.405 9.678 -22.300 1.00 91.69 397 VAL A CA 1
ATOM 3154 C C . VAL A 1 397 ? 20.159 9.156 -23.518 1.00 91.69 397 VAL A C 1
ATOM 3156 O O . VAL A 1 397 ? 20.987 9.872 -24.065 1.00 91.69 397 VAL A O 1
ATOM 3159 N N . LYS A 1 398 ? 19.901 7.923 -23.944 1.00 89.00 398 LYS A N 1
ATOM 3160 C CA . LYS A 1 398 ? 20.306 7.416 -25.265 1.00 89.00 398 LYS A CA 1
ATOM 3161 C C . LYS A 1 398 ? 19.150 6.684 -25.928 1.00 89.00 398 LYS A C 1
ATOM 3163 O O . LYS A 1 398 ? 18.202 6.307 -25.244 1.00 89.00 398 LYS A O 1
ATOM 3168 N N . ILE A 1 399 ? 19.250 6.467 -27.233 1.00 86.25 399 ILE A N 1
ATOM 3169 C CA . ILE A 1 399 ? 18.372 5.551 -27.969 1.00 86.25 399 ILE A CA 1
ATOM 3170 C C . ILE A 1 399 ? 19.022 4.169 -27.947 1.00 86.25 399 ILE A C 1
ATOM 3172 O O . ILE A 1 399 ? 20.233 4.069 -28.126 1.00 86.25 399 ILE A O 1
ATOM 3176 N N . ILE A 1 400 ? 18.234 3.126 -27.731 1.00 82.19 400 ILE A N 1
ATOM 3177 C CA . ILE A 1 400 ? 18.635 1.736 -27.955 1.00 82.19 400 ILE A CA 1
ATOM 3178 C C . ILE A 1 400 ? 17.631 1.097 -28.918 1.00 82.19 400 ILE A C 1
ATOM 3180 O O . ILE A 1 400 ? 16.441 1.405 -28.835 1.00 82.19 400 ILE A O 1
ATOM 3184 N N . ASP A 1 401 ? 18.112 0.277 -29.850 1.00 77.81 401 ASP A N 1
ATOM 3185 C CA . ASP A 1 401 ? 17.292 -0.463 -30.816 1.00 77.81 401 ASP A CA 1
ATOM 3186 C C . ASP A 1 401 ? 17.331 -1.959 -30.491 1.00 77.81 401 ASP A C 1
ATOM 3188 O O . ASP A 1 401 ? 18.340 -2.638 -30.706 1.00 77.81 401 ASP A O 1
ATOM 3192 N N . ASP A 1 402 ? 16.202 -2.473 -30.005 1.00 63.06 402 ASP A N 1
ATOM 3193 C CA . ASP A 1 402 ? 16.047 -3.859 -29.561 1.00 63.06 402 ASP A CA 1
ATOM 3194 C C . ASP A 1 402 ? 16.179 -4.871 -30.719 1.00 63.06 402 ASP A C 1
ATOM 3196 O O . ASP A 1 402 ? 16.385 -6.060 -30.480 1.00 63.06 402 ASP A O 1
ATOM 3200 N N . SER A 1 403 ? 16.056 -4.428 -31.979 1.00 55.66 403 SER A N 1
ATOM 3201 C CA . SER A 1 403 ? 16.087 -5.306 -33.159 1.00 55.66 403 SER A CA 1
ATOM 3202 C C . SER A 1 403 ? 17.464 -5.460 -33.794 1.00 55.66 403 SER A C 1
ATOM 3204 O O . SER A 1 403 ? 17.750 -6.497 -34.393 1.00 55.66 403 SER A O 1
ATOM 3206 N N . THR A 1 404 ? 18.318 -4.445 -33.667 1.00 57.06 404 THR A N 1
ATOM 3207 C CA . THR A 1 404 ? 19.668 -4.455 -34.249 1.00 57.06 404 THR A CA 1
ATOM 3208 C C . THR A 1 404 ? 20.765 -4.640 -33.206 1.00 57.06 404 THR A C 1
ATOM 3210 O O . THR A 1 404 ? 21.914 -4.867 -33.584 1.00 57.06 404 THR A O 1
ATOM 3213 N N . GLY A 1 405 ? 20.435 -4.537 -31.910 1.00 55.47 405 GLY A N 1
ATOM 3214 C CA . GLY A 1 405 ? 21.406 -4.592 -30.813 1.00 55.47 405 GLY A CA 1
ATOM 3215 C C . GLY A 1 405 ? 22.398 -3.424 -30.830 1.00 55.47 405 GLY A C 1
ATOM 3216 O O . GLY A 1 405 ? 23.456 -3.496 -30.206 1.00 55.47 405 GLY A O 1
ATOM 3217 N N . LYS A 1 406 ? 22.096 -2.362 -31.590 1.00 58.28 406 LYS A N 1
ATOM 3218 C CA . LYS A 1 406 ? 22.942 -1.177 -31.720 1.00 58.28 406 LYS A CA 1
ATOM 3219 C C . LYS A 1 406 ? 22.427 -0.070 -30.810 1.00 58.28 406 LYS A C 1
ATOM 3221 O O . LYS A 1 406 ? 21.329 0.450 -30.991 1.00 58.28 406 LYS A O 1
ATOM 3226 N N . ASP A 1 407 ? 23.280 0.335 -29.879 1.00 76.00 407 ASP A N 1
ATOM 3227 C CA . ASP A 1 407 ? 23.010 1.436 -28.964 1.00 76.00 407 ASP A CA 1
ATOM 3228 C C . ASP A 1 407 ? 23.523 2.766 -29.525 1.00 76.00 407 ASP A C 1
ATOM 3230 O O . ASP A 1 407 ? 24.662 2.878 -29.987 1.00 76.00 407 ASP A O 1
ATOM 3234 N N . GLY A 1 408 ? 22.700 3.806 -29.416 1.00 74.06 408 GLY A N 1
ATOM 3235 C CA . GLY A 1 408 ? 23.130 5.187 -29.596 1.00 74.06 408 GLY A CA 1
ATOM 3236 C C . GLY A 1 408 ? 24.010 5.665 -28.437 1.00 74.06 408 GLY A C 1
ATOM 3237 O O . GLY A 1 408 ? 24.082 5.048 -27.370 1.00 74.06 408 GLY A O 1
ATOM 3238 N N . GLN A 1 409 ? 24.676 6.807 -28.611 1.00 82.06 409 GLN A N 1
ATOM 3239 C CA . GLN A 1 409 ? 25.429 7.420 -27.516 1.00 82.06 409 GLN A CA 1
ATOM 3240 C C . GLN A 1 409 ? 24.514 8.216 -26.581 1.00 82.06 409 GLN A C 1
ATOM 3242 O O . GLN A 1 409 ? 23.425 8.655 -26.953 1.00 82.06 409 GLN A O 1
ATOM 3247 N N . PHE A 1 410 ? 24.975 8.407 -25.346 1.00 88.12 410 PHE A N 1
ATOM 3248 C CA . PHE A 1 410 ? 24.282 9.247 -24.377 1.00 88.12 410 PHE A CA 1
ATOM 3249 C C . PHE A 1 410 ? 24.366 10.731 -24.744 1.00 88.12 410 PHE A C 1
ATOM 3251 O O . PHE A 1 410 ? 25.410 11.215 -25.177 1.00 88.12 410 PHE A O 1
ATOM 3258 N N . THR A 1 411 ? 23.281 11.457 -24.474 1.00 89.31 411 THR A N 1
ATOM 3259 C CA . THR A 1 411 ? 23.223 12.920 -24.516 1.00 89.31 411 THR A CA 1
ATOM 3260 C C . THR A 1 411 ? 24.255 13.559 -23.585 1.00 89.31 411 THR A C 1
ATOM 3262 O O . THR A 1 411 ? 24.778 12.933 -22.654 1.00 89.31 411 THR A O 1
ATOM 3265 N N . GLU A 1 412 ? 24.452 14.867 -23.755 1.00 89.81 412 GLU A N 1
ATOM 3266 C CA . GLU A 1 412 ? 25.062 15.703 -22.722 1.00 89.81 412 GLU A CA 1
ATOM 3267 C C . GLU A 1 412 ? 24.333 15.569 -21.370 1.00 89.81 412 GLU A C 1
ATOM 3269 O O . GLU A 1 412 ? 23.148 15.216 -21.302 1.00 89.81 412 GLU A O 1
ATOM 3274 N N . GLU A 1 413 ? 25.062 15.843 -20.283 1.00 93.81 413 GLU A N 1
ATOM 3275 C CA . GLU A 1 413 ? 24.516 15.876 -18.920 1.00 93.81 413 GLU A CA 1
ATOM 3276 C C . GLU A 1 413 ? 23.464 16.969 -18.802 1.00 93.81 413 GLU A C 1
ATOM 3278 O O . GLU A 1 413 ? 23.724 18.098 -19.202 1.00 93.81 413 GLU A O 1
ATOM 3283 N N . SER A 1 414 ? 22.301 16.667 -18.220 1.00 94.94 414 SER A N 1
ATOM 3284 C CA . SER A 1 414 ? 21.345 17.707 -17.833 1.00 94.94 414 SER A CA 1
ATOM 3285 C C . SER A 1 414 ? 21.979 18.718 -16.871 1.00 94.94 414 SER A C 1
ATOM 3287 O O . SER A 1 414 ? 22.927 18.403 -16.149 1.00 94.94 414 SER A O 1
ATOM 3289 N N . ASP A 1 415 ? 21.402 19.918 -16.777 1.00 93.62 415 ASP A N 1
ATOM 3290 C CA . ASP A 1 415 ? 21.672 20.753 -15.602 1.00 93.62 415 ASP A CA 1
ATOM 3291 C C . ASP A 1 415 ? 21.157 20.043 -14.335 1.00 93.62 415 ASP A C 1
ATOM 3293 O O . ASP A 1 415 ? 20.264 19.190 -14.440 1.00 93.62 415 ASP A O 1
ATOM 3297 N N . PRO A 1 416 ? 21.693 20.353 -13.138 1.00 93.94 416 PRO A N 1
ATOM 3298 C CA . PRO A 1 416 ? 21.191 19.780 -11.895 1.00 93.94 416 PRO A CA 1
ATOM 3299 C C . PRO A 1 416 ? 19.703 20.097 -11.680 1.00 93.94 416 PRO A C 1
ATOM 3301 O O . PRO A 1 416 ? 19.318 21.231 -11.379 1.00 93.94 416 PRO A O 1
ATOM 3304 N N . ILE A 1 417 ? 18.856 19.077 -11.803 1.00 93.31 417 ILE A N 1
ATOM 3305 C CA . ILE A 1 417 ? 17.413 19.175 -11.577 1.00 93.31 417 ILE A CA 1
ATOM 3306 C C . ILE A 1 417 ? 17.143 18.861 -10.111 1.00 93.31 417 ILE A C 1
ATOM 3308 O O . ILE A 1 417 ? 17.441 17.767 -9.635 1.00 93.31 417 ILE A O 1
ATOM 3312 N N . HIS A 1 418 ? 16.570 19.825 -9.396 1.00 89.75 418 HIS A N 1
ATOM 3313 C CA . HIS A 1 418 ? 16.263 19.689 -7.977 1.00 89.75 418 HIS A CA 1
ATOM 3314 C C . HIS A 1 418 ? 14.837 19.162 -7.801 1.00 89.75 418 HIS A C 1
ATOM 3316 O O . HIS A 1 418 ? 13.881 19.719 -8.357 1.00 89.75 418 HIS A O 1
ATOM 3322 N N . THR A 1 419 ? 14.687 18.087 -7.031 1.00 86.06 419 THR A N 1
ATOM 3323 C CA . THR A 1 419 ? 13.381 17.701 -6.487 1.00 86.06 419 THR A CA 1
ATOM 3324 C C . THR A 1 419 ? 12.948 18.702 -5.421 1.00 86.06 419 THR A C 1
ATOM 3326 O O . THR A 1 419 ? 13.767 19.392 -4.809 1.00 86.06 419 THR A O 1
ATOM 3329 N N . ARG A 1 420 ? 11.635 18.817 -5.212 1.00 83.25 420 ARG A N 1
ATOM 3330 C CA . ARG A 1 420 ? 11.082 19.694 -4.173 1.00 83.25 420 ARG A CA 1
ATOM 3331 C C . ARG A 1 420 ? 11.287 19.091 -2.784 1.00 83.25 420 ARG A C 1
ATOM 3333 O O . ARG A 1 420 ? 11.607 17.914 -2.626 1.00 83.25 420 ARG A O 1
ATOM 3340 N N . GLU A 1 421 ? 11.076 19.906 -1.765 1.00 78.75 421 GLU A N 1
ATOM 3341 C CA . GLU A 1 421 ? 10.950 19.431 -0.391 1.00 78.75 421 GLU A CA 1
ATOM 3342 C C . GLU A 1 421 ? 9.736 18.494 -0.243 1.00 78.75 421 GLU A C 1
ATOM 3344 O O . GLU A 1 421 ? 8.691 18.726 -0.853 1.00 78.75 421 GLU A O 1
ATOM 3349 N N . SER A 1 422 ? 9.886 17.423 0.548 1.00 76.38 422 SER A N 1
ATOM 3350 C CA . SER A 1 422 ? 8.785 16.521 0.914 1.00 76.38 422 SER A CA 1
ATOM 3351 C C . SER A 1 422 ? 7.702 17.308 1.662 1.00 76.38 422 SER A C 1
ATOM 3353 O O . SER A 1 422 ? 8.048 18.045 2.591 1.00 76.38 422 SER A O 1
ATOM 3355 N N . PRO A 1 423 ? 6.406 17.153 1.323 1.00 71.94 423 PRO A N 1
ATOM 3356 C CA . PRO A 1 423 ? 5.311 17.815 2.040 1.00 71.94 423 PRO A CA 1
ATOM 3357 C C . PRO A 1 423 ? 5.352 17.580 3.560 1.00 71.94 423 PRO A C 1
ATOM 3359 O O . PRO A 1 423 ? 5.023 18.462 4.354 1.00 71.94 423 PRO A O 1
ATOM 3362 N N . ALA A 1 424 ? 5.869 16.422 3.974 1.00 84.75 424 ALA A N 1
ATOM 3363 C CA . ALA A 1 424 ? 6.057 16.026 5.363 1.00 84.75 424 ALA A CA 1
ATOM 3364 C C . ALA A 1 424 ? 7.112 16.852 6.139 1.00 84.75 424 ALA A C 1
ATOM 3366 O O . ALA A 1 424 ? 7.108 16.841 7.375 1.00 84.75 424 ALA A O 1
ATOM 3367 N N . LEU A 1 425 ? 8.012 17.584 5.465 1.00 82.88 425 LEU A N 1
ATOM 3368 C CA . LEU A 1 425 ? 9.108 18.320 6.118 1.00 82.88 425 LEU A CA 1
ATOM 3369 C C . LEU A 1 425 ? 8.614 19.433 7.047 1.00 82.88 425 LEU A C 1
ATOM 3371 O O . LEU A 1 425 ? 9.194 19.644 8.114 1.00 82.88 425 LEU A O 1
ATOM 3375 N N . GLY A 1 426 ? 7.520 20.113 6.691 1.00 82.44 426 GLY A N 1
ATOM 3376 C CA . GLY A 1 426 ? 6.938 21.160 7.537 1.00 82.44 426 GLY A CA 1
ATOM 3377 C C . GLY A 1 426 ? 6.459 20.631 8.895 1.00 82.44 426 GLY A C 1
ATOM 3378 O O . GLY A 1 426 ? 6.526 21.339 9.904 1.00 82.44 426 GLY A O 1
ATOM 3379 N N . VAL A 1 427 ? 6.014 19.371 8.935 1.00 87.00 427 VAL A N 1
ATOM 3380 C CA . VAL A 1 427 ? 5.635 18.673 10.171 1.00 87.00 427 VAL A CA 1
ATOM 3381 C C . VAL A 1 427 ? 6.877 18.156 10.896 1.00 87.00 427 VAL A C 1
ATOM 3383 O O . VAL A 1 427 ? 6.973 18.306 12.114 1.00 87.00 427 VAL A O 1
ATOM 3386 N N . LEU A 1 428 ? 7.861 17.634 10.154 1.00 89.88 428 LEU A N 1
ATOM 3387 C CA . LEU A 1 428 ? 9.118 17.113 10.699 1.00 89.88 428 LEU A CA 1
ATOM 3388 C C . LEU A 1 428 ? 9.873 18.146 11.542 1.00 89.88 428 LEU A C 1
ATOM 3390 O O . LEU A 1 428 ? 10.358 17.810 12.615 1.00 89.88 428 LEU A O 1
ATOM 3394 N N . GLN A 1 429 ? 9.933 19.407 11.100 1.00 87.56 429 GLN A N 1
ATOM 3395 C CA . GLN A 1 429 ? 10.630 20.485 11.823 1.00 87.56 429 GLN A CA 1
ATOM 3396 C C . GLN A 1 429 ? 10.112 20.711 13.252 1.00 87.56 429 GLN A C 1
ATOM 3398 O O . GLN A 1 429 ? 10.820 21.271 14.086 1.00 87.56 429 GLN A O 1
ATOM 3403 N N . LYS A 1 430 ? 8.867 20.313 13.530 1.00 89.75 430 LYS A N 1
ATOM 3404 C CA . LYS A 1 430 ? 8.222 20.447 14.843 1.00 89.75 430 LYS A CA 1
ATOM 3405 C C . LYS A 1 430 ? 8.168 19.121 15.602 1.00 89.75 430 LYS A C 1
ATOM 3407 O O . LYS A 1 430 ? 7.754 19.122 16.757 1.00 89.75 430 LYS A O 1
ATOM 3412 N N . ALA A 1 431 ? 8.517 18.017 14.949 1.00 93.38 431 ALA A N 1
ATOM 3413 C CA . ALA A 1 431 ? 8.443 16.670 15.487 1.00 93.38 431 ALA A CA 1
ATOM 3414 C C . ALA A 1 431 ? 9.687 16.340 16.325 1.00 93.38 431 ALA A C 1
ATOM 3416 O O . ALA A 1 431 ? 10.789 16.813 16.048 1.00 93.38 431 ALA A O 1
ATOM 3417 N N . GLU A 1 432 ? 9.517 15.493 17.336 1.00 93.19 432 GLU A N 1
ATOM 3418 C CA . GLU A 1 432 ? 10.613 15.041 18.195 1.00 93.19 432 GLU A CA 1
ATOM 3419 C C . GLU A 1 432 ? 11.155 13.704 17.689 1.00 93.19 432 GLU A C 1
ATOM 3421 O O . GLU A 1 432 ? 10.387 12.781 17.424 1.00 93.19 432 GLU A O 1
ATOM 3426 N N . GLN A 1 433 ? 12.475 13.582 17.539 1.00 93.56 433 GLN A N 1
ATOM 3427 C CA . GLN A 1 433 ? 13.084 12.318 17.131 1.00 93.56 433 GLN A CA 1
ATOM 3428 C C . GLN A 1 433 ? 13.062 11.327 18.298 1.00 93.56 433 GLN A C 1
ATOM 3430 O O . GLN A 1 433 ? 13.636 11.601 19.347 1.00 93.56 433 GLN A O 1
ATOM 3435 N N . ILE A 1 434 ? 12.471 10.154 18.083 1.00 90.25 434 ILE A N 1
ATOM 3436 C CA . ILE A 1 434 ? 12.365 9.089 19.091 1.00 90.25 434 ILE A CA 1
ATOM 3437 C C . ILE A 1 434 ? 13.245 7.873 18.775 1.00 90.25 434 ILE A C 1
ATOM 3439 O O . ILE A 1 434 ? 13.609 7.135 19.684 1.00 90.25 434 ILE A O 1
ATOM 3443 N N . ALA A 1 435 ? 13.649 7.679 17.511 1.00 88.31 435 ALA A N 1
ATOM 3444 C CA . ALA A 1 435 ? 14.612 6.644 17.129 1.00 88.31 435 ALA A CA 1
ATOM 3445 C C . ALA A 1 435 ? 15.603 7.141 16.066 1.00 88.31 435 ALA A C 1
ATOM 3447 O O . ALA A 1 435 ? 15.249 7.908 15.170 1.00 88.31 435 ALA A O 1
ATOM 3448 N N . SER A 1 436 ? 16.860 6.703 16.169 1.00 84.94 436 SER A N 1
ATOM 3449 C CA . SER A 1 436 ? 17.986 7.150 15.332 1.00 84.94 436 SER A CA 1
ATOM 3450 C C . SER A 1 436 ? 18.348 6.224 14.166 1.00 84.94 436 SER A C 1
ATOM 3452 O O . SER A 1 436 ? 19.268 6.555 13.418 1.00 84.94 436 SER A O 1
ATOM 3454 N N . GLY A 1 437 ? 17.656 5.091 14.001 1.00 80.06 437 GLY A N 1
ATOM 3455 C CA . GLY A 1 437 ? 17.906 4.141 12.909 1.00 80.06 437 GLY A CA 1
ATOM 3456 C C . GLY A 1 437 ? 17.522 4.689 11.527 1.00 80.06 437 GLY A C 1
ATOM 3457 O O . GLY A 1 437 ? 16.914 5.751 11.451 1.00 80.06 437 GLY A O 1
ATOM 3458 N N . PRO A 1 438 ? 17.885 4.007 10.429 1.00 80.12 438 PRO A N 1
ATOM 3459 C CA . PRO A 1 438 ? 17.344 4.269 9.098 1.00 80.12 438 PRO A CA 1
ATOM 3460 C C . PRO A 1 438 ? 16.045 3.462 8.864 1.00 80.12 438 PRO A C 1
ATOM 3462 O O . PRO A 1 438 ? 16.086 2.236 8.943 1.00 80.12 438 PRO A O 1
ATOM 3465 N N . PRO A 1 439 ? 14.898 4.097 8.558 1.00 87.56 439 PRO A N 1
ATOM 3466 C CA . PRO A 1 439 ? 14.633 5.534 8.601 1.00 87.56 439 PRO A CA 1
ATOM 3467 C C . PRO A 1 439 ? 14.479 6.047 10.041 1.00 87.56 439 PRO A C 1
ATOM 3469 O O . PRO A 1 439 ? 14.017 5.331 10.932 1.00 87.56 439 PRO A O 1
ATOM 3472 N N . LYS A 1 440 ? 14.831 7.320 10.271 1.00 91.50 440 LYS A N 1
ATOM 3473 C CA . LYS A 1 440 ? 14.710 7.950 11.597 1.00 91.50 440 LYS A CA 1
ATOM 3474 C C . LYS A 1 440 ? 13.243 8.038 11.984 1.00 91.50 440 LYS A C 1
ATOM 3476 O O . LYS A 1 440 ? 12.427 8.452 11.166 1.00 91.50 440 LYS A O 1
ATOM 3481 N N . VAL A 1 441 ? 12.891 7.723 13.224 1.00 92.81 441 VAL A N 1
ATOM 3482 C CA . VAL A 1 441 ? 11.486 7.773 13.653 1.00 92.81 441 VAL A CA 1
ATOM 3483 C C . VAL A 1 441 ? 11.249 9.012 14.500 1.00 92.81 441 VAL A C 1
ATOM 3485 O O . VAL A 1 441 ? 12.002 9.280 15.438 1.00 92.81 441 VAL A O 1
ATOM 3488 N N . TYR A 1 442 ? 10.197 9.754 14.168 1.00 94.25 442 TYR A N 1
ATOM 3489 C CA . TYR A 1 442 ? 9.793 10.982 14.839 1.00 94.25 442 TYR A CA 1
ATOM 3490 C C . TYR A 1 442 ? 8.370 10.861 15.384 1.00 94.25 442 TYR A C 1
ATOM 3492 O O . TYR A 1 442 ? 7.464 10.390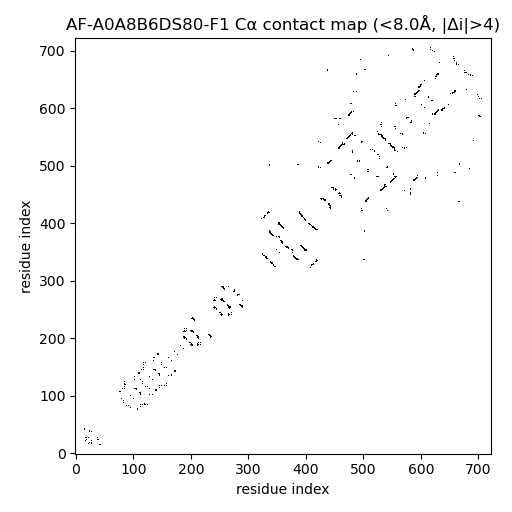 14.698 1.00 94.25 442 TYR A O 1
ATOM 3500 N N . GLN A 1 443 ? 8.151 11.329 16.606 1.00 95.12 443 GLN A N 1
ATOM 3501 C CA . GLN A 1 443 ? 6.820 11.477 17.176 1.00 95.12 443 GLN A CA 1
ATOM 3502 C C . GLN A 1 443 ? 6.129 12.683 16.535 1.00 95.12 443 GLN A C 1
ATOM 3504 O O . GLN A 1 443 ? 6.671 13.792 16.549 1.00 95.12 443 GLN A O 1
ATOM 3509 N N . LEU A 1 444 ? 4.921 12.489 15.991 1.00 95.31 444 LEU A N 1
ATOM 3510 C CA . LEU A 1 444 ? 4.132 13.612 15.478 1.00 95.31 444 LEU A CA 1
ATOM 3511 C C . LEU A 1 444 ? 3.865 14.626 16.600 1.00 95.31 444 LEU A C 1
ATOM 3513 O O . LEU A 1 444 ? 3.543 14.205 17.715 1.00 95.31 444 LEU A O 1
ATOM 3517 N N . PRO A 1 445 ? 3.937 15.943 16.318 1.00 94.25 445 PRO A N 1
ATOM 3518 C CA . PRO A 1 445 ? 3.793 17.005 17.314 1.00 94.25 445 PRO A CA 1
ATOM 3519 C C . PRO A 1 445 ? 2.324 17.238 17.694 1.00 94.25 445 PRO A C 1
ATOM 3521 O O . PRO A 1 445 ? 1.769 18.330 17.541 1.00 94.25 445 PRO A O 1
ATOM 3524 N N . ILE A 1 446 ? 1.679 16.173 18.157 1.00 94.88 446 ILE A N 1
ATOM 3525 C CA . ILE A 1 446 ? 0.297 16.158 18.607 1.00 94.88 446 ILE A CA 1
ATOM 3526 C C . ILE A 1 446 ? 0.168 16.850 19.962 1.00 94.88 446 ILE A C 1
ATOM 3528 O O . ILE A 1 446 ? 1.069 16.808 20.800 1.00 94.88 446 ILE A O 1
ATOM 3532 N N . LYS A 1 447 ? -0.989 17.459 20.206 1.00 94.50 447 LYS A N 1
ATOM 3533 C CA . LYS A 1 447 ? -1.322 18.099 21.481 1.00 94.50 447 LYS A CA 1
ATOM 3534 C C . LYS A 1 447 ? -2.528 17.419 22.099 1.00 94.50 447 LYS A C 1
ATOM 3536 O O . LYS A 1 447 ? -3.501 17.143 21.406 1.00 94.50 447 LYS A O 1
ATOM 3541 N N . GLU A 1 448 ? -2.471 17.136 23.396 1.00 94.38 448 GLU A N 1
ATOM 3542 C CA . GLU A 1 448 ? -3.621 16.576 24.106 1.00 94.38 448 GLU A CA 1
ATOM 3543 C C . GLU A 1 448 ? -4.677 17.662 24.343 1.00 94.38 448 GLU A C 1
ATOM 3545 O O . GLU A 1 448 ? -4.364 18.764 24.801 1.00 94.38 448 GLU A O 1
ATOM 3550 N N . ASN A 1 449 ? -5.942 17.337 24.084 1.00 93.69 449 ASN A N 1
ATOM 3551 C CA . ASN A 1 449 ? -7.063 18.130 24.561 1.00 93.69 449 ASN A CA 1
ATOM 3552 C C . ASN A 1 449 ? -7.364 17.730 26.020 1.00 93.69 449 ASN A C 1
ATOM 3554 O O . ASN A 1 449 ? -8.032 16.731 26.299 1.00 93.69 449 ASN A O 1
ATOM 3558 N N . ILE A 1 450 ? -6.845 18.523 26.959 1.00 93.25 450 ILE A N 1
ATOM 3559 C CA . ILE A 1 450 ? -6.904 18.241 28.400 1.00 93.25 450 ILE A CA 1
ATOM 3560 C C . ILE A 1 450 ? -8.352 18.254 28.926 1.00 93.25 450 ILE A C 1
ATOM 3562 O O . ILE A 1 450 ? -8.695 17.435 29.780 1.00 93.25 450 ILE A O 1
ATOM 3566 N N . SER A 1 451 ? -9.223 19.133 28.417 1.00 92.44 451 SER A N 1
ATOM 3567 C CA . SER A 1 451 ? -10.641 19.198 28.815 1.00 92.44 451 SER A CA 1
ATOM 3568 C C . SER A 1 451 ? -11.449 17.990 28.322 1.00 92.44 451 SER A C 1
ATOM 3570 O O . SER A 1 451 ? -12.387 17.551 29.005 1.00 92.44 451 SER A O 1
ATOM 3572 N N . ALA A 1 452 ? -11.047 17.402 27.191 1.00 92.38 452 ALA A N 1
ATOM 3573 C CA . ALA A 1 452 ? -11.626 16.179 26.644 1.00 92.38 452 ALA A CA 1
ATOM 3574 C C . ALA A 1 452 ? -11.195 14.897 27.385 1.00 92.38 452 ALA A C 1
ATOM 3576 O O . ALA A 1 452 ? -11.825 13.852 27.213 1.00 92.38 452 ALA A O 1
ATOM 3577 N N . ARG A 1 453 ? -10.149 14.945 28.221 1.00 94.06 453 ARG A N 1
ATOM 3578 C CA . ARG A 1 453 ? -9.634 13.764 28.924 1.00 94.06 453 ARG A CA 1
ATOM 3579 C C . ARG A 1 453 ? -10.601 13.269 30.003 1.00 94.06 453 ARG A C 1
ATOM 3581 O O . ARG A 1 453 ? -10.962 13.999 30.927 1.00 94.06 453 ARG A O 1
ATOM 3588 N N . ASN A 1 454 ? -10.945 11.983 29.958 1.00 93.19 454 ASN A N 1
ATOM 3589 C CA . ASN A 1 454 ? -11.759 11.311 30.968 1.00 93.19 454 ASN A CA 1
ATOM 3590 C C . ASN A 1 454 ? -10.966 10.174 31.626 1.00 93.19 454 ASN A C 1
ATOM 3592 O O . ASN A 1 454 ? -10.916 9.052 31.128 1.00 93.19 454 ASN A O 1
ATOM 3596 N N . LYS A 1 455 ? -10.361 10.455 32.789 1.00 90.56 455 LYS A N 1
ATOM 3597 C CA . LYS A 1 455 ? -9.560 9.465 33.533 1.00 90.56 455 LYS A CA 1
ATOM 3598 C C . LYS A 1 455 ? -10.380 8.282 34.050 1.00 90.56 455 LYS A C 1
ATOM 3600 O O . LYS A 1 455 ? -9.849 7.182 34.136 1.00 90.56 455 LYS A O 1
ATOM 3605 N N . LYS A 1 456 ? -11.658 8.497 34.382 1.00 89.75 456 LYS A N 1
ATOM 3606 C CA . LYS A 1 456 ? -12.540 7.441 34.899 1.00 89.75 456 LYS A CA 1
ATOM 3607 C C . LYS A 1 456 ? -12.888 6.438 33.800 1.00 89.75 456 LYS A C 1
ATOM 3609 O O . LYS A 1 456 ? -12.771 5.240 34.019 1.00 89.75 456 LYS A O 1
ATOM 3614 N N . ALA A 1 457 ? -13.267 6.940 32.626 1.00 89.31 457 ALA A N 1
ATOM 3615 C CA . ALA A 1 457 ? -13.589 6.114 31.465 1.00 89.31 457 ALA A CA 1
ATOM 3616 C C . ALA A 1 457 ? -12.360 5.737 30.621 1.00 89.31 457 ALA A C 1
ATOM 3618 O O . ALA A 1 457 ? -12.522 5.101 29.594 1.00 89.31 457 ALA A O 1
ATOM 3619 N N . LYS A 1 458 ? -11.143 6.150 31.006 1.00 93.62 458 LYS A N 1
ATOM 3620 C CA . LYS A 1 458 ? -9.909 5.976 30.216 1.00 93.62 458 LYS A CA 1
ATOM 3621 C C . LYS A 1 458 ? -10.072 6.363 28.732 1.00 93.62 458 LYS A C 1
ATOM 3623 O O . LYS A 1 458 ? -9.652 5.633 27.835 1.00 93.62 458 LYS A O 1
ATOM 3628 N N . THR A 1 459 ? -10.645 7.539 28.473 1.00 94.69 459 THR A N 1
ATOM 3629 C CA . THR A 1 459 ? -10.724 8.118 27.121 1.00 94.69 459 THR A CA 1
ATOM 3630 C C . THR A 1 459 ? -9.966 9.440 27.041 1.00 94.69 459 THR A C 1
ATOM 3632 O O . THR A 1 459 ? -9.872 10.185 28.025 1.00 94.69 459 THR A O 1
ATOM 3635 N N . ARG A 1 460 ? -9.374 9.729 25.880 1.00 94.94 460 ARG A N 1
ATOM 3636 C CA . ARG A 1 460 ? -8.604 10.962 25.644 1.00 94.94 460 ARG A CA 1
ATOM 3637 C C . ARG A 1 460 ? -8.574 11.334 24.165 1.00 94.94 460 ARG A C 1
ATOM 3639 O O . ARG A 1 460 ? -8.859 10.501 23.303 1.00 94.94 460 ARG A O 1
ATOM 3646 N N . LYS A 1 461 ? -8.213 12.585 23.880 1.00 95.50 461 LYS A N 1
ATOM 3647 C CA . LYS A 1 461 ? -8.141 13.109 22.516 1.00 95.50 461 LYS A CA 1
ATOM 3648 C C . LYS A 1 461 ? -6.859 13.892 22.285 1.00 95.50 461 LYS A C 1
ATOM 3650 O O . LYS A 1 461 ? -6.457 14.680 23.139 1.00 95.50 461 LYS A O 1
ATOM 3655 N N . PHE A 1 462 ? -6.269 13.706 21.116 1.00 95.81 462 PHE A N 1
ATOM 3656 C CA . PHE A 1 462 ? -5.132 14.472 20.631 1.00 95.81 462 PHE A CA 1
ATOM 3657 C C . PHE A 1 462 ? -5.491 15.153 19.321 1.00 95.81 462 PHE A C 1
ATOM 3659 O O . PHE A 1 462 ? -6.293 14.622 18.559 1.00 95.81 462 PHE A O 1
ATOM 3666 N N . PHE A 1 463 ? -4.866 16.291 19.046 1.00 94.62 463 PHE A N 1
ATOM 3667 C CA . PHE A 1 463 ? -5.019 16.995 17.782 1.00 94.62 463 PHE A CA 1
ATOM 3668 C C . PHE A 1 463 ? -3.667 17.360 17.165 1.00 94.62 463 PHE A C 1
ATOM 3670 O O . PHE A 1 463 ? -2.691 17.627 17.874 1.00 94.62 463 PHE A O 1
ATOM 3677 N N . LEU A 1 464 ? -3.626 17.375 15.836 1.00 94.44 464 LEU A N 1
ATOM 3678 C CA . LEU A 1 464 ? -2.509 17.819 15.010 1.00 94.44 464 LEU A CA 1
ATOM 3679 C C . LEU A 1 464 ? -3.025 18.830 13.984 1.00 94.44 464 LEU A C 1
ATOM 3681 O O . LEU A 1 464 ? -4.004 18.555 13.295 1.00 94.44 464 LEU A O 1
ATOM 3685 N N . GLY A 1 465 ? -2.345 19.970 13.866 1.00 90.62 465 GLY A N 1
ATOM 3686 C CA . GLY A 1 465 ? -2.764 21.064 12.985 1.00 90.62 465 GLY A CA 1
ATOM 3687 C C . GLY A 1 465 ? -3.710 22.053 13.662 1.00 90.62 465 GLY A C 1
ATOM 3688 O O . GLY A 1 465 ? -3.742 22.149 14.894 1.00 90.62 465 GLY A O 1
ATOM 3689 N N . LYS A 1 466 ? -4.432 22.828 12.855 1.00 88.44 466 LYS A N 1
ATOM 3690 C CA . LYS A 1 466 ? -5.374 23.858 13.305 1.00 88.44 466 LYS A CA 1
ATOM 3691 C C . LYS A 1 466 ? -6.768 23.579 12.769 1.00 88.44 466 LYS A C 1
ATOM 3693 O O . LYS A 1 466 ? -6.946 23.258 11.601 1.00 88.44 466 LYS A O 1
ATOM 3698 N N . GLU A 1 467 ? -7.759 23.795 13.620 1.00 83.56 467 GLU A N 1
ATOM 3699 C CA . GLU A 1 467 ? -9.161 23.686 13.241 1.00 83.56 467 GLU A CA 1
ATOM 3700 C C . GLU A 1 467 ? -9.521 24.731 12.173 1.00 83.56 467 GLU A C 1
ATOM 3702 O O . GLU A 1 467 ? -9.298 25.933 12.349 1.00 83.56 467 GLU A O 1
ATOM 3707 N N . GLY A 1 468 ? -10.037 24.258 11.038 1.00 75.25 468 GLY A N 1
ATOM 3708 C CA . GLY A 1 468 ? -10.539 25.100 9.959 1.00 75.25 468 GLY A CA 1
ATOM 3709 C C . GLY A 1 468 ? -12.015 25.438 10.160 1.00 75.25 468 GLY A C 1
ATOM 3710 O O . GLY A 1 468 ? -12.792 24.594 10.602 1.00 75.25 468 GLY A O 1
ATOM 3711 N N . MET A 1 469 ? -12.419 26.657 9.794 1.00 60.50 469 MET A N 1
ATOM 3712 C CA . MET A 1 469 ? -13.840 27.008 9.699 1.00 60.50 469 MET A CA 1
ATOM 3713 C C . MET A 1 469 ? -14.477 26.154 8.589 1.00 60.50 469 MET A C 1
ATOM 3715 O O . MET A 1 469 ? -13.976 26.150 7.468 1.00 60.50 469 MET A O 1
ATOM 3719 N N . ASP A 1 470 ? -15.533 25.406 8.914 1.00 61.34 470 ASP A N 1
ATOM 3720 C CA . ASP A 1 470 ? -16.273 24.507 8.007 1.00 61.34 470 ASP A CA 1
ATOM 3721 C C . ASP A 1 470 ? -15.500 23.280 7.481 1.00 61.34 470 ASP A C 1
ATOM 3723 O O . ASP A 1 470 ? -15.812 22.742 6.413 1.00 61.34 470 ASP A O 1
ATOM 3727 N N . ALA A 1 471 ? -14.497 22.793 8.219 1.00 71.69 471 ALA A N 1
ATOM 3728 C CA . ALA A 1 471 ? -13.790 21.577 7.829 1.00 71.69 471 ALA A CA 1
ATOM 3729 C C . ALA A 1 471 ? -14.736 20.361 7.831 1.00 71.69 471 ALA A C 1
ATOM 3731 O O . ALA A 1 471 ? -15.348 20.029 8.845 1.00 71.69 471 ALA A O 1
ATOM 3732 N N . ILE A 1 472 ? -14.827 19.664 6.694 1.00 87.56 472 ILE A N 1
ATOM 3733 C CA . ILE A 1 472 ? -15.470 18.347 6.631 1.00 87.56 472 ILE A CA 1
ATOM 3734 C C . ILE A 1 472 ? -14.700 17.424 7.578 1.00 87.56 472 ILE A C 1
ATOM 3736 O O . ILE A 1 472 ? -13.474 17.343 7.493 1.00 87.56 472 ILE A O 1
ATOM 3740 N N . GLU A 1 473 ? -15.409 16.728 8.461 1.00 90.94 473 GLU A N 1
ATOM 3741 C CA . GLU A 1 473 ? -14.819 15.758 9.380 1.00 90.94 473 GLU A CA 1
ATOM 3742 C C . GLU A 1 473 ? -15.207 14.338 8.990 1.00 90.94 473 GLU A C 1
ATOM 3744 O O . GLU A 1 473 ? -16.357 14.073 8.638 1.00 90.94 473 GLU A O 1
ATOM 3749 N N . ARG A 1 474 ? -14.248 13.417 9.087 1.00 94.69 474 ARG A N 1
ATOM 3750 C CA . ARG A 1 474 ? -14.474 11.980 8.925 1.00 94.69 474 ARG A CA 1
ATOM 3751 C C . ARG A 1 474 ? -13.949 11.241 10.140 1.00 94.69 474 ARG A C 1
ATOM 3753 O O . ARG A 1 474 ? -12.788 11.401 10.504 1.00 94.69 474 ARG A O 1
ATOM 3760 N N . THR A 1 475 ? -14.784 10.407 10.744 1.00 95.56 475 THR A N 1
ATOM 3761 C CA . THR A 1 475 ? -14.441 9.665 11.957 1.00 95.56 475 THR A CA 1
ATOM 3762 C C . THR A 1 475 ? -14.366 8.172 11.684 1.00 95.56 475 THR A C 1
ATOM 3764 O O . THR A 1 475 ? -15.331 7.552 11.240 1.00 95.56 475 THR A O 1
ATOM 3767 N N . VAL A 1 476 ? -13.222 7.575 12.002 1.00 96.88 476 VAL A N 1
ATOM 3768 C CA . VAL A 1 476 ? -12.931 6.158 11.789 1.00 96.88 476 VAL A CA 1
ATOM 3769 C C . VAL A 1 476 ? -12.552 5.530 13.118 1.00 96.88 476 VAL A C 1
ATOM 3771 O O . VAL A 1 476 ? -11.623 5.988 13.778 1.00 96.88 476 VAL A O 1
ATOM 3774 N N . MET A 1 477 ? -13.234 4.454 13.498 1.00 96.19 477 MET A N 1
ATOM 3775 C CA . MET A 1 477 ? -12.882 3.666 14.676 1.00 96.19 477 MET A CA 1
ATOM 3776 C C . MET A 1 477 ? -12.195 2.368 14.277 1.00 96.19 477 MET A C 1
ATOM 3778 O O . MET A 1 477 ? -12.728 1.615 13.469 1.00 96.19 477 MET A O 1
ATOM 3782 N N . ILE A 1 478 ? -11.032 2.089 14.862 1.00 96.06 478 ILE A N 1
ATOM 3783 C CA . ILE A 1 478 ? -10.222 0.909 14.557 1.00 96.06 478 ILE A CA 1
ATOM 3784 C C . ILE A 1 478 ? -10.315 -0.077 15.721 1.00 96.06 478 ILE A C 1
ATOM 3786 O O . ILE A 1 478 ? -9.933 0.241 16.845 1.00 96.06 478 ILE A O 1
ATOM 3790 N N . VAL A 1 479 ? -10.817 -1.282 15.446 1.00 94.56 479 VAL A N 1
ATOM 3791 C CA . VAL A 1 479 ? -11.083 -2.336 16.437 1.00 94.56 479 VAL A CA 1
ATOM 3792 C C . VAL A 1 479 ? -10.480 -3.667 16.002 1.00 94.56 479 VAL A C 1
ATOM 3794 O O . VAL A 1 479 ? -10.454 -4.012 14.824 1.00 94.56 479 VAL A O 1
ATOM 3797 N N . GLY A 1 480 ? -9.979 -4.448 16.955 1.00 92.56 480 GLY A N 1
ATOM 3798 C CA . GLY A 1 480 ? -9.363 -5.739 16.656 1.00 92.56 480 GLY A CA 1
ATOM 3799 C C . GLY A 1 480 ? -8.628 -6.340 17.845 1.00 92.56 480 GLY A C 1
ATOM 3800 O O . GLY A 1 480 ? -8.314 -5.653 18.822 1.00 92.56 480 GLY A O 1
ATOM 3801 N N . ALA A 1 481 ? -8.315 -7.630 17.744 1.00 91.25 481 ALA A N 1
ATOM 3802 C CA . ALA A 1 481 ? -7.665 -8.385 18.812 1.00 91.25 481 ALA A CA 1
ATOM 3803 C C . ALA A 1 481 ? -6.282 -7.816 19.186 1.00 91.25 481 ALA A C 1
ATOM 3805 O O . ALA A 1 481 ? -5.654 -7.076 18.412 1.00 91.25 481 ALA A O 1
ATOM 3806 N N . THR A 1 482 ? -5.788 -8.157 20.371 1.00 88.62 482 THR A N 1
ATOM 3807 C CA . THR A 1 482 ? -4.397 -7.890 20.768 1.00 88.62 482 THR A CA 1
ATOM 3808 C C . THR A 1 482 ? -3.416 -8.512 19.764 1.00 88.62 482 THR A C 1
ATOM 3810 O O . THR A 1 482 ? -3.663 -9.580 19.205 1.00 88.62 482 THR A O 1
ATOM 3813 N N . GLY A 1 483 ? -2.345 -7.783 19.429 1.00 84.94 483 GLY A N 1
ATOM 3814 C CA . GLY A 1 483 ? -1.346 -8.222 18.445 1.00 84.94 483 GLY A CA 1
ATOM 3815 C C . GLY A 1 483 ? -1.821 -8.276 16.982 1.00 84.94 483 GLY A C 1
ATOM 3816 O O . GLY A 1 483 ? -1.128 -8.841 16.141 1.00 84.94 483 GLY A O 1
ATOM 3817 N N . SER A 1 484 ? -2.992 -7.721 16.639 1.00 88.38 484 SER A N 1
ATOM 3818 C CA . SER A 1 484 ? -3.505 -7.662 15.250 1.00 88.38 484 SER A CA 1
ATOM 3819 C C . SER A 1 484 ? -2.834 -6.607 14.358 1.00 88.38 484 SER A C 1
ATOM 3821 O O . SER A 1 484 ? -3.051 -6.606 13.150 1.00 88.38 484 SER A O 1
ATOM 3823 N N . GLY A 1 485 ? -1.997 -5.730 14.923 1.00 88.56 485 GLY A N 1
ATOM 3824 C CA . GLY A 1 485 ? -1.281 -4.689 14.174 1.00 88.56 485 GLY A CA 1
ATOM 3825 C C . GLY A 1 485 ? -1.997 -3.335 14.074 1.00 88.56 485 GLY A C 1
ATOM 3826 O O . GLY A 1 485 ? -1.644 -2.548 13.200 1.00 88.56 485 GLY A O 1
ATOM 3827 N N . LYS A 1 486 ? -2.976 -3.047 14.952 1.00 90.69 486 LYS A N 1
ATOM 3828 C CA . LYS A 1 486 ? -3.719 -1.765 15.005 1.00 90.69 486 LYS A CA 1
ATOM 3829 C C . LYS A 1 486 ? -2.800 -0.540 15.049 1.00 90.69 486 LYS A C 1
ATOM 3831 O O . LYS A 1 486 ? -2.850 0.293 14.152 1.00 90.69 486 LYS A O 1
ATOM 3836 N N . SER A 1 487 ? -1.927 -0.467 16.051 1.00 89.19 487 SER A N 1
ATOM 3837 C CA . SER A 1 487 ? -1.042 0.680 16.287 1.00 89.19 487 SER A CA 1
ATOM 3838 C C . SER A 1 487 ? -0.113 0.945 15.100 1.00 89.19 487 SER A C 1
ATOM 3840 O O . SER A 1 487 ? 0.028 2.079 14.647 1.00 89.19 487 SER A O 1
ATOM 3842 N N . THR A 1 488 ? 0.470 -0.114 14.532 1.00 89.12 488 THR A N 1
ATOM 3843 C CA . THR A 1 488 ? 1.335 -0.005 13.351 1.00 89.12 488 THR A CA 1
ATOM 3844 C C . THR A 1 488 ? 0.561 0.462 12.121 1.00 89.12 488 THR A C 1
ATOM 3846 O O . THR A 1 488 ? 1.065 1.289 11.366 1.00 89.12 488 THR A O 1
ATOM 3849 N N . LEU A 1 489 ? -0.677 -0.011 11.939 1.00 93.12 489 LEU A N 1
ATOM 3850 C CA . LEU A 1 489 ? -1.544 0.435 10.851 1.00 93.12 489 LEU A CA 1
ATOM 3851 C C . LEU A 1 489 ? -1.919 1.916 10.990 1.00 93.12 489 LEU A C 1
ATOM 3853 O O . LEU A 1 489 ? -1.868 2.647 10.006 1.00 93.12 489 LEU A O 1
ATOM 3857 N N . ILE A 1 490 ? -2.233 2.377 12.204 1.00 94.44 490 ILE A N 1
ATOM 3858 C CA . ILE A 1 490 ? -2.521 3.791 12.485 1.00 94.44 490 ILE A CA 1
ATOM 3859 C C . ILE A 1 490 ? -1.308 4.667 12.162 1.00 94.44 490 ILE A C 1
ATOM 3861 O O . ILE A 1 490 ? -1.454 5.700 11.510 1.00 94.44 490 ILE A O 1
ATOM 3865 N N . ASN A 1 491 ? -0.102 4.236 12.539 1.00 93.81 491 ASN A N 1
ATOM 3866 C CA . ASN A 1 491 ? 1.126 4.924 12.140 1.00 93.81 491 ASN A CA 1
ATOM 3867 C C . ASN A 1 491 ? 1.293 4.935 10.611 1.00 93.81 491 ASN A C 1
ATOM 3869 O O . ASN A 1 491 ? 1.657 5.964 10.045 1.00 93.81 491 ASN A O 1
ATOM 3873 N N . GLY A 1 492 ? 0.982 3.832 9.924 1.00 93.44 492 GLY A N 1
ATOM 3874 C CA . GLY A 1 492 ? 1.010 3.757 8.459 1.00 93.44 492 GLY A CA 1
ATOM 3875 C C . GLY A 1 492 ? 0.040 4.737 7.796 1.00 93.44 492 GLY A C 1
ATOM 3876 O O . GLY A 1 492 ? 0.429 5.480 6.895 1.00 93.44 492 GLY A O 1
ATOM 3877 N N . MET A 1 493 ? -1.195 4.810 8.299 1.00 95.31 493 MET A N 1
ATOM 3878 C CA . MET A 1 493 ? -2.191 5.794 7.871 1.00 95.31 493 MET A CA 1
ATOM 3879 C C . MET A 1 493 ? -1.703 7.225 8.112 1.00 95.31 493 MET A C 1
ATOM 3881 O O . MET A 1 493 ? -1.821 8.059 7.220 1.00 95.31 493 MET A O 1
ATOM 3885 N N . ALA A 1 494 ? -1.101 7.512 9.268 1.00 95.06 494 ALA A N 1
ATOM 3886 C CA . ALA A 1 494 ? -0.556 8.833 9.568 1.00 95.06 494 ALA A CA 1
ATOM 3887 C C . ALA A 1 494 ? 0.564 9.235 8.594 1.00 95.06 494 ALA A C 1
ATOM 3889 O O . ALA A 1 494 ? 0.535 10.338 8.057 1.00 95.06 494 ALA A O 1
ATOM 3890 N N . ASN A 1 495 ? 1.510 8.337 8.294 1.00 93.94 495 ASN A N 1
ATOM 3891 C CA . ASN A 1 495 ? 2.565 8.599 7.305 1.00 93.94 495 ASN A CA 1
ATOM 3892 C C . ASN A 1 495 ? 1.982 8.856 5.908 1.00 93.94 495 ASN A C 1
ATOM 3894 O O . ASN A 1 495 ? 2.416 9.789 5.234 1.00 93.94 495 ASN A O 1
ATOM 3898 N N . TYR A 1 496 ? 0.964 8.089 5.501 1.00 93.75 496 TYR A N 1
ATOM 3899 C CA . TYR A 1 496 ? 0.231 8.342 4.260 1.00 93.75 496 TYR A CA 1
ATOM 3900 C C . TYR A 1 496 ? -0.409 9.741 4.258 1.00 93.75 496 TYR A C 1
ATOM 3902 O O . TYR A 1 496 ? -0.195 10.505 3.322 1.00 93.75 496 TYR A O 1
ATOM 3910 N N . ILE A 1 497 ? -1.146 10.104 5.313 1.00 94.06 497 ILE A N 1
ATOM 3911 C CA . ILE A 1 497 ? -1.842 11.398 5.445 1.00 94.06 497 ILE A CA 1
ATOM 3912 C C . ILE A 1 497 ? -0.857 12.578 5.375 1.00 94.06 497 ILE A C 1
ATOM 3914 O O . ILE A 1 497 ? -1.189 13.609 4.784 1.00 94.06 497 ILE A O 1
ATOM 3918 N N . MET A 1 498 ? 0.336 12.427 5.961 1.00 92.44 498 MET A N 1
ATOM 3919 C CA . MET A 1 498 ? 1.411 13.432 5.962 1.00 92.44 498 MET A CA 1
ATOM 3920 C C . MET A 1 498 ? 2.201 13.495 4.644 1.00 92.44 498 MET A C 1
ATOM 3922 O O . MET A 1 498 ? 3.079 14.341 4.509 1.00 92.44 498 MET A O 1
ATOM 3926 N N . GLY A 1 499 ? 1.927 12.607 3.684 1.00 89.12 499 GLY A N 1
ATOM 3927 C CA . GLY A 1 499 ? 2.609 12.607 2.390 1.00 89.12 499 GLY A CA 1
ATOM 3928 C C . GLY A 1 499 ? 3.993 11.956 2.395 1.00 89.12 499 GLY A C 1
ATOM 3929 O O . GLY A 1 499 ? 4.735 12.137 1.435 1.00 89.12 499 GLY A O 1
ATOM 3930 N N . VAL A 1 500 ? 4.339 11.178 3.428 1.00 89.81 500 VAL A N 1
ATOM 3931 C CA . VAL A 1 500 ? 5.638 10.489 3.511 1.00 89.81 500 VAL A CA 1
ATOM 3932 C C . VAL A 1 500 ? 5.797 9.514 2.340 1.00 89.81 500 VAL A C 1
ATOM 3934 O O . VAL A 1 500 ? 4.854 8.822 1.932 1.00 89.81 500 VAL A O 1
ATOM 3937 N N . THR A 1 501 ? 7.005 9.472 1.791 1.00 86.19 501 THR A N 1
ATOM 3938 C CA . THR A 1 501 ? 7.400 8.661 0.633 1.00 86.19 501 THR A CA 1
ATOM 3939 C C . THR A 1 501 ? 8.391 7.572 1.038 1.00 86.19 501 THR A C 1
ATOM 3941 O O . THR A 1 501 ? 8.930 7.589 2.148 1.00 86.19 501 THR A O 1
ATOM 3944 N N . TRP A 1 502 ? 8.610 6.588 0.161 1.00 84.06 502 TRP A N 1
ATOM 3945 C CA . TRP A 1 502 ? 9.523 5.484 0.459 1.00 84.06 502 TRP A CA 1
ATOM 3946 C C . TRP A 1 502 ? 10.943 6.004 0.704 1.00 84.06 502 TRP A C 1
ATOM 3948 O O . TRP A 1 502 ? 11.609 5.550 1.631 1.00 84.06 502 TRP A O 1
ATOM 3958 N N . GLU A 1 503 ? 11.367 6.997 -0.073 1.00 80.31 503 GLU A N 1
ATOM 3959 C CA . GLU A 1 503 ? 12.709 7.574 -0.123 1.00 80.31 503 GLU A CA 1
ATOM 3960 C C . GLU A 1 503 ? 13.011 8.529 1.035 1.00 80.31 503 GLU A C 1
ATOM 3962 O O . GLU A 1 503 ? 14.182 8.824 1.292 1.00 80.31 503 GLU A O 1
ATOM 3967 N N . ASP A 1 504 ? 11.987 9.008 1.748 1.00 83.88 504 ASP A N 1
ATOM 3968 C CA . ASP A 1 504 ? 12.187 9.865 2.912 1.00 83.88 504 ASP A CA 1
ATOM 3969 C C . ASP A 1 504 ? 13.041 9.129 3.953 1.00 83.88 504 ASP A C 1
ATOM 3971 O O . ASP A 1 504 ? 12.779 7.981 4.317 1.00 83.88 504 ASP A O 1
ATOM 3975 N N . SER A 1 505 ? 14.065 9.798 4.482 1.00 85.38 505 SER A N 1
ATOM 3976 C CA . SER A 1 505 ? 14.973 9.222 5.485 1.00 85.38 505 SER A CA 1
ATOM 3977 C C . SER A 1 505 ? 14.364 9.168 6.892 1.00 85.38 505 SER A C 1
ATOM 3979 O O . SER A 1 505 ? 15.086 8.999 7.879 1.00 85.38 505 SER A O 1
ATOM 3981 N N . PHE A 1 506 ? 13.059 9.411 7.007 1.00 90.00 506 PHE A N 1
ATOM 3982 C CA . PHE A 1 506 ? 12.337 9.506 8.263 1.00 90.00 506 PHE A CA 1
ATOM 3983 C C . PHE A 1 506 ? 10.928 8.915 8.157 1.00 90.00 506 PHE A C 1
ATOM 3985 O O . PHE A 1 506 ? 10.356 8.798 7.073 1.00 90.00 506 PHE A O 1
ATOM 3992 N N . ARG A 1 507 ? 10.367 8.540 9.304 1.00 92.62 507 ARG A N 1
ATOM 3993 C CA . ARG A 1 507 ? 8.994 8.061 9.480 1.00 92.62 507 ARG A CA 1
ATOM 3994 C C . ARG A 1 507 ? 8.380 8.711 10.703 1.00 92.62 507 ARG A C 1
ATOM 3996 O O . ARG A 1 507 ? 9.082 9.069 11.647 1.00 92.62 507 ARG A O 1
ATOM 4003 N N . PHE A 1 508 ? 7.064 8.817 10.696 1.00 94.31 508 PHE A N 1
ATOM 4004 C CA . PHE A 1 508 ? 6.304 9.326 11.822 1.00 94.31 508 PHE A CA 1
ATOM 4005 C C . PHE A 1 508 ? 5.653 8.213 12.642 1.00 94.31 508 PHE A C 1
ATOM 4007 O O . PHE A 1 508 ? 5.205 7.202 12.102 1.00 94.31 508 PHE A O 1
ATOM 4014 N N . THR A 1 509 ? 5.517 8.457 13.939 1.00 93.75 509 THR A N 1
ATOM 4015 C CA . THR A 1 509 ? 4.643 7.705 14.838 1.00 93.75 509 THR A CA 1
ATOM 4016 C C . THR A 1 509 ? 3.561 8.648 15.354 1.00 93.75 509 THR A C 1
ATOM 4018 O O . THR A 1 509 ? 3.850 9.746 15.833 1.00 93.75 509 THR A O 1
ATOM 4021 N N . LEU A 1 510 ? 2.299 8.236 15.215 1.00 93.94 510 LEU A N 1
ATOM 4022 C CA . LEU A 1 510 ? 1.138 8.938 15.763 1.00 93.94 510 LEU A CA 1
ATOM 4023 C C . LEU A 1 510 ? 0.796 8.421 17.160 1.00 93.94 510 LEU A C 1
ATOM 4025 O O . LEU A 1 510 ? 0.452 9.204 18.045 1.00 93.94 510 LEU A O 1
ATOM 4029 N N . ILE A 1 511 ? 0.898 7.102 17.345 1.00 89.81 511 ILE A N 1
ATOM 4030 C CA . ILE A 1 511 ? 0.568 6.437 18.603 1.00 89.81 511 ILE A CA 1
ATOM 4031 C C . ILE A 1 511 ? 1.452 6.984 19.723 1.00 89.81 511 ILE A C 1
ATOM 4033 O O . ILE A 1 511 ? 2.673 6.930 19.655 1.00 89.81 511 ILE A O 1
ATOM 4037 N N . ASN A 1 512 ? 0.806 7.504 20.761 1.00 81.50 512 ASN A N 1
ATOM 4038 C CA . ASN A 1 512 ? 1.456 8.135 21.904 1.00 81.50 512 ASN A CA 1
ATOM 4039 C C . ASN A 1 512 ? 1.111 7.351 23.171 1.00 81.50 512 ASN A C 1
ATOM 4041 O O . ASN A 1 512 ? 0.020 7.505 23.729 1.00 81.50 512 ASN A O 1
ATOM 4045 N N . LEU A 1 513 ? 2.020 6.471 23.581 1.00 80.62 513 LEU A N 1
ATOM 4046 C CA . LEU A 1 513 ? 1.856 5.608 24.749 1.00 80.62 513 LEU A CA 1
ATOM 4047 C C . LEU A 1 513 ? 2.253 6.350 26.029 1.00 80.62 513 LEU A C 1
ATOM 4049 O O . LEU A 1 513 ? 3.265 7.051 26.062 1.00 80.62 513 LEU A O 1
ATOM 4053 N N . GLU A 1 514 ? 1.485 6.172 27.103 1.00 77.56 514 GLU A N 1
ATOM 4054 C CA . GLU A 1 514 ? 1.906 6.611 28.435 1.00 77.56 514 GLU A CA 1
ATOM 4055 C C . GLU A 1 514 ? 3.130 5.820 28.913 1.00 77.56 514 GLU A C 1
ATOM 4057 O O . GLU A 1 514 ? 3.350 4.683 28.502 1.00 77.56 514 GLU A O 1
ATOM 4062 N N . ALA A 1 515 ? 3.905 6.376 29.849 1.00 72.50 515 ALA A N 1
ATOM 4063 C CA . ALA A 1 515 ? 5.105 5.716 30.376 1.00 72.50 515 ALA A CA 1
ATOM 4064 C C . ALA A 1 515 ? 4.836 4.291 30.910 1.00 72.50 515 ALA A C 1
ATOM 4066 O O . ALA A 1 515 ? 5.684 3.415 30.796 1.00 72.50 515 ALA A O 1
ATOM 4067 N N . CYS A 1 516 ? 3.645 4.032 31.462 1.00 66.31 516 CYS A N 1
ATOM 4068 C CA . CYS A 1 516 ? 3.242 2.700 31.923 1.00 66.31 516 CYS A CA 1
ATOM 4069 C C . CYS A 1 516 ? 2.861 1.729 30.788 1.00 66.31 516 CYS A C 1
ATOM 4071 O O . CYS A 1 516 ? 2.926 0.516 30.981 1.00 66.31 516 CYS A O 1
ATOM 4073 N N . GLU A 1 517 ? 2.470 2.247 29.622 1.00 73.00 517 GLU A N 1
ATOM 4074 C CA . GLU A 1 517 ? 2.148 1.480 28.413 1.00 73.00 517 GLU A CA 1
ATOM 4075 C C . GLU A 1 517 ? 3.422 1.150 27.620 1.00 73.00 517 GLU A C 1
ATOM 4077 O O . GLU A 1 517 ? 3.545 0.048 27.093 1.00 73.00 517 GLU A O 1
ATOM 4082 N N . GLN A 1 518 ? 4.411 2.052 27.622 1.00 66.50 518 GLN A N 1
ATOM 4083 C CA . GLN A 1 518 ? 5.714 1.862 26.964 1.00 66.50 518 GLN A CA 1
ATOM 4084 C C . GLN A 1 518 ? 6.464 0.617 27.468 1.00 66.50 518 GLN A C 1
ATOM 4086 O O . GLN A 1 518 ? 7.160 -0.045 26.706 1.00 66.50 518 GLN A O 1
ATOM 4091 N N . VAL A 1 519 ? 6.265 0.218 28.729 1.00 66.25 519 VAL A N 1
ATOM 4092 C CA . VAL A 1 519 ? 6.872 -1.006 29.294 1.00 66.25 519 VAL A CA 1
ATOM 4093 C C . VAL A 1 519 ? 6.382 -2.283 28.586 1.00 66.25 519 VAL A C 1
ATOM 4095 O O . VAL A 1 519 ? 7.041 -3.318 28.651 1.00 66.25 519 VAL A O 1
ATOM 4098 N N . ARG A 1 520 ? 5.239 -2.225 27.889 1.00 66.38 520 ARG A N 1
ATOM 4099 C CA . ARG A 1 520 ? 4.602 -3.363 27.204 1.00 66.38 520 ARG A CA 1
ATOM 4100 C C . ARG A 1 520 ? 4.847 -3.382 25.697 1.00 66.38 520 ARG A C 1
ATOM 4102 O O . ARG A 1 520 ? 4.192 -4.137 24.987 1.00 66.38 520 ARG A O 1
ATOM 4109 N N . GLU A 1 521 ? 5.775 -2.577 25.187 1.00 58.34 521 GLU A N 1
ATOM 4110 C CA . GLU A 1 521 ? 6.015 -2.437 23.744 1.00 58.34 521 GLU A CA 1
ATOM 4111 C C . GLU A 1 521 ? 6.329 -3.782 23.051 1.00 58.34 521 GLU A C 1
ATOM 4113 O O . GLU A 1 521 ? 5.881 -4.026 21.931 1.00 58.34 521 GLU A O 1
ATOM 4118 N N . ASN A 1 522 ? 6.970 -4.714 23.766 1.00 59.28 522 ASN A N 1
ATOM 4119 C CA . ASN A 1 522 ? 7.292 -6.061 23.274 1.00 59.28 522 ASN A CA 1
ATOM 4120 C C . ASN A 1 522 ? 6.307 -7.159 23.720 1.00 59.28 522 ASN A C 1
ATOM 4122 O O . ASN A 1 522 ? 6.517 -8.335 23.423 1.00 59.28 522 ASN A O 1
ATOM 4126 N N . ASP A 1 523 ? 5.240 -6.801 24.432 1.00 62.56 523 ASP A N 1
ATOM 4127 C CA . ASP A 1 523 ? 4.263 -7.752 24.952 1.00 62.56 523 ASP A CA 1
ATOM 4128 C C . ASP A 1 523 ? 3.112 -7.937 23.954 1.00 62.56 523 ASP A C 1
ATOM 4130 O O . ASP A 1 523 ? 2.314 -7.035 23.709 1.00 62.56 523 ASP A O 1
ATOM 4134 N N . GLN A 1 524 ? 3.042 -9.123 23.348 1.00 59.94 524 GLN A N 1
ATOM 4135 C CA . GLN A 1 524 ? 1.956 -9.506 22.440 1.00 59.94 524 GLN A CA 1
ATOM 4136 C C . GLN A 1 524 ? 0.802 -10.218 23.164 1.00 59.94 524 GLN A C 1
ATOM 4138 O O . GLN A 1 524 ? -0.234 -10.476 22.550 1.00 59.94 524 GLN A O 1
ATOM 4143 N N . ALA A 1 525 ? 0.973 -10.559 24.445 1.00 49.69 525 ALA A N 1
ATOM 4144 C CA . ALA A 1 525 ? -0.042 -11.204 25.272 1.00 49.69 525 ALA A CA 1
ATOM 4145 C C . ALA A 1 525 ? -0.965 -10.177 25.950 1.00 49.69 525 ALA A C 1
ATOM 4147 O O . ALA A 1 525 ? -2.117 -10.496 26.252 1.00 49.69 525 ALA A O 1
ATOM 4148 N N . HIS A 1 526 ? -0.487 -8.944 26.137 1.00 66.19 526 HIS A N 1
ATOM 4149 C CA . HIS A 1 526 ? -1.244 -7.815 26.675 1.00 66.19 526 HIS A CA 1
ATOM 4150 C C . HIS A 1 526 ? -1.492 -6.729 25.623 1.00 66.19 526 HIS A C 1
ATOM 4152 O O . HIS A 1 526 ? -0.669 -6.485 24.745 1.00 66.19 526 HIS A O 1
ATOM 4158 N N . SER A 1 527 ? -2.631 -6.032 25.714 1.00 70.38 527 SER A N 1
ATOM 4159 C CA . SER A 1 527 ? -2.840 -4.844 24.879 1.00 70.38 527 SER A CA 1
ATOM 4160 C C . SER A 1 527 ? -1.792 -3.771 25.193 1.00 70.38 527 SER A C 1
ATOM 4162 O O . SER A 1 527 ? -1.641 -3.366 26.351 1.00 70.38 527 SER A O 1
ATOM 4164 N N . GLN A 1 528 ? -1.120 -3.288 24.142 1.00 73.12 528 GLN A N 1
ATOM 4165 C CA . GLN A 1 528 ? -0.155 -2.186 24.207 1.00 73.12 528 GLN A CA 1
ATOM 4166 C C . GLN A 1 528 ? -0.820 -0.856 24.591 1.00 73.12 528 GLN A C 1
ATOM 4168 O O . GLN A 1 528 ? -0.196 -0.028 25.241 1.00 73.12 528 GLN A O 1
ATOM 4173 N N . THR A 1 529 ? -2.092 -0.662 24.233 1.00 75.75 529 THR A N 1
ATOM 4174 C CA . THR A 1 529 ? -2.883 0.525 24.586 1.00 75.75 529 THR A CA 1
ATOM 4175 C C . THR A 1 529 ? -3.939 0.178 25.636 1.00 75.75 529 THR A C 1
ATOM 4177 O O . THR A 1 529 ? -4.587 -0.870 25.567 1.00 75.75 529 THR A O 1
ATOM 4180 N N . GLU A 1 530 ? -4.118 1.042 26.636 1.00 85.44 530 GLU A N 1
ATOM 4181 C CA . GLU A 1 530 ? -5.159 0.940 27.669 1.00 85.44 530 GLU A CA 1
ATOM 4182 C C . GLU A 1 530 ? -6.260 1.997 27.542 1.00 85.44 530 GLU A C 1
ATOM 4184 O O . GLU A 1 530 ? -7.329 1.837 28.141 1.00 85.44 530 GLU A O 1
ATOM 4189 N N . TRP A 1 531 ? -5.986 3.073 26.807 1.00 91.12 531 TRP A N 1
ATOM 4190 C CA . TRP A 1 531 ? -6.902 4.185 26.582 1.00 91.12 531 TRP A CA 1
ATOM 4191 C C . TRP A 1 531 ? -7.556 4.083 25.208 1.00 91.12 531 TRP A C 1
ATOM 4193 O O . TRP A 1 531 ? -6.859 3.908 24.207 1.00 91.12 531 TRP A O 1
ATOM 4203 N N . VAL A 1 532 ? -8.867 4.327 25.131 1.00 94.50 532 VAL A N 1
ATOM 4204 C CA . VAL A 1 532 ? -9.490 4.675 23.847 1.00 94.50 532 VAL A CA 1
ATOM 4205 C C . VAL A 1 532 ? -9.061 6.099 23.498 1.00 94.50 532 VAL A C 1
ATOM 4207 O O . VAL A 1 532 ? -9.379 7.055 24.216 1.00 94.50 532 VAL A O 1
ATOM 4210 N N . THR A 1 533 ? -8.301 6.236 22.415 1.00 95.62 533 THR A N 1
ATOM 4211 C CA . THR A 1 533 ? -7.642 7.493 22.051 1.00 95.62 533 THR A CA 1
ATOM 4212 C C . THR A 1 533 ? -8.128 7.968 20.690 1.00 95.62 533 THR A C 1
ATOM 4214 O O . THR A 1 533 ? -7.988 7.262 19.701 1.00 95.62 533 THR A O 1
ATOM 4217 N N . CYS A 1 534 ? -8.683 9.178 20.628 1.00 96.56 534 CYS A N 1
ATOM 4218 C CA . CYS A 1 534 ? -9.053 9.816 19.365 1.00 96.56 534 CYS A CA 1
ATOM 4219 C C . CYS A 1 534 ? -7.934 10.757 18.912 1.00 96.56 534 CYS A C 1
ATOM 4221 O O . CYS A 1 534 ? -7.627 11.725 19.607 1.00 96.56 534 CYS A O 1
ATOM 4223 N N . TYR A 1 535 ? -7.350 10.493 17.750 1.00 97.12 535 TYR A N 1
ATOM 4224 C CA . TYR A 1 535 ? -6.382 11.366 17.096 1.00 97.12 535 TYR A CA 1
ATOM 4225 C C . TYR A 1 535 ? -7.076 12.160 15.991 1.00 97.12 535 TYR A C 1
ATOM 4227 O O . TYR A 1 535 ? -7.492 11.592 14.985 1.00 97.12 535 TYR A O 1
ATOM 4235 N N . THR A 1 536 ? -7.191 13.469 16.176 1.00 96.06 536 THR A N 1
ATOM 4236 C CA . THR A 1 536 ? -7.728 14.406 15.188 1.00 96.06 536 THR A CA 1
ATOM 4237 C C . THR A 1 536 ? -6.576 14.997 14.383 1.00 96.06 536 THR A C 1
ATOM 4239 O O . THR A 1 536 ? -5.712 15.677 14.932 1.00 96.06 536 THR A O 1
ATOM 4242 N N . ILE A 1 537 ? -6.539 14.743 13.080 1.00 95.44 537 ILE A N 1
ATOM 4243 C CA . ILE A 1 537 ? -5.579 15.361 12.164 1.00 95.44 537 ILE A CA 1
ATOM 4244 C C . ILE A 1 537 ? -6.358 16.332 11.287 1.00 95.44 537 ILE A C 1
ATOM 4246 O O . ILE A 1 537 ? -7.205 15.916 10.494 1.00 95.44 537 ILE A O 1
ATOM 4250 N N . HIS A 1 538 ? -6.093 17.622 11.461 1.00 93.25 538 HIS A N 1
ATOM 4251 C CA . HIS A 1 538 ? -6.729 18.671 10.677 1.00 93.25 538 HIS A CA 1
ATOM 4252 C C . HIS A 1 538 ? -6.196 18.695 9.240 1.00 93.25 538 HIS A C 1
ATOM 4254 O O . HIS A 1 538 ? -5.072 18.276 8.955 1.00 93.25 538 HIS A O 1
ATOM 4260 N N . ASN A 1 539 ? -7.021 19.179 8.314 1.00 88.81 539 ASN A N 1
ATOM 4261 C CA . ASN A 1 539 ? -6.683 19.201 6.892 1.00 88.81 539 ASN A CA 1
ATOM 4262 C C . ASN A 1 539 ? -5.551 20.183 6.537 1.00 88.81 539 ASN A C 1
ATOM 4264 O O . ASN A 1 539 ? -4.933 20.021 5.494 1.00 88.81 539 ASN A O 1
ATOM 4268 N N . ASP A 1 540 ? -5.244 21.168 7.388 1.00 86.31 540 ASP A N 1
ATOM 4269 C CA . ASP A 1 540 ? -4.179 22.156 7.155 1.00 86.31 540 ASP A CA 1
ATOM 4270 C C . ASP A 1 540 ? -2.764 21.556 7.178 1.00 86.31 540 ASP A C 1
ATOM 4272 O O . ASP A 1 540 ? -1.829 22.136 6.628 1.00 86.31 540 ASP A O 1
ATOM 4276 N N . VAL A 1 541 ? -2.611 20.402 7.826 1.00 86.94 541 VAL A N 1
ATOM 4277 C CA . VAL A 1 541 ? -1.351 19.656 7.940 1.00 86.94 541 VAL A CA 1
ATOM 4278 C C . VAL A 1 541 ? -1.350 18.364 7.126 1.00 86.94 541 VAL A C 1
ATOM 4280 O O . VAL A 1 541 ? -0.342 17.659 7.114 1.00 86.94 541 VAL A O 1
ATOM 4283 N N . SER A 1 542 ? -2.463 18.025 6.473 1.00 86.31 542 SER A N 1
ATOM 4284 C CA . SER A 1 542 ? -2.536 16.852 5.609 1.00 86.31 542 SER A CA 1
ATOM 4285 C C . SER A 1 542 ? -2.134 17.193 4.179 1.00 86.31 542 SER A C 1
ATOM 4287 O O . SER A 1 542 ? -2.531 18.217 3.634 1.00 86.31 542 SER A O 1
ATOM 4289 N N . ASP A 1 543 ? -1.376 16.289 3.562 1.00 86.81 543 ASP A N 1
ATOM 4290 C CA . ASP A 1 543 ? -1.014 16.359 2.147 1.00 86.81 543 ASP A CA 1
ATOM 4291 C C . ASP A 1 543 ? -1.982 15.549 1.266 1.00 86.81 543 ASP A C 1
ATOM 4293 O O . ASP A 1 543 ? -2.364 15.983 0.181 1.00 86.81 543 ASP A O 1
ATOM 4297 N N . ARG A 1 544 ? -2.412 14.368 1.738 1.00 86.69 544 ARG A N 1
ATOM 4298 C CA . ARG A 1 544 ? -3.145 13.392 0.906 1.00 86.69 544 ARG A CA 1
ATOM 4299 C C . ARG A 1 544 ? -4.650 13.324 1.130 1.00 86.69 544 ARG A C 1
ATOM 4301 O O . ARG A 1 544 ? -5.336 12.708 0.317 1.00 86.69 544 ARG A O 1
ATOM 4308 N N . VAL A 1 545 ? -5.174 13.915 2.203 1.00 89.88 545 VAL A N 1
ATOM 4309 C CA . VAL A 1 545 ? -6.622 14.009 2.439 1.00 89.88 545 VAL A CA 1
ATOM 4310 C C . VAL A 1 545 ? -7.027 15.465 2.637 1.00 89.88 545 VAL A C 1
ATOM 4312 O O . VAL A 1 545 ? -6.318 16.248 3.257 1.00 89.88 545 VAL A O 1
ATOM 4315 N N . ASN A 1 546 ? -8.181 15.848 2.096 1.00 88.75 546 ASN A N 1
ATOM 4316 C CA . ASN A 1 546 ? -8.654 17.237 2.080 1.00 88.75 546 ASN A CA 1
ATOM 4317 C C . ASN A 1 546 ? -9.704 17.545 3.167 1.00 88.75 546 ASN A C 1
ATOM 4319 O O . ASN A 1 546 ? -10.396 18.560 3.093 1.00 88.75 546 ASN A O 1
ATOM 4323 N N . TYR A 1 547 ? -9.824 16.679 4.171 1.00 91.75 547 TYR A N 1
ATOM 4324 C CA . TYR A 1 547 ? -10.774 16.772 5.278 1.00 91.75 547 TYR A CA 1
ATOM 4325 C C . TYR A 1 547 ? -10.075 16.468 6.609 1.00 91.75 547 TYR A C 1
ATOM 4327 O O . TYR A 1 547 ? -9.017 15.839 6.634 1.00 91.75 547 TYR A O 1
ATOM 4335 N N . THR A 1 548 ? -10.665 16.911 7.719 1.00 93.81 548 THR A N 1
ATOM 4336 C CA . THR A 1 548 ? -10.193 16.559 9.062 1.00 93.81 548 THR A CA 1
ATOM 4337 C C . THR A 1 548 ? -10.525 15.093 9.327 1.00 93.81 548 THR A C 1
ATOM 4339 O O . THR A 1 548 ? -11.673 14.672 9.180 1.00 93.81 548 THR A O 1
ATOM 4342 N N . ILE A 1 549 ? -9.534 14.300 9.722 1.00 95.94 549 ILE A N 1
ATOM 4343 C CA . ILE A 1 549 ? -9.708 12.877 10.026 1.00 95.94 549 ILE A CA 1
ATOM 4344 C C . ILE A 1 549 ? -9.584 12.646 11.534 1.00 95.94 549 ILE A C 1
ATOM 4346 O O . ILE A 1 549 ? -8.603 13.040 12.159 1.00 95.94 549 ILE A O 1
ATOM 4350 N N . ASN A 1 550 ? -10.575 11.975 12.115 1.00 96.25 550 ASN A N 1
ATOM 4351 C CA . ASN A 1 550 ? -10.577 11.507 13.496 1.00 96.25 550 ASN A CA 1
ATOM 4352 C C . ASN A 1 550 ? -10.326 9.992 13.501 1.00 96.25 550 ASN A C 1
ATOM 4354 O O . ASN A 1 550 ? -11.209 9.214 13.141 1.00 96.25 550 ASN A O 1
ATOM 4358 N N . LEU A 1 551 ? -9.128 9.565 13.899 1.00 97.44 551 LEU A N 1
ATOM 4359 C CA . LEU A 1 551 ? -8.761 8.155 14.047 1.00 97.44 551 LEU A CA 1
ATOM 4360 C C . LEU A 1 551 ? -8.924 7.736 15.511 1.00 97.44 551 LEU A C 1
ATOM 4362 O O . LEU A 1 551 ? -8.170 8.180 16.376 1.00 97.44 551 LEU A O 1
ATOM 4366 N N . ILE A 1 552 ? -9.906 6.885 15.799 1.00 96.88 552 ILE A N 1
ATOM 4367 C CA . ILE A 1 552 ? -10.145 6.341 17.137 1.00 96.88 552 ILE A CA 1
ATOM 4368 C C . ILE A 1 552 ? -9.415 5.005 17.257 1.00 96.88 552 ILE A C 1
ATOM 4370 O O . ILE A 1 552 ? -9.831 4.000 16.677 1.00 96.88 552 ILE A O 1
ATOM 4374 N N . ASP A 1 553 ? -8.334 5.014 18.029 1.00 95.88 553 ASP A N 1
ATOM 4375 C CA . ASP A 1 553 ? -7.601 3.826 18.444 1.00 95.88 553 ASP A CA 1
ATOM 4376 C C . ASP A 1 553 ? -8.260 3.189 19.670 1.00 95.88 553 ASP A C 1
ATOM 4378 O O . ASP A 1 553 ? -8.645 3.882 20.620 1.00 95.88 553 ASP A O 1
ATOM 4382 N N . THR A 1 554 ? -8.371 1.863 19.660 1.00 94.31 554 THR A N 1
ATOM 4383 C CA . THR A 1 554 ? -8.962 1.089 20.754 1.00 94.31 554 THR A CA 1
ATOM 4384 C C . THR A 1 554 ? -7.961 0.077 21.311 1.00 94.31 554 THR A C 1
ATOM 4386 O O . THR A 1 554 ? -7.159 -0.484 20.555 1.00 94.31 554 THR A O 1
ATOM 4389 N N . PRO A 1 555 ? -8.009 -0.216 22.625 1.00 91.62 555 PRO A N 1
ATOM 4390 C CA . PRO A 1 555 ? -7.282 -1.342 23.195 1.00 91.62 555 PRO A CA 1
ATOM 4391 C C . PRO A 1 555 ? -7.566 -2.664 22.469 1.00 91.62 555 PRO A C 1
ATOM 4393 O O . PRO A 1 555 ? -8.652 -2.901 21.938 1.00 91.62 555 PRO A O 1
ATOM 4396 N N . GLY A 1 556 ? -6.575 -3.553 22.447 1.00 89.56 556 GLY A N 1
ATOM 4397 C CA . GLY A 1 556 ? -6.731 -4.913 21.954 1.00 89.56 556 GLY A CA 1
ATOM 4398 C C . GLY A 1 556 ? -7.657 -5.748 22.827 1.00 89.56 556 GLY A C 1
ATOM 4399 O O . GLY A 1 556 ? -7.503 -5.801 24.043 1.00 89.56 556 GLY A O 1
ATOM 4400 N N . PHE A 1 557 ? -8.597 -6.416 22.166 1.00 89.38 557 PHE A N 1
ATOM 4401 C CA . PHE A 1 557 ? -9.503 -7.376 22.785 1.00 89.38 557 PHE A CA 1
ATOM 4402 C C . PHE A 1 557 ? -8.867 -8.763 22.905 1.00 89.38 557 PHE A C 1
ATOM 4404 O O . PHE A 1 557 ? -8.019 -9.139 22.082 1.00 89.38 557 PHE A O 1
ATOM 4411 N N . GLY A 1 558 ? -9.344 -9.542 23.875 1.00 83.62 558 GLY A N 1
ATOM 4412 C CA . GLY A 1 558 ? -8.946 -10.931 24.091 1.00 83.62 558 GLY A CA 1
ATOM 4413 C C . GLY A 1 558 ? -7.504 -11.091 24.557 1.00 83.62 558 GLY A C 1
ATOM 4414 O O . GLY A 1 558 ? -6.821 -12.015 24.121 1.00 83.62 558 GLY A O 1
ATOM 4415 N N . ASP A 1 559 ? -7.032 -10.174 25.401 1.00 79.50 559 ASP A N 1
ATOM 4416 C CA . ASP A 1 559 ? -5.755 -10.336 26.090 1.00 79.50 559 ASP A CA 1
ATOM 4417 C C . ASP A 1 559 ? -5.862 -11.289 27.299 1.00 79.50 559 ASP A C 1
ATOM 4419 O O . ASP A 1 559 ? -6.940 -11.781 27.647 1.00 79.50 559 ASP A O 1
ATOM 4423 N N . THR A 1 560 ? -4.735 -11.570 27.955 1.00 76.38 560 THR A N 1
ATOM 4424 C CA . THR A 1 560 ? -4.660 -12.514 29.090 1.00 76.38 560 THR A CA 1
ATOM 4425 C C . THR A 1 560 ? -5.483 -12.104 30.319 1.00 76.38 560 THR A C 1
ATOM 4427 O O . THR A 1 560 ? -5.659 -12.921 31.222 1.00 76.38 560 THR A O 1
ATOM 4430 N N . ARG A 1 561 ? -6.017 -10.874 30.373 1.00 78.62 561 ARG A N 1
ATOM 4431 C CA . ARG A 1 561 ? -6.894 -10.391 31.456 1.00 78.62 561 ARG A CA 1
ATOM 4432 C C . ARG A 1 561 ? -8.353 -10.822 31.263 1.00 78.62 561 ARG A C 1
ATOM 4434 O O . ARG A 1 561 ? -9.149 -10.686 32.189 1.00 78.62 561 ARG A O 1
ATOM 4441 N N . GLY A 1 562 ? -8.694 -11.373 30.096 1.00 81.81 562 GLY A N 1
ATOM 4442 C CA . GLY A 1 562 ? -9.968 -12.039 29.833 1.00 81.81 562 GLY A CA 1
ATOM 4443 C C . GLY A 1 562 ? -11.168 -11.104 29.638 1.00 81.81 562 GLY A C 1
ATOM 4444 O O . GLY A 1 562 ? -11.037 -9.897 29.442 1.00 81.81 562 GLY A O 1
ATOM 4445 N N . LEU A 1 563 ? -12.373 -11.685 29.694 1.00 83.31 563 LEU A N 1
ATOM 4446 C CA . LEU A 1 563 ? -13.632 -11.027 29.308 1.00 83.31 563 LEU A CA 1
ATOM 4447 C C . LEU A 1 563 ? -13.980 -9.781 30.137 1.00 83.31 563 LEU A C 1
ATOM 4449 O O . LEU A 1 563 ? -14.625 -8.870 29.625 1.00 83.31 563 LEU A O 1
ATOM 4453 N N . GLU A 1 564 ? -13.546 -9.699 31.398 1.00 84.44 564 GLU A N 1
ATOM 4454 C CA . GLU A 1 564 ? -13.762 -8.500 32.219 1.00 84.44 564 GLU A CA 1
ATOM 4455 C C . GLU A 1 564 ? -13.043 -7.273 31.651 1.00 84.44 564 GLU A C 1
ATOM 4457 O O . GLU A 1 564 ? -13.547 -6.152 31.736 1.00 84.44 564 GLU A O 1
ATOM 4462 N N . GLN A 1 565 ? -11.853 -7.471 31.081 1.00 87.38 565 GLN A N 1
ATOM 4463 C CA . GLN A 1 565 ? -11.110 -6.397 30.439 1.00 87.38 565 GLN A CA 1
ATOM 4464 C C . GLN A 1 565 ? -11.797 -5.971 29.142 1.00 87.38 565 GLN A C 1
ATOM 4466 O O . GLN A 1 565 ? -11.964 -4.776 28.910 1.00 87.38 565 GLN A O 1
ATOM 4471 N N . ASP A 1 566 ? -12.262 -6.929 28.346 1.00 89.00 566 ASP A N 1
ATOM 4472 C CA . ASP A 1 566 ? -13.013 -6.650 27.126 1.00 89.00 566 ASP A CA 1
ATOM 4473 C C . ASP A 1 566 ? -14.309 -5.875 27.415 1.00 89.00 566 ASP A C 1
ATOM 4475 O O . ASP A 1 566 ? -14.616 -4.904 26.726 1.00 89.00 566 ASP A O 1
ATOM 4479 N N . ALA A 1 567 ? -15.039 -6.234 28.477 1.00 87.44 567 ALA A N 1
ATOM 4480 C CA . ALA A 1 567 ? -16.224 -5.498 28.918 1.00 87.44 567 ALA A CA 1
ATOM 4481 C C . ALA A 1 567 ? -15.889 -4.052 29.321 1.00 87.44 567 ALA A C 1
ATOM 4483 O O . ALA A 1 567 ? -16.625 -3.124 28.978 1.00 87.44 567 ALA A O 1
ATOM 4484 N N . LYS A 1 568 ? -14.744 -3.834 29.989 1.00 90.38 568 LYS A N 1
ATOM 4485 C CA . LYS A 1 568 ? -14.249 -2.479 30.270 1.00 90.38 568 LYS A CA 1
ATOM 4486 C C . LYS A 1 568 ? -13.990 -1.726 28.970 1.00 90.38 568 LYS A C 1
ATOM 4488 O O . LYS A 1 568 ? -14.462 -0.606 28.863 1.00 90.38 568 LYS A O 1
ATOM 4493 N N . ILE A 1 569 ? -13.309 -2.320 27.987 1.00 91.56 569 ILE A N 1
ATOM 4494 C CA . ILE A 1 569 ? -13.027 -1.676 26.688 1.00 91.56 569 ILE A CA 1
ATOM 4495 C C . ILE A 1 569 ? -14.329 -1.247 25.995 1.00 91.56 569 ILE A C 1
ATOM 4497 O O . ILE A 1 569 ? -14.439 -0.107 25.545 1.00 91.56 569 ILE A O 1
ATOM 4501 N N . VAL A 1 570 ? -15.339 -2.121 25.963 1.00 90.75 570 VAL A N 1
ATOM 4502 C CA . VAL A 1 570 ? -16.671 -1.808 25.412 1.00 90.75 570 VAL A CA 1
ATOM 4503 C C . VAL A 1 570 ? -17.292 -0.601 26.117 1.00 90.75 570 VAL A C 1
ATOM 4505 O O . VAL A 1 570 ? -17.831 0.285 25.454 1.00 90.75 570 VAL A O 1
ATOM 4508 N N . GLU A 1 571 ? -17.175 -0.522 27.443 1.00 90.38 571 GLU A N 1
ATOM 4509 C CA . GLU A 1 571 ? -17.696 0.611 28.207 1.00 90.38 571 GLU A CA 1
ATOM 4510 C C . GLU A 1 571 ? -16.897 1.904 27.976 1.00 90.38 571 GLU A C 1
ATOM 4512 O O . GLU A 1 571 ? -17.488 2.975 27.869 1.00 90.38 571 GLU A O 1
ATOM 4517 N N . GLN A 1 572 ? -15.573 1.827 27.803 1.00 94.06 572 GLN A N 1
ATOM 4518 C CA . GLN A 1 572 ? -14.754 2.986 27.418 1.00 94.06 572 GLN A CA 1
ATOM 4519 C C . GLN A 1 572 ? -15.197 3.553 26.059 1.00 94.06 572 GLN A C 1
ATOM 4521 O O . GLN A 1 572 ? -15.353 4.767 25.909 1.00 94.06 572 GLN A O 1
ATOM 4526 N N . ILE A 1 573 ? -15.439 2.677 25.074 1.00 93.06 573 ILE A N 1
ATOM 4527 C CA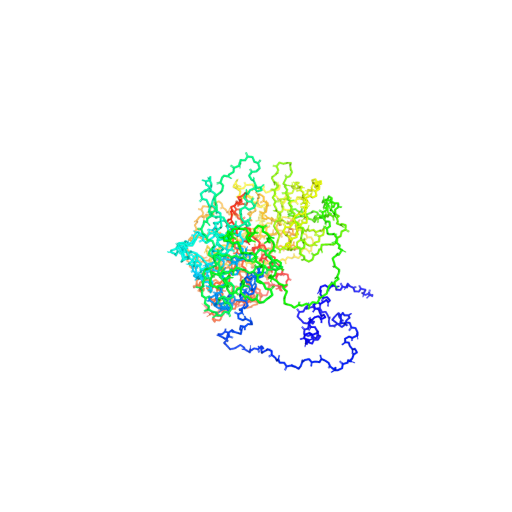 . ILE A 1 573 ? -15.952 3.064 23.752 1.00 93.06 573 ILE A CA 1
ATOM 4528 C C . ILE A 1 573 ? -17.340 3.697 23.904 1.00 93.06 573 ILE A C 1
ATOM 4530 O O . ILE A 1 573 ? -17.588 4.779 23.371 1.00 93.06 573 ILE A O 1
ATOM 4534 N N . ARG A 1 574 ? -18.234 3.072 24.680 1.00 90.06 574 ARG A N 1
ATOM 4535 C CA . ARG A 1 574 ? -19.573 3.607 24.961 1.00 90.06 574 ARG A CA 1
ATOM 4536 C C . ARG A 1 574 ? -19.505 5.017 25.553 1.00 90.06 574 ARG A C 1
ATOM 4538 O O . ARG A 1 574 ? -20.208 5.909 25.083 1.00 90.06 574 ARG A O 1
ATOM 4545 N N . GLU A 1 575 ? -18.659 5.231 26.555 1.00 90.69 575 GLU A N 1
ATOM 4546 C CA . GLU A 1 575 ? -18.476 6.527 27.214 1.00 90.69 575 GLU A CA 1
ATOM 4547 C C . GLU A 1 575 ? -17.925 7.599 26.263 1.00 90.69 575 GLU A C 1
ATOM 4549 O O . GLU A 1 575 ? -18.369 8.750 26.322 1.00 90.69 575 GLU A O 1
ATOM 4554 N N . LEU A 1 576 ? -17.019 7.242 25.342 1.00 91.75 576 LEU A N 1
ATOM 4555 C CA . LEU A 1 576 ? -16.520 8.166 24.315 1.00 91.75 576 LEU A CA 1
ATOM 4556 C C . LEU A 1 576 ? -17.651 8.687 23.416 1.00 91.75 576 LEU A C 1
ATOM 4558 O O . LEU A 1 576 ? -17.705 9.880 23.127 1.00 91.75 576 LEU A O 1
ATOM 4562 N N . PHE A 1 577 ? -18.562 7.815 22.988 1.00 88.81 577 PHE A N 1
ATOM 4563 C CA . PHE A 1 577 ? -19.651 8.186 22.078 1.00 88.81 577 PHE A CA 1
ATOM 4564 C C . PHE A 1 577 ? -20.888 8.763 22.789 1.00 88.81 577 PHE A C 1
ATOM 4566 O O . PHE A 1 577 ? -21.673 9.478 22.170 1.00 88.81 577 PHE A O 1
ATOM 4573 N N . ASN A 1 578 ? -21.061 8.512 24.091 1.00 85.88 578 ASN A N 1
ATOM 4574 C CA . ASN A 1 578 ? -22.162 9.076 24.886 1.00 85.88 578 ASN A CA 1
ATOM 4575 C C . ASN A 1 578 ? -21.826 10.414 25.557 1.00 85.88 578 ASN A C 1
ATOM 4577 O O . ASN A 1 578 ? -22.735 11.157 25.951 1.00 85.88 578 ASN A O 1
ATOM 4581 N N . SER A 1 579 ? -20.539 10.717 25.727 1.00 87.00 579 SER A N 1
ATOM 4582 C CA . SER A 1 579 ? -20.091 11.983 26.303 1.00 87.00 579 SER A CA 1
ATOM 4583 C C . SER A 1 579 ? -20.550 13.171 25.447 1.00 87.00 579 SER A C 1
ATOM 4585 O O . SER A 1 579 ? -20.666 13.077 24.230 1.00 87.00 579 SER A O 1
ATOM 4587 N N . LYS A 1 580 ? -20.825 14.316 26.081 1.00 84.06 580 LYS A N 1
ATOM 4588 C CA . LYS A 1 580 ? -21.214 15.558 25.390 1.00 84.06 580 LYS A CA 1
ATOM 4589 C C . LYS A 1 580 ? -20.031 16.517 25.259 1.00 84.06 580 LYS A C 1
ATOM 4591 O O . LYS A 1 580 ? -19.105 16.479 26.071 1.00 84.06 580 LYS A O 1
ATOM 4596 N N . GLY A 1 581 ? -20.116 17.422 24.285 1.00 85.62 581 GLY A N 1
ATOM 4597 C CA . GLY A 1 581 ? -19.109 18.459 24.050 1.00 85.62 581 GLY A CA 1
ATOM 4598 C C . GLY A 1 581 ? -17.755 17.867 23.665 1.00 85.62 581 GLY A C 1
ATOM 4599 O O . GLY A 1 581 ? -17.690 16.810 23.045 1.00 85.62 581 GLY A O 1
ATOM 4600 N N . GLU A 1 582 ? -16.672 18.516 24.086 1.00 85.00 582 GLU A N 1
ATOM 4601 C CA . GLU A 1 582 ? -15.298 18.166 23.693 1.00 85.00 582 GLU A CA 1
ATOM 4602 C C . GLU A 1 582 ? -14.884 16.731 24.058 1.00 85.00 582 GLU A C 1
ATOM 4604 O O . GLU A 1 582 ? -14.044 16.137 23.384 1.00 85.00 582 GLU A O 1
ATOM 4609 N N . ARG A 1 583 ? -15.505 16.137 25.086 1.00 87.06 583 ARG A N 1
ATOM 4610 C CA . ARG A 1 583 ? -15.254 14.749 25.514 1.00 87.06 583 ARG A CA 1
ATOM 4611 C C . ARG A 1 583 ? -15.856 13.708 24.575 1.00 87.06 583 ARG A C 1
ATOM 4613 O O . ARG A 1 583 ? -15.355 12.592 24.512 1.00 87.06 583 ARG A O 1
ATOM 4620 N N . GLY A 1 584 ? -16.931 14.066 23.880 1.00 86.75 584 GLY A N 1
ATOM 4621 C CA . GLY A 1 584 ? -17.745 13.161 23.078 1.00 86.75 584 GLY A CA 1
ATOM 4622 C C . GLY A 1 584 ? -17.337 13.078 21.620 1.00 86.75 584 GLY A C 1
ATOM 4623 O O . GLY A 1 584 ? -16.769 14.026 21.086 1.00 86.75 584 GLY A O 1
ATOM 4624 N N . VAL A 1 585 ? -17.669 11.983 20.948 1.00 89.38 585 VAL A N 1
ATOM 4625 C CA . VAL A 1 585 ? -17.635 11.893 19.481 1.00 89.38 585 VAL A CA 1
ATOM 4626 C C . VAL A 1 585 ? -19.066 11.716 18.976 1.00 89.38 585 VAL A C 1
ATOM 4628 O O . VAL A 1 585 ? -19.762 10.805 19.409 1.00 89.38 585 VAL A O 1
ATOM 4631 N N . ALA A 1 586 ? -19.532 12.608 18.098 1.00 85.75 586 ALA A N 1
ATOM 4632 C CA . ALA A 1 586 ? -20.946 12.673 17.703 1.00 85.75 586 ALA A CA 1
ATOM 4633 C C . ALA A 1 586 ? -21.286 11.876 16.431 1.00 85.75 586 ALA A C 1
ATOM 4635 O O . ALA A 1 586 ? -22.443 11.495 16.214 1.00 85.75 586 ALA A O 1
ATOM 4636 N N . THR A 1 587 ? -20.292 11.652 15.577 1.00 89.31 587 THR A N 1
ATOM 4637 C CA . THR A 1 587 ? -20.443 11.058 14.249 1.00 89.31 587 THR A CA 1
ATOM 4638 C C . THR A 1 587 ? -19.422 9.955 14.032 1.00 89.31 587 THR A C 1
ATOM 4640 O O . THR A 1 587 ? -18.340 9.963 14.619 1.00 89.31 587 THR A O 1
ATOM 4643 N N . LEU A 1 588 ? -19.783 8.995 13.186 1.00 92.06 588 LEU A N 1
ATOM 4644 C CA . LEU A 1 588 ? -18.939 7.869 12.819 1.00 92.06 588 LEU A CA 1
ATOM 4645 C C . LEU A 1 588 ? -19.143 7.543 11.341 1.00 92.06 588 LEU A C 1
ATOM 4647 O O . LEU A 1 588 ? -20.270 7.334 10.893 1.00 92.06 588 LEU A O 1
ATOM 4651 N N . ASP A 1 589 ? -18.054 7.514 10.585 1.00 94.06 589 ASP A N 1
ATOM 4652 C CA . ASP A 1 589 ? -18.052 7.248 9.147 1.00 94.06 589 ASP A CA 1
ATOM 4653 C C . ASP A 1 589 ? -17.618 5.819 8.840 1.00 94.06 589 ASP A C 1
ATOM 4655 O O . ASP A 1 589 ? -18.117 5.238 7.882 1.00 94.06 589 ASP A O 1
ATOM 4659 N N . ALA A 1 590 ? -16.736 5.225 9.648 1.00 94.12 590 ALA A N 1
ATOM 4660 C CA . ALA A 1 590 ? -16.352 3.828 9.480 1.00 94.12 590 ALA A CA 1
ATOM 4661 C C . ALA A 1 590 ? -15.993 3.131 10.794 1.00 94.12 590 ALA A C 1
ATOM 4663 O O . ALA A 1 590 ? -15.381 3.715 11.691 1.00 94.12 590 ALA A O 1
ATOM 4664 N N . VAL A 1 591 ? -16.322 1.841 10.861 1.00 93.56 591 VAL A N 1
ATOM 4665 C CA . VAL A 1 591 ? -15.824 0.907 11.875 1.00 93.56 591 VAL A CA 1
ATOM 4666 C C . VAL A 1 591 ? -14.933 -0.114 11.187 1.00 93.56 591 VAL A C 1
ATOM 4668 O O . VAL A 1 591 ? -15.406 -0.973 10.449 1.00 93.56 591 VAL A O 1
ATOM 4671 N N . CYS A 1 592 ? -13.636 -0.023 11.438 1.00 94.38 592 CYS A N 1
ATOM 4672 C CA . CYS A 1 592 ? -12.611 -0.833 10.806 1.00 94.38 592 CYS A CA 1
ATOM 4673 C C . CYS A 1 592 ? -12.233 -2.024 11.687 1.00 94.38 592 CYS A C 1
ATOM 4675 O O . CYS A 1 592 ? -11.577 -1.853 12.716 1.00 94.38 592 CYS A O 1
ATOM 4677 N N . PHE A 1 593 ? -12.603 -3.230 11.261 1.00 92.56 593 PHE A N 1
ATOM 4678 C CA . PHE A 1 593 ? -12.193 -4.474 11.907 1.00 92.56 593 PHE A CA 1
ATOM 4679 C C . PHE A 1 593 ? -10.850 -4.944 11.362 1.00 92.56 593 PHE A C 1
ATOM 4681 O O . PHE A 1 593 ? -10.708 -5.176 10.161 1.00 92.56 593 PHE A O 1
ATOM 4688 N N . ILE A 1 594 ? -9.877 -5.105 12.260 1.00 92.75 594 ILE A N 1
ATOM 4689 C CA . ILE A 1 594 ? -8.541 -5.585 11.916 1.00 92.75 594 ILE A CA 1
ATOM 4690 C C . ILE A 1 594 ? -8.477 -7.107 12.008 1.00 92.75 594 ILE A C 1
ATOM 4692 O O . ILE A 1 594 ? -8.708 -7.690 13.071 1.00 92.75 594 ILE A O 1
ATOM 4696 N N . LEU A 1 595 ? -8.084 -7.733 10.903 1.00 91.88 595 LEU A N 1
ATOM 4697 C CA . LEU A 1 595 ? -7.834 -9.167 10.785 1.00 91.88 595 LEU A CA 1
ATOM 4698 C C . LEU A 1 595 ? -6.415 -9.414 10.272 1.00 91.88 595 LEU A C 1
ATOM 4700 O O . LEU A 1 595 ? -5.860 -8.576 9.566 1.00 91.88 595 LEU A O 1
ATOM 4704 N N . LYS A 1 596 ? -5.820 -10.563 10.601 1.00 91.56 596 LYS A N 1
ATOM 4705 C CA . LYS A 1 596 ? -4.507 -10.938 10.065 1.00 91.56 596 LYS A CA 1
ATOM 4706 C C . LYS A 1 596 ? -4.703 -11.763 8.799 1.00 91.56 596 LYS A C 1
ATOM 4708 O O . LYS A 1 596 ? -5.497 -12.698 8.799 1.00 91.56 596 LYS A O 1
ATOM 4713 N N . ALA A 1 597 ? -3.952 -11.461 7.744 1.00 90.12 597 ALA A N 1
ATOM 4714 C CA . ALA A 1 597 ? -3.974 -12.232 6.505 1.00 90.12 597 ALA A CA 1
ATOM 4715 C C . ALA A 1 597 ? -3.823 -13.758 6.698 1.00 90.12 597 ALA A C 1
ATOM 4717 O O . ALA A 1 597 ? -4.633 -14.481 6.111 1.00 90.12 597 ALA A O 1
ATOM 4718 N N . PRO A 1 598 ? -2.869 -14.272 7.511 1.00 87.94 598 PRO A N 1
ATOM 4719 C CA . PRO A 1 598 ? -2.650 -15.716 7.644 1.00 87.94 598 PRO A CA 1
ATOM 4720 C C . PRO A 1 598 ? -3.759 -16.474 8.390 1.00 87.94 598 PRO A C 1
ATOM 4722 O O . PRO A 1 598 ? -3.768 -17.705 8.357 1.00 87.94 598 PRO A O 1
ATOM 4725 N N . ASP A 1 599 ? -4.686 -15.789 9.067 1.00 85.62 599 ASP A N 1
ATOM 4726 C CA . ASP A 1 599 ? -5.731 -16.454 9.847 1.00 85.62 599 ASP A CA 1
ATOM 4727 C C . ASP A 1 599 ? -6.675 -17.217 8.904 1.00 85.62 599 ASP A C 1
ATOM 4729 O O . ASP A 1 599 ? -7.433 -16.616 8.158 1.00 85.62 599 ASP A O 1
ATOM 4733 N N . ALA A 1 600 ? -6.693 -18.551 8.929 1.00 79.19 600 ALA A N 1
ATOM 4734 C CA . ALA A 1 600 ? -7.568 -19.328 8.037 1.00 79.19 600 ALA A CA 1
ATOM 4735 C C . ALA A 1 600 ? -9.063 -19.269 8.426 1.00 79.19 600 ALA A C 1
ATOM 4737 O O . ALA A 1 600 ? -9.932 -19.673 7.649 1.00 79.19 600 ALA A O 1
ATOM 4738 N N . ARG A 1 601 ? -9.374 -18.839 9.656 1.00 81.94 601 ARG A N 1
ATOM 4739 C CA . ARG A 1 601 ? -10.725 -18.766 10.239 1.00 81.94 601 ARG A CA 1
ATOM 4740 C C . ARG A 1 601 ? -10.784 -17.638 11.261 1.00 81.94 601 ARG A C 1
ATOM 4742 O O . ARG A 1 601 ? -9.776 -17.368 11.907 1.00 81.94 601 ARG A O 1
ATOM 4749 N N . LEU A 1 602 ? -11.972 -17.063 11.477 1.00 83.44 602 LEU A N 1
ATOM 4750 C CA . LEU A 1 602 ? -12.139 -16.130 12.590 1.00 83.44 602 LEU A CA 1
ATOM 4751 C C . LEU A 1 602 ? -12.137 -16.862 13.935 1.00 83.44 602 LEU A C 1
ATOM 4753 O O . LEU A 1 602 ? -12.840 -17.863 14.116 1.00 83.44 602 LEU A O 1
ATOM 4757 N N . THR A 1 603 ? -11.379 -16.329 14.886 1.00 84.06 603 THR A N 1
ATOM 4758 C CA . THR A 1 603 ? -11.323 -16.805 16.269 1.00 84.06 603 THR A CA 1
ATOM 4759 C C . THR A 1 603 ? -12.601 -16.451 17.034 1.00 84.06 603 THR A C 1
ATOM 4761 O O . THR A 1 603 ? -13.345 -15.543 16.655 1.00 84.06 603 THR A O 1
ATOM 4764 N N . THR A 1 604 ? -12.858 -17.141 18.151 1.00 83.19 604 THR A N 1
ATOM 4765 C CA . THR A 1 604 ? -13.970 -16.804 19.060 1.00 83.19 604 THR A CA 1
ATOM 4766 C C . THR A 1 604 ? -13.886 -15.351 19.522 1.00 83.19 604 THR A C 1
ATOM 4768 O O . THR A 1 604 ? -14.895 -14.653 19.531 1.00 83.19 604 THR A O 1
ATOM 4771 N N . THR A 1 605 ? -12.676 -14.866 19.806 1.00 85.31 605 THR A N 1
ATOM 4772 C CA . THR A 1 605 ? -12.419 -13.463 20.143 1.00 85.31 605 THR A CA 1
ATOM 4773 C C . THR A 1 605 ? -12.835 -12.529 19.011 1.00 85.31 605 THR A C 1
ATOM 4775 O O . THR A 1 605 ? -13.550 -11.570 19.257 1.00 85.31 605 THR A O 1
ATOM 4778 N N . GLN A 1 606 ? -12.452 -12.802 17.759 1.00 86.69 606 GLN A N 1
ATOM 4779 C CA . GLN A 1 606 ? -12.825 -11.949 16.620 1.00 86.69 606 GLN A CA 1
ATOM 4780 C C . GLN A 1 606 ? -14.348 -11.872 16.424 1.00 86.69 606 GLN A C 1
ATOM 4782 O O . GLN A 1 606 ? -14.873 -10.789 16.168 1.00 86.69 606 GLN A O 1
ATOM 4787 N N . LYS A 1 607 ? -15.066 -12.988 16.610 1.00 86.06 607 LYS A N 1
ATOM 4788 C CA . LYS A 1 607 ? -16.540 -13.009 16.580 1.00 86.06 607 LYS A CA 1
ATOM 4789 C C . LYS A 1 607 ? -17.145 -12.189 17.719 1.00 86.06 607 LYS A C 1
ATOM 4791 O O . LYS A 1 607 ? -18.018 -11.363 17.476 1.00 86.06 607 LYS A O 1
ATOM 4796 N N . TYR A 1 608 ? -16.628 -12.363 18.933 1.00 86.81 608 TYR A N 1
ATOM 4797 C CA . TYR A 1 608 ? -17.058 -11.599 20.099 1.00 86.81 608 TYR A CA 1
ATOM 4798 C C . TYR A 1 608 ? -16.851 -10.089 19.912 1.00 86.81 608 TYR A C 1
ATOM 4800 O O . TYR A 1 608 ? -17.768 -9.320 20.182 1.00 86.81 608 TYR A O 1
ATOM 4808 N N . ILE A 1 609 ? -15.690 -9.651 19.400 1.00 87.88 609 ILE A N 1
ATOM 4809 C CA . ILE A 1 609 ? -15.428 -8.226 19.117 1.00 87.88 609 ILE A CA 1
ATOM 4810 C C . ILE A 1 609 ? -16.513 -7.685 18.189 1.00 87.88 609 ILE A C 1
ATOM 4812 O O . ILE A 1 609 ? -17.073 -6.621 18.431 1.00 87.88 609 ILE A O 1
ATOM 4816 N N . PHE A 1 610 ? -16.832 -8.428 17.133 1.00 85.81 610 PHE A N 1
ATOM 4817 C CA . PHE A 1 610 ? -17.850 -8.027 16.178 1.00 85.81 610 PHE A CA 1
ATOM 4818 C C . PHE A 1 610 ? -19.237 -7.866 16.817 1.00 85.81 610 PHE A C 1
ATOM 4820 O O . PHE A 1 610 ? -19.869 -6.820 16.658 1.00 85.81 610 PHE A O 1
ATOM 4827 N N . GLU A 1 611 ? -19.683 -8.853 17.591 1.00 85.06 611 GLU A N 1
ATOM 4828 C CA . GLU A 1 611 ? -20.959 -8.801 18.313 1.00 85.06 611 GLU A CA 1
ATOM 4829 C C . GLU A 1 611 ? -20.995 -7.659 19.335 1.00 85.06 611 GLU A C 1
ATOM 4831 O O . GLU A 1 611 ? -21.975 -6.915 19.400 1.00 85.06 611 GLU A O 1
ATOM 4836 N N . ALA A 1 612 ? -19.907 -7.461 20.083 1.00 85.81 612 ALA A N 1
ATOM 4837 C CA . ALA A 1 612 ? -19.780 -6.392 21.064 1.00 85.81 612 ALA A CA 1
ATOM 4838 C C . ALA A 1 612 ? -19.910 -5.010 20.409 1.00 85.81 612 ALA A C 1
ATOM 4840 O O . ALA A 1 612 ? -20.654 -4.160 20.899 1.00 85.81 612 ALA A O 1
ATOM 4841 N N . ILE A 1 613 ? -19.265 -4.790 19.264 1.00 86.69 613 ILE A N 1
ATOM 4842 C CA . ILE A 1 613 ? -19.359 -3.522 18.535 1.00 86.69 613 ILE A CA 1
ATOM 4843 C C . ILE A 1 613 ? -20.748 -3.323 17.906 1.00 86.69 613 ILE A C 1
ATOM 4845 O O . ILE A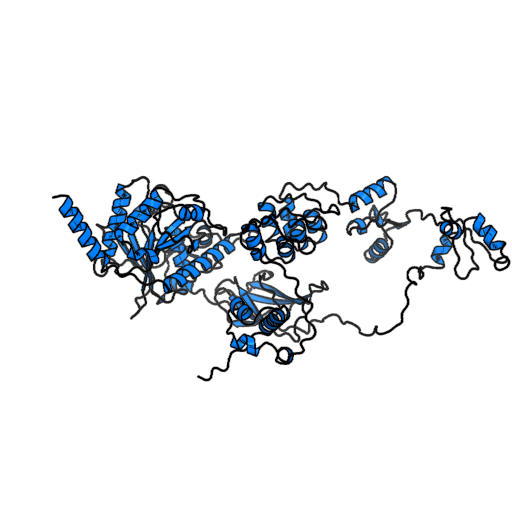 1 613 ? -21.312 -2.233 18.020 1.00 86.69 613 ILE A O 1
ATOM 4849 N N . LEU A 1 614 ? -21.361 -4.358 17.322 1.00 83.19 614 LEU A N 1
ATOM 4850 C CA . LEU A 1 614 ? -22.751 -4.267 16.850 1.00 83.19 614 LEU A CA 1
ATOM 4851 C C . LEU A 1 614 ? -23.742 -3.991 17.987 1.00 83.19 614 LEU A C 1
ATOM 4853 O O . LEU A 1 614 ? -24.730 -3.286 17.785 1.00 83.19 614 LEU A O 1
ATOM 4857 N N . SER A 1 615 ? -23.483 -4.506 19.191 1.00 84.06 615 SER A N 1
ATOM 4858 C CA . SER A 1 615 ? -24.317 -4.230 20.365 1.00 84.06 615 SER A CA 1
ATOM 4859 C C . SER A 1 615 ? -24.284 -2.751 20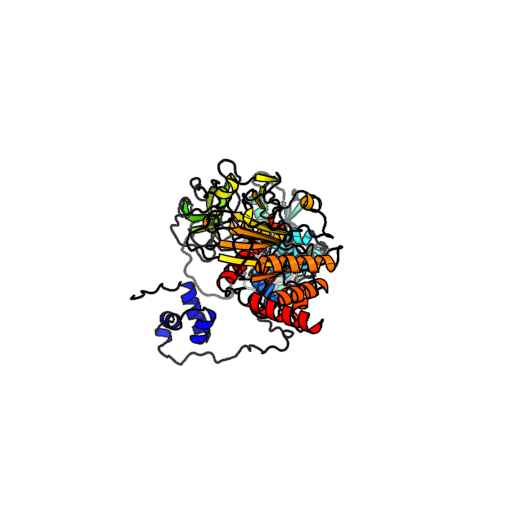.769 1.00 84.06 615 SER A C 1
ATOM 4861 O O . SER A 1 615 ? -25.297 -2.225 21.238 1.00 84.06 615 SER A O 1
ATOM 4863 N N . LEU A 1 616 ? -23.151 -2.069 20.545 1.00 83.88 616 LEU A N 1
ATOM 4864 C CA . LEU A 1 616 ? -22.974 -0.651 20.850 1.00 83.88 616 LEU A CA 1
ATOM 4865 C C . LEU A 1 616 ? -23.699 0.242 19.845 1.00 83.88 616 LEU A C 1
ATOM 4867 O O . LEU A 1 616 ? -24.417 1.154 20.250 1.00 83.88 616 LEU A O 1
ATOM 4871 N N . PHE A 1 617 ? -23.521 -0.009 18.549 1.00 83.06 617 PHE A N 1
ATOM 4872 C CA . PHE A 1 617 ? -23.996 0.912 17.508 1.00 83.06 617 PHE A CA 1
ATOM 4873 C C . PHE A 1 617 ? -25.312 0.492 16.846 1.00 83.06 617 PHE A C 1
ATOM 4875 O O . PHE A 1 617 ? -25.944 1.294 16.161 1.00 83.06 617 PHE A O 1
ATOM 4882 N N . GLY A 1 618 ? -25.762 -0.741 17.082 1.00 78.06 618 GLY A N 1
ATOM 4883 C CA . GLY A 1 618 ? -26.925 -1.318 16.421 1.00 78.06 618 GLY A CA 1
ATOM 4884 C C . GLY A 1 618 ? -26.653 -1.696 14.963 1.00 78.06 618 GLY A C 1
ATOM 4885 O O . GLY A 1 618 ? -25.528 -1.642 14.470 1.00 78.06 618 GLY A O 1
ATOM 4886 N N . ASN A 1 619 ? -27.714 -2.082 14.253 1.00 74.12 619 ASN A N 1
ATOM 4887 C CA . ASN A 1 619 ? -27.614 -2.527 12.859 1.00 74.12 619 ASN A CA 1
ATOM 4888 C C . ASN A 1 619 ? -27.358 -1.378 11.869 1.00 74.12 619 ASN A C 1
ATOM 4890 O O . ASN A 1 619 ? -26.970 -1.641 10.734 1.00 74.12 619 ASN A O 1
ATOM 4894 N N . ASP A 1 620 ? -27.526 -0.123 12.292 1.00 74.94 620 ASP A N 1
ATOM 4895 C CA . ASP A 1 620 ? -27.399 1.055 11.424 1.00 74.94 620 ASP A CA 1
ATOM 4896 C C . ASP A 1 620 ? -25.954 1.326 10.975 1.00 74.94 620 ASP A C 1
ATOM 4898 O O . ASP A 1 620 ? -25.745 2.037 9.989 1.00 74.94 620 ASP A O 1
ATOM 4902 N N . ILE A 1 621 ? -24.963 0.754 11.675 1.00 83.31 621 ILE A N 1
ATOM 4903 C CA . ILE A 1 621 ? -23.538 0.883 11.334 1.00 83.31 621 ILE A CA 1
ATOM 4904 C C . ILE A 1 621 ? -23.068 -0.159 10.314 1.00 83.31 621 ILE A C 1
ATOM 4906 O O . ILE A 1 621 ? -21.951 -0.053 9.821 1.00 83.31 621 ILE A O 1
ATOM 4910 N N . LYS A 1 622 ? -23.892 -1.168 10.000 1.00 81.75 622 LYS A N 1
ATOM 4911 C CA . LYS A 1 622 ? -23.510 -2.335 9.188 1.00 81.75 622 LYS A CA 1
ATOM 4912 C C . LYS A 1 622 ? -22.881 -1.954 7.843 1.00 81.75 622 LYS A C 1
ATOM 4914 O O . LYS A 1 622 ? -21.879 -2.549 7.465 1.00 81.75 622 LYS A O 1
ATOM 4919 N N . ASP A 1 623 ? -23.422 -0.940 7.173 1.00 85.00 623 ASP A N 1
ATOM 4920 C CA . ASP A 1 623 ? -22.934 -0.479 5.864 1.00 85.00 623 ASP A CA 1
ATOM 4921 C C . ASP A 1 623 ? -21.635 0.349 5.953 1.00 85.00 623 ASP A C 1
ATOM 4923 O O . ASP A 1 623 ? -20.990 0.604 4.942 1.00 85.00 623 ASP A O 1
ATOM 4927 N N . ASN A 1 624 ? -21.238 0.755 7.162 1.00 89.44 624 ASN A N 1
ATOM 4928 C CA . ASN A 1 624 ? -20.008 1.496 7.457 1.00 89.44 624 ASN A CA 1
ATOM 4929 C C . ASN A 1 624 ? -18.922 0.594 8.065 1.00 89.44 624 ASN A C 1
ATOM 4931 O O . ASN A 1 624 ? -17.858 1.072 8.468 1.00 89.44 624 ASN A O 1
ATOM 4935 N N . ILE A 1 625 ? -19.180 -0.711 8.170 1.00 88.50 625 ILE A N 1
ATOM 4936 C CA . ILE A 1 625 ? -18.185 -1.677 8.624 1.00 88.50 625 ILE A CA 1
ATOM 4937 C C . ILE A 1 625 ? -17.185 -1.917 7.492 1.00 88.50 625 ILE A C 1
ATOM 4939 O O . ILE A 1 625 ? -17.560 -2.307 6.394 1.00 88.50 625 ILE A O 1
ATOM 4943 N N . CYS A 1 626 ? -15.902 -1.717 7.772 1.00 91.38 626 CYS A N 1
ATOM 4944 C CA . CYS A 1 626 ? -14.797 -1.972 6.854 1.00 91.38 626 CYS A CA 1
ATOM 4945 C C . CYS A 1 626 ? -13.900 -3.076 7.416 1.00 91.38 626 CYS A C 1
ATOM 4947 O O . CYS A 1 626 ? -13.666 -3.142 8.623 1.00 91.38 626 CYS A O 1
ATOM 4949 N N . THR A 1 627 ? -13.350 -3.918 6.543 1.00 92.31 627 THR A N 1
ATOM 4950 C CA . THR A 1 627 ? -12.383 -4.950 6.939 1.00 92.31 627 THR A CA 1
ATOM 4951 C C . THR A 1 627 ? -10.985 -4.536 6.497 1.00 92.31 627 THR A C 1
ATOM 4953 O O . THR A 1 627 ? -10.735 -4.370 5.302 1.00 92.31 627 THR A O 1
ATOM 4956 N N . LEU A 1 628 ? -10.064 -4.377 7.450 1.00 93.38 628 LEU A N 1
ATOM 4957 C CA . LEU A 1 628 ? -8.657 -4.085 7.177 1.00 93.38 628 LEU A CA 1
ATOM 4958 C C . LEU A 1 628 ? -7.821 -5.317 7.536 1.00 93.38 628 LEU A C 1
ATOM 4960 O O . LEU A 1 628 ? -7.906 -5.846 8.643 1.00 93.38 628 LEU A O 1
ATOM 4964 N N . ILE A 1 629 ? -7.015 -5.783 6.592 1.00 92.38 629 ILE A N 1
ATOM 4965 C CA . ILE A 1 629 ? -6.252 -7.021 6.705 1.00 92.38 629 ILE A CA 1
ATOM 4966 C C . ILE A 1 629 ? -4.773 -6.678 6.808 1.00 92.38 629 ILE A C 1
ATOM 4968 O O . ILE A 1 629 ? -4.186 -6.179 5.852 1.00 92.38 629 ILE A O 1
ATOM 4972 N N . THR A 1 630 ? -4.164 -6.947 7.955 1.00 91.38 630 THR A N 1
ATOM 4973 C CA . THR A 1 630 ? -2.736 -6.722 8.208 1.00 91.38 630 THR A CA 1
ATOM 4974 C C . THR A 1 630 ? -1.906 -7.951 7.840 1.00 91.38 630 THR A C 1
ATOM 4976 O O . THR A 1 630 ? -2.443 -9.044 7.654 1.00 91.38 630 THR A O 1
ATOM 4979 N N . PHE A 1 631 ? -0.581 -7.787 7.754 1.00 84.44 631 PHE A N 1
ATOM 4980 C CA . PHE A 1 631 ? 0.368 -8.847 7.369 1.00 84.44 631 PHE A CA 1
ATOM 4981 C C . PHE A 1 631 ? 0.101 -9.431 5.975 1.00 84.44 631 PHE A C 1
ATOM 4983 O O . PHE A 1 631 ? 0.399 -10.594 5.718 1.00 84.44 631 PHE A O 1
ATOM 4990 N N . ALA A 1 632 ? -0.495 -8.638 5.084 1.00 82.94 632 ALA A N 1
ATOM 4991 C CA . ALA A 1 632 ? -0.734 -9.060 3.714 1.00 82.94 632 ALA A CA 1
ATOM 4992 C C . ALA A 1 632 ? 0.583 -9.125 2.928 1.00 82.94 632 ALA A C 1
ATOM 4994 O O . ALA A 1 632 ? 1.449 -8.268 3.079 1.00 82.94 632 ALA A O 1
ATOM 4995 N N . ASP A 1 633 ? 0.706 -10.114 2.054 1.00 76.00 633 ASP A N 1
ATOM 4996 C CA . ASP A 1 633 ? 1.894 -10.394 1.240 1.00 76.00 633 ASP A CA 1
ATOM 4997 C C . ASP A 1 633 ? 1.657 -10.144 -0.263 1.00 76.00 633 ASP A C 1
ATOM 4999 O O . ASP A 1 633 ? 2.480 -10.501 -1.101 1.00 76.00 633 ASP A O 1
ATOM 5003 N N . GLY A 1 634 ? 0.526 -9.526 -0.613 1.00 69.44 634 GLY A N 1
ATOM 5004 C CA . GLY A 1 634 ? 0.096 -9.304 -1.995 1.00 69.44 634 GLY A CA 1
ATOM 5005 C C . GLY A 1 634 ? -0.713 -10.459 -2.598 1.00 69.44 634 GLY A C 1
ATOM 5006 O O . GLY A 1 634 ? -1.246 -10.304 -3.695 1.00 69.44 634 GLY A O 1
ATOM 5007 N N . GLN A 1 635 ? -0.864 -11.590 -1.898 1.00 75.62 635 GLN A N 1
ATOM 5008 C CA . GLN A 1 635 ? -1.788 -12.659 -2.287 1.00 75.62 635 GLN A CA 1
ATOM 5009 C C . GLN A 1 635 ? -3.200 -12.398 -1.747 1.00 75.62 635 GLN A C 1
ATOM 5011 O O . GLN A 1 635 ? -3.419 -11.557 -0.873 1.00 75.62 635 GLN A O 1
ATOM 5016 N N . ARG A 1 636 ? -4.187 -13.158 -2.246 1.00 82.19 636 ARG A N 1
ATOM 5017 C CA . ARG A 1 636 ? -5.542 -13.158 -1.679 1.00 82.19 636 ARG A CA 1
ATOM 5018 C C . ARG A 1 636 ? -5.493 -13.682 -0.232 1.00 82.19 636 ARG A C 1
ATOM 5020 O O . ARG A 1 636 ? -5.175 -14.858 -0.053 1.00 82.19 636 ARG A O 1
ATOM 5027 N N . PRO A 1 637 ? -5.850 -12.874 0.786 1.00 86.56 637 PRO A N 1
ATOM 5028 C CA . PRO A 1 637 ? -5.695 -13.282 2.180 1.00 86.56 637 PRO A CA 1
ATOM 5029 C C . PRO A 1 637 ? -6.537 -14.518 2.547 1.00 86.56 637 PRO A C 1
ATOM 5031 O O . PRO A 1 637 ? -7.757 -14.485 2.345 1.00 86.56 637 PRO A O 1
ATOM 5034 N N . PRO A 1 638 ? -5.944 -15.577 3.136 1.00 86.81 638 PRO A N 1
ATOM 5035 C CA . PRO A 1 638 ? -6.677 -16.749 3.627 1.00 86.81 638 PRO A CA 1
ATOM 5036 C C . PRO A 1 638 ? -7.879 -16.420 4.524 1.00 86.81 638 PRO A C 1
ATOM 5038 O O . PRO A 1 638 ? -8.912 -17.089 4.441 1.00 86.81 638 PRO A O 1
ATOM 5041 N N . VAL A 1 639 ? -7.791 -15.347 5.316 1.00 88.06 639 VAL A N 1
ATOM 5042 C CA . VAL A 1 639 ? -8.855 -14.914 6.238 1.00 88.06 639 VAL A CA 1
ATOM 5043 C C . VAL A 1 639 ? -10.191 -14.592 5.573 1.00 88.06 639 VAL A C 1
ATOM 5045 O O . VAL A 1 639 ? -11.236 -14.754 6.204 1.00 88.06 639 VAL A O 1
ATOM 5048 N N . LEU A 1 640 ? -10.205 -14.259 4.277 1.00 87.62 640 LEU A N 1
ATOM 5049 C CA . LEU A 1 640 ? -11.446 -14.076 3.511 1.00 87.62 640 LEU A CA 1
ATOM 5050 C C . LEU A 1 640 ? -12.328 -15.329 3.515 1.00 87.62 640 LEU A C 1
ATOM 5052 O O . LEU A 1 640 ? -13.550 -15.208 3.589 1.00 87.62 640 LEU A O 1
ATOM 5056 N N . ALA A 1 641 ? -11.732 -16.525 3.461 1.00 83.81 641 ALA A N 1
ATOM 5057 C CA . ALA A 1 641 ? -12.494 -17.771 3.531 1.00 83.81 641 ALA A CA 1
ATOM 5058 C C . ALA A 1 641 ? -13.167 -17.929 4.903 1.00 83.81 641 ALA A C 1
ATOM 5060 O O . ALA A 1 641 ? -14.310 -18.376 4.992 1.00 83.81 641 ALA A O 1
ATOM 5061 N N . GLY A 1 642 ? -12.477 -17.502 5.966 1.00 81.38 642 GLY A N 1
ATOM 5062 C CA . GLY A 1 642 ? -13.003 -17.472 7.326 1.00 81.38 642 GLY A CA 1
ATOM 5063 C C . GLY A 1 642 ? -14.188 -16.523 7.491 1.00 81.38 642 GLY A C 1
ATOM 5064 O O . GLY A 1 642 ? -15.148 -16.882 8.165 1.00 81.38 642 GLY A O 1
ATOM 5065 N N . ILE A 1 643 ? -14.140 -15.349 6.856 1.00 82.69 643 ILE A N 1
ATOM 5066 C CA . ILE A 1 643 ? -15.238 -14.371 6.862 1.00 82.69 643 ILE A CA 1
ATOM 5067 C C . ILE A 1 643 ? -16.450 -14.920 6.100 1.00 82.69 643 ILE A C 1
ATOM 5069 O O . ILE A 1 643 ? -17.563 -14.894 6.615 1.00 82.69 643 ILE A O 1
ATOM 5073 N N . GLN A 1 644 ? -16.232 -15.461 4.896 1.00 80.88 644 GLN A N 1
ATOM 5074 C CA . GLN A 1 644 ? -17.305 -15.979 4.041 1.00 80.88 644 GLN A CA 1
ATOM 5075 C C . GLN A 1 644 ? -18.056 -17.162 4.674 1.00 80.88 644 GLN A C 1
ATOM 5077 O O . GLN A 1 644 ? -19.243 -17.350 4.418 1.00 80.88 644 GLN A O 1
ATOM 5082 N N . ALA A 1 645 ? -17.372 -17.969 5.486 1.00 74.94 645 ALA A N 1
ATOM 5083 C CA . ALA A 1 645 ? -17.937 -19.169 6.097 1.00 74.94 645 ALA A CA 1
ATOM 5084 C C . ALA A 1 645 ? -18.847 -18.901 7.312 1.00 74.94 645 ALA A C 1
ATOM 5086 O O . ALA A 1 645 ? -19.389 -19.855 7.871 1.00 74.94 645 ALA A O 1
ATOM 5087 N N . ILE A 1 646 ? -18.990 -17.652 7.768 1.00 71.00 646 ILE A N 1
ATOM 5088 C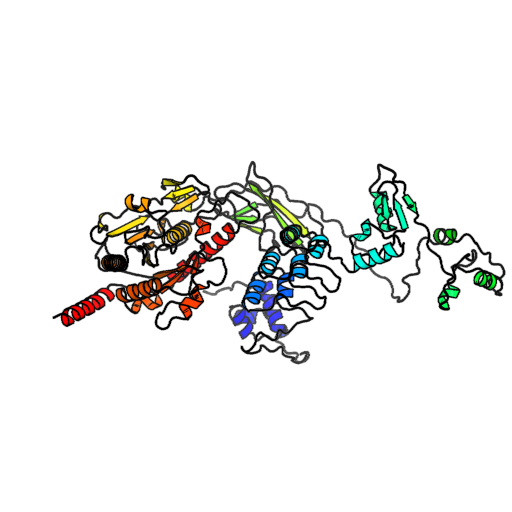 CA . ILE A 1 646 ? -19.764 -17.340 8.973 1.00 71.00 646 ILE A CA 1
ATOM 5089 C C . ILE A 1 646 ? -21.165 -16.867 8.605 1.00 71.00 646 ILE A C 1
ATOM 5091 O O . ILE A 1 646 ? -21.357 -15.804 8.021 1.00 71.00 646 ILE A O 1
ATOM 5095 N N . GLU A 1 647 ? -22.162 -17.633 9.035 1.00 63.28 647 GLU A N 1
ATOM 5096 C CA . GLU A 1 647 ? -23.555 -17.202 9.004 1.00 63.28 647 GLU A CA 1
ATOM 5097 C C . GLU A 1 647 ? -23.821 -16.166 10.111 1.00 63.28 647 GLU A C 1
ATOM 5099 O O . GLU A 1 647 ? -23.396 -16.331 11.253 1.00 63.28 647 GLU A O 1
ATOM 5104 N N . GLY A 1 648 ? -24.527 -15.081 9.776 1.00 62.97 648 GLY A N 1
ATOM 5105 C CA . GLY A 1 648 ? -25.008 -14.086 10.748 1.00 62.97 648 GLY A CA 1
ATOM 5106 C C . GLY A 1 648 ? -24.079 -12.899 11.043 1.00 62.97 648 GLY A C 1
ATOM 5107 O O . GLY A 1 648 ? -24.549 -11.915 11.611 1.00 62.97 648 GLY A O 1
ATOM 5108 N N . ILE A 1 649 ? -22.813 -12.920 10.607 1.00 65.38 649 ILE A N 1
ATOM 5109 C CA . ILE A 1 649 ? -21.871 -11.794 10.751 1.00 65.38 649 ILE A CA 1
ATOM 5110 C C . ILE A 1 649 ? -21.757 -11.044 9.413 1.00 65.38 649 ILE A C 1
ATOM 5112 O O . ILE A 1 649 ? -21.158 -11.568 8.476 1.00 65.38 649 ILE A O 1
ATOM 5116 N N . PRO A 1 650 ? -22.309 -9.822 9.272 1.00 65.50 650 PRO A N 1
ATOM 5117 C CA . PRO A 1 650 ? -22.228 -9.046 8.038 1.00 65.50 650 PRO A CA 1
ATOM 5118 C C . PRO A 1 650 ? -20.879 -8.332 7.871 1.00 65.50 650 PRO A C 1
ATOM 5120 O O . PRO A 1 650 ? -20.833 -7.127 7.638 1.00 65.50 650 PRO A O 1
ATOM 5123 N N . LEU A 1 651 ? -19.771 -9.058 8.003 1.00 69.44 651 LEU A N 1
ATOM 5124 C CA . LEU A 1 651 ? -18.477 -8.516 7.606 1.00 69.44 651 LEU A CA 1
ATOM 5125 C C . LEU A 1 651 ? -18.419 -8.465 6.069 1.00 69.44 651 LEU A C 1
ATOM 5127 O O . LEU A 1 651 ? -18.693 -9.481 5.421 1.00 69.44 651 LEU A O 1
ATOM 5131 N N . PRO A 1 652 ? -18.079 -7.313 5.463 1.00 65.69 652 PRO A N 1
ATOM 5132 C CA . PRO A 1 652 ? -17.970 -7.218 4.018 1.00 65.69 652 PRO A CA 1
ATOM 5133 C C . PRO A 1 652 ? -16.803 -8.082 3.538 1.00 65.69 652 PRO A C 1
ATOM 5135 O O . PRO A 1 652 ? -15.642 -7.779 3.800 1.00 65.69 652 PRO A O 1
ATOM 5138 N N . TYR A 1 653 ? -17.119 -9.167 2.831 1.00 64.75 653 TYR A N 1
ATOM 5139 C CA . TYR A 1 653 ? -16.115 -10.052 2.234 1.00 64.75 653 TYR A CA 1
ATOM 5140 C C . TYR A 1 653 ? -15.638 -9.557 0.856 1.00 64.75 653 TYR A C 1
ATOM 5142 O O . TYR A 1 653 ? -14.591 -9.992 0.382 1.00 64.75 653 TYR A O 1
ATOM 5150 N N . GLU A 1 654 ? -16.396 -8.658 0.211 1.00 62.72 654 GLU A N 1
ATOM 5151 C CA . GLU A 1 654 ? -16.074 -8.094 -1.113 1.00 62.72 654 GLU A CA 1
ATOM 5152 C C . GLU A 1 654 ? -15.279 -6.785 -1.035 1.00 62.72 654 GLU A C 1
ATOM 5154 O O . GLU A 1 654 ? -14.541 -6.469 -1.965 1.00 62.72 654 GLU A O 1
ATOM 5159 N N . THR A 1 655 ? -15.384 -6.057 0.080 1.00 72.12 655 THR A N 1
ATOM 5160 C CA . THR A 1 655 ? -14.713 -4.766 0.287 1.00 72.12 655 THR A CA 1
ATOM 5161 C C . THR A 1 655 ? -13.773 -4.868 1.483 1.00 72.12 655 THR A C 1
ATOM 5163 O O . THR A 1 655 ? -14.189 -4.736 2.636 1.00 72.12 655 THR A O 1
ATOM 5166 N N . TYR A 1 656 ? -12.497 -5.125 1.204 1.00 86.62 656 TYR A N 1
ATOM 5167 C CA . TYR A 1 656 ? -11.431 -5.204 2.200 1.00 86.62 656 TYR A CA 1
ATOM 5168 C C . TYR A 1 656 ? -10.186 -4.450 1.725 1.00 86.62 656 TYR A C 1
ATOM 5170 O O . TYR A 1 656 ? -9.966 -4.276 0.527 1.00 86.62 656 TYR A O 1
ATOM 5178 N N . PHE A 1 657 ? -9.351 -4.041 2.677 1.00 91.06 657 PHE A N 1
ATOM 5179 C CA . PHE A 1 657 ? -8.129 -3.281 2.416 1.00 91.06 657 PHE A CA 1
ATOM 5180 C C . PHE A 1 657 ? -6.941 -3.999 3.045 1.00 91.06 657 PHE A C 1
ATOM 5182 O O . PHE A 1 657 ? -6.977 -4.346 4.223 1.00 91.06 657 PHE A O 1
ATOM 5189 N N . THR A 1 658 ? -5.895 -4.260 2.269 1.00 88.44 658 THR A N 1
ATOM 5190 C CA . THR A 1 658 ? -4.732 -5.041 2.712 1.00 88.44 658 THR A CA 1
ATOM 5191 C C . THR A 1 658 ? -3.559 -4.146 3.059 1.00 88.44 658 THR A C 1
ATOM 5193 O O . THR A 1 658 ? -3.211 -3.258 2.288 1.00 88.44 658 THR A O 1
ATOM 5196 N N . PHE A 1 659 ? -2.896 -4.408 4.174 1.00 86.69 659 PHE A N 1
ATOM 5197 C CA . PHE A 1 659 ? -1.763 -3.629 4.647 1.00 86.69 659 PHE A CA 1
ATOM 5198 C C . PHE A 1 659 ? -0.614 -4.558 5.009 1.00 86.69 659 PHE A C 1
ATOM 5200 O O . PHE A 1 659 ? -0.792 -5.529 5.753 1.00 86.69 659 PHE A O 1
ATOM 5207 N N . ASN A 1 660 ? 0.581 -4.237 4.515 1.00 80.31 660 ASN A N 1
ATOM 5208 C CA . ASN A 1 660 ? 1.804 -4.823 5.034 1.00 80.31 660 ASN A CA 1
ATOM 5209 C C . ASN A 1 660 ? 2.518 -3.810 5.923 1.00 80.31 660 ASN A C 1
ATOM 5211 O O . ASN A 1 660 ? 3.261 -2.944 5.467 1.00 80.31 660 ASN A O 1
ATOM 5215 N N . ASN A 1 661 ? 2.271 -3.939 7.219 1.00 72.12 661 ASN A N 1
ATOM 5216 C CA . ASN A 1 661 ? 2.802 -3.033 8.223 1.00 72.12 661 ASN A CA 1
ATOM 5217 C C . ASN A 1 661 ? 4.328 -3.143 8.391 1.00 72.12 661 ASN A C 1
ATOM 5219 O O . ASN A 1 661 ? 4.915 -2.254 9.004 1.00 72.12 661 ASN A O 1
ATOM 5223 N N . SER A 1 662 ? 4.973 -4.196 7.863 1.00 71.62 662 SER A N 1
ATOM 5224 C CA . SER A 1 662 ? 6.426 -4.351 7.978 1.00 71.62 662 SER A CA 1
ATOM 5225 C C . SER A 1 662 ? 7.173 -3.270 7.204 1.00 71.62 662 SER A C 1
ATOM 5227 O O . SER A 1 662 ? 8.172 -2.778 7.709 1.00 71.62 662 SER A O 1
ATOM 5229 N N . ALA A 1 663 ? 6.653 -2.840 6.047 1.00 74.88 663 ALA A N 1
ATOM 5230 C CA . ALA A 1 663 ? 7.308 -1.899 5.136 1.00 74.88 663 ALA A CA 1
ATOM 5231 C C . ALA A 1 663 ? 7.510 -0.493 5.716 1.00 74.88 663 ALA A C 1
ATOM 5233 O O . ALA A 1 663 ? 8.350 0.261 5.233 1.00 74.88 663 ALA A O 1
ATOM 5234 N N . LEU A 1 664 ? 6.740 -0.125 6.745 1.00 78.88 664 LEU A N 1
ATOM 5235 C CA . LEU A 1 664 ? 6.711 1.240 7.261 1.00 78.88 664 LEU A CA 1
ATOM 5236 C C . LEU A 1 664 ? 8.056 1.666 7.862 1.00 78.88 664 LEU A C 1
ATOM 5238 O O . LEU A 1 664 ? 8.471 2.801 7.653 1.00 78.88 664 LEU A O 1
ATOM 5242 N N . PHE A 1 665 ? 8.732 0.759 8.570 1.00 79.00 665 PHE A N 1
ATOM 5243 C CA . PHE A 1 665 ? 9.957 1.039 9.328 1.00 79.00 665 PHE A CA 1
ATOM 5244 C C . PHE A 1 665 ? 11.169 0.233 8.836 1.00 79.00 665 PHE A C 1
ATOM 5246 O O . PHE A 1 665 ? 12.144 0.089 9.570 1.00 79.00 665 PHE A O 1
ATOM 5253 N N . VAL A 1 666 ? 11.114 -0.317 7.617 1.00 81.94 666 VAL A N 1
ATOM 5254 C CA . VAL A 1 666 ? 12.272 -1.006 7.022 1.00 81.94 666 VAL A CA 1
ATOM 5255 C C . VAL A 1 666 ? 13.328 0.006 6.607 1.00 81.94 666 VAL A C 1
ATOM 5257 O O . VAL A 1 666 ? 12.995 1.057 6.061 1.00 81.94 666 VAL A O 1
ATOM 5260 N N . ASP A 1 667 ? 14.594 -0.363 6.799 1.00 79.06 667 ASP A N 1
ATOM 5261 C CA . ASP A 1 667 ? 15.743 0.353 6.258 1.00 79.06 667 ASP A CA 1
ATOM 5262 C C . ASP A 1 667 ? 15.645 0.482 4.728 1.00 79.06 667 ASP A C 1
ATOM 5264 O O . ASP A 1 667 ? 15.722 -0.492 3.974 1.00 79.06 667 ASP A O 1
ATOM 5268 N N . ASN A 1 668 ? 15.468 1.722 4.281 1.00 74.56 668 ASN A N 1
ATOM 5269 C CA . ASN A 1 668 ? 15.354 2.119 2.884 1.00 74.56 668 ASN A CA 1
ATOM 5270 C C . ASN A 1 668 ? 16.695 2.586 2.278 1.00 74.56 668 ASN A C 1
ATOM 5272 O O . ASN A 1 668 ? 16.715 3.087 1.155 1.00 74.56 668 ASN A O 1
ATOM 5276 N N . THR A 1 669 ? 17.815 2.439 2.997 1.00 66.38 669 THR A N 1
ATOM 5277 C CA . THR A 1 669 ? 19.162 2.829 2.538 1.00 66.38 669 THR A CA 1
ATOM 5278 C C . THR A 1 669 ? 19.932 1.692 1.864 1.00 66.38 669 THR A C 1
ATOM 5280 O O . THR A 1 669 ? 20.870 1.946 1.105 1.00 66.38 669 THR A O 1
ATOM 5283 N N . MET A 1 670 ? 19.528 0.440 2.098 1.00 54.75 670 MET A N 1
ATOM 5284 C CA . MET A 1 670 ? 20.201 -0.745 1.570 1.00 54.75 670 MET A CA 1
ATOM 5285 C C . MET A 1 670 ? 19.621 -1.164 0.211 1.00 54.75 670 MET A C 1
ATOM 5287 O O . MET A 1 670 ? 18.491 -1.644 0.121 1.00 54.75 670 MET A O 1
ATOM 5291 N N . ASN A 1 671 ? 20.432 -1.052 -0.848 1.00 48.66 671 ASN A N 1
ATOM 5292 C CA . ASN A 1 671 ? 20.199 -1.728 -2.130 1.00 48.66 671 ASN A CA 1
ATOM 5293 C C . ASN A 1 671 ? 20.576 -3.211 -1.989 1.00 48.66 671 ASN A C 1
ATOM 5295 O O . ASN A 1 671 ? 21.635 -3.641 -2.444 1.00 48.66 671 ASN A O 1
ATOM 5299 N N . THR A 1 672 ? 19.742 -3.996 -1.312 1.00 38.31 672 THR A N 1
ATOM 5300 C CA . THR A 1 672 ? 19.844 -5.458 -1.358 1.00 38.31 672 THR A CA 1
ATOM 5301 C C . THR A 1 672 ? 19.081 -5.978 -2.585 1.00 38.31 672 THR A C 1
ATOM 5303 O O . THR A 1 672 ? 17.935 -5.573 -2.785 1.00 38.31 672 THR A O 1
ATOM 5306 N N . PRO A 1 673 ? 19.662 -6.884 -3.401 1.00 37.81 673 PRO A N 1
ATOM 5307 C CA . PRO A 1 673 ? 19.037 -7.389 -4.635 1.00 37.81 673 PRO A CA 1
ATOM 5308 C C . PRO A 1 673 ? 17.657 -8.054 -4.457 1.00 37.81 673 PRO A C 1
ATOM 5310 O O . PRO A 1 673 ? 16.931 -8.210 -5.428 1.00 37.81 673 PRO A O 1
ATOM 5313 N N . ASN A 1 674 ? 17.267 -8.390 -3.218 1.00 45.16 674 ASN A N 1
ATOM 5314 C CA . ASN A 1 674 ? 16.031 -9.105 -2.869 1.00 45.16 674 ASN A CA 1
ATOM 5315 C C . ASN A 1 674 ? 15.065 -8.290 -1.977 1.00 45.16 674 ASN A C 1
ATOM 5317 O O . ASN A 1 674 ? 14.267 -8.869 -1.235 1.00 45.16 674 ASN A O 1
ATOM 5321 N N . ASN A 1 675 ? 15.138 -6.953 -1.969 1.00 57.06 675 ASN A N 1
ATOM 5322 C CA . ASN A 1 675 ? 14.297 -6.149 -1.076 1.00 57.06 675 ASN A CA 1
ATOM 5323 C C . ASN A 1 675 ? 12.861 -5.991 -1.618 1.00 57.06 675 ASN A C 1
ATOM 5325 O O . ASN A 1 675 ? 12.598 -5.141 -2.463 1.00 57.06 675 ASN A O 1
ATOM 5329 N N . LEU A 1 676 ? 11.909 -6.772 -1.093 1.00 64.69 676 LEU A N 1
ATOM 5330 C CA . LEU A 1 676 ? 10.468 -6.632 -1.383 1.00 64.69 676 LEU A CA 1
ATOM 5331 C C . LEU A 1 676 ? 9.807 -5.455 -0.637 1.00 64.69 676 LEU A C 1
ATOM 5333 O O . LEU A 1 676 ? 8.623 -5.176 -0.822 1.00 64.69 676 LEU A O 1
ATOM 5337 N N . SER A 1 677 ? 10.545 -4.750 0.220 1.00 73.38 677 SER A N 1
ATOM 5338 C CA . SER A 1 677 ? 9.993 -3.682 1.063 1.00 73.38 677 SER A CA 1
ATOM 5339 C C . SER A 1 677 ? 9.438 -2.478 0.291 1.00 73.38 677 SER A C 1
ATOM 5341 O O . SER A 1 677 ? 8.354 -2.030 0.668 1.00 73.38 677 SER A O 1
ATOM 5343 N N . PRO A 1 678 ? 10.061 -1.994 -0.808 1.00 74.81 678 PRO A N 1
ATOM 5344 C CA . PRO A 1 678 ? 9.455 -0.962 -1.652 1.00 74.81 678 PRO A CA 1
ATOM 5345 C C . PRO A 1 678 ? 8.113 -1.414 -2.247 1.00 74.81 678 PRO A C 1
ATOM 5347 O O . PRO A 1 678 ? 7.148 -0.657 -2.262 1.00 74.81 678 PRO A O 1
ATOM 5350 N N . PHE A 1 679 ? 8.004 -2.683 -2.659 1.00 73.31 679 PHE A N 1
ATOM 5351 C CA . PHE A 1 679 ? 6.742 -3.242 -3.152 1.00 73.31 679 PHE A CA 1
ATOM 5352 C C . PHE A 1 679 ? 5.661 -3.248 -2.061 1.00 73.31 679 PHE A C 1
ATOM 5354 O O . PHE A 1 679 ? 4.525 -2.833 -2.301 1.00 73.31 679 PHE A O 1
ATOM 5361 N N . PHE A 1 680 ? 6.003 -3.684 -0.847 1.00 77.25 680 PHE A N 1
ATOM 5362 C CA . PHE A 1 680 ? 5.070 -3.681 0.280 1.00 77.25 680 PHE A CA 1
ATOM 5363 C C . PHE A 1 680 ? 4.673 -2.267 0.720 1.00 77.25 680 PHE A C 1
ATOM 5365 O O . PHE A 1 680 ? 3.527 -2.061 1.130 1.00 77.25 680 PHE A O 1
ATOM 5372 N N . TRP A 1 681 ? 5.579 -1.296 0.589 1.00 83.50 681 TRP A N 1
ATOM 5373 C CA . TRP A 1 681 ? 5.278 0.119 0.775 1.00 83.50 681 TRP A CA 1
ATOM 5374 C C . TRP A 1 681 ? 4.252 0.598 -0.250 1.00 83.50 681 TRP A C 1
ATOM 5376 O O . TRP A 1 681 ? 3.189 1.078 0.140 1.00 83.50 681 TRP A O 1
ATOM 5386 N N . ASP A 1 682 ? 4.508 0.392 -1.543 1.00 80.06 682 ASP A N 1
ATOM 5387 C CA . ASP A 1 682 ? 3.596 0.784 -2.622 1.00 80.06 682 ASP A CA 1
ATOM 5388 C C . ASP A 1 682 ? 2.218 0.138 -2.473 1.00 80.06 682 ASP A C 1
ATOM 5390 O O . ASP A 1 682 ? 1.188 0.790 -2.669 1.00 80.06 682 ASP A O 1
ATOM 5394 N N . MET A 1 683 ? 2.183 -1.142 -2.091 1.00 81.44 683 MET A N 1
ATOM 5395 C CA . MET A 1 683 ? 0.944 -1.850 -1.783 1.00 81.44 683 MET A CA 1
ATOM 5396 C C . MET A 1 683 ? 0.195 -1.175 -0.626 1.00 81.44 683 MET A C 1
ATOM 5398 O O . MET A 1 683 ? -1.009 -0.933 -0.731 1.00 81.44 683 MET A O 1
ATOM 5402 N N . GLY A 1 684 ? 0.897 -0.834 0.458 1.00 85.75 684 GLY A N 1
ATOM 5403 C CA . GLY A 1 684 ? 0.327 -0.130 1.606 1.00 85.75 684 GLY A CA 1
ATOM 5404 C C . GLY A 1 684 ? -0.202 1.260 1.249 1.00 85.75 684 GLY A C 1
ATOM 5405 O O . GLY A 1 684 ? -1.321 1.600 1.627 1.00 85.75 684 GLY A O 1
ATOM 5406 N N . ILE A 1 685 ? 0.548 2.038 0.462 1.00 87.06 685 ILE A N 1
ATOM 5407 C CA . ILE A 1 685 ? 0.141 3.371 0.001 1.00 87.06 685 ILE A CA 1
ATOM 5408 C C . ILE A 1 685 ? -1.109 3.299 -0.879 1.00 87.06 685 ILE A C 1
ATOM 5410 O O . ILE A 1 685 ? -2.056 4.049 -0.641 1.00 87.06 685 ILE A O 1
ATOM 5414 N N . LYS A 1 686 ? -1.155 2.376 -1.847 1.00 85.50 686 LYS A N 1
ATOM 5415 C CA . LYS A 1 686 ? -2.342 2.161 -2.694 1.00 85.50 686 LYS A CA 1
ATOM 5416 C C . LYS A 1 686 ? -3.555 1.727 -1.873 1.00 85.50 686 LYS A C 1
ATOM 5418 O O . LYS A 1 686 ? -4.671 2.175 -2.133 1.00 85.50 686 LYS A O 1
ATOM 5423 N N . SER A 1 687 ? -3.344 0.881 -0.867 1.00 90.56 687 SER A N 1
ATOM 5424 C CA . SER A 1 687 ? -4.403 0.441 0.041 1.00 90.56 687 SER A CA 1
ATOM 5425 C C . SER A 1 687 ? -4.942 1.591 0.895 1.00 90.56 687 SER A C 1
ATOM 5427 O O . SER A 1 687 ? -6.156 1.773 0.963 1.00 90.56 687 SER A O 1
ATOM 5429 N N . CYS A 1 688 ? -4.062 2.432 1.458 1.00 93.19 688 CYS A N 1
ATOM 5430 C CA . CYS A 1 688 ? -4.453 3.668 2.141 1.00 93.19 688 CYS A CA 1
ATOM 5431 C C . CYS A 1 688 ? -5.253 4.583 1.213 1.00 93.19 688 CYS A C 1
ATOM 5433 O O . CYS A 1 688 ? -6.329 5.026 1.599 1.00 93.19 688 CYS A O 1
ATOM 5435 N N . GLN A 1 689 ? -4.773 4.828 -0.009 1.00 91.75 689 GLN A N 1
ATOM 5436 C CA . GLN A 1 689 ? -5.485 5.657 -0.982 1.00 91.75 689 GLN A CA 1
ATOM 5437 C C . GLN A 1 689 ? -6.894 5.126 -1.239 1.00 91.75 689 GLN A C 1
ATOM 5439 O O . GLN A 1 689 ? -7.866 5.847 -1.046 1.00 91.75 689 GLN A O 1
ATOM 5444 N N . THR A 1 690 ? -7.010 3.838 -1.564 1.00 91.69 690 THR A N 1
ATOM 5445 C CA . THR A 1 690 ? -8.307 3.200 -1.825 1.00 91.69 690 THR A CA 1
ATOM 5446 C C . THR A 1 690 ? -9.227 3.280 -0.601 1.00 91.69 690 THR A C 1
ATOM 5448 O O . THR A 1 690 ? -10.425 3.516 -0.744 1.00 91.69 690 THR A O 1
ATOM 5451 N N . PHE A 1 691 ? -8.683 3.108 0.607 1.00 94.88 691 PHE A N 1
ATOM 5452 C CA . PHE A 1 691 ? -9.432 3.219 1.856 1.00 94.88 691 PHE A CA 1
ATOM 5453 C C . PHE A 1 691 ? -9.936 4.645 2.110 1.00 94.88 691 PHE A C 1
ATOM 5455 O O . PHE A 1 691 ? -11.124 4.830 2.365 1.00 94.88 691 PHE A O 1
ATOM 5462 N N . PHE A 1 692 ? -9.073 5.658 2.013 1.00 94.62 692 PHE A N 1
ATOM 5463 C CA . PHE A 1 692 ? -9.466 7.052 2.230 1.00 94.62 692 PHE A CA 1
ATOM 5464 C C . PHE A 1 692 ? -10.418 7.557 1.136 1.00 94.62 692 PHE A C 1
ATOM 5466 O O . PHE A 1 692 ? -11.385 8.244 1.458 1.00 94.62 692 PHE A O 1
ATOM 5473 N N . ASP A 1 693 ? -10.247 7.128 -0.117 1.00 91.44 693 ASP A N 1
ATOM 5474 C CA . ASP A 1 693 ? -11.213 7.386 -1.191 1.00 91.44 693 ASP A CA 1
ATOM 5475 C C . ASP A 1 693 ? -12.572 6.751 -0.862 1.00 91.44 693 ASP A C 1
ATOM 5477 O O . ASP A 1 693 ? -13.616 7.397 -0.987 1.00 91.44 693 ASP A O 1
ATOM 5481 N N . HIS A 1 694 ? -12.576 5.511 -0.360 1.00 91.19 694 HIS A N 1
ATOM 5482 C CA . HIS A 1 694 ? -13.795 4.834 0.079 1.00 91.19 694 HIS A CA 1
ATOM 5483 C C . HIS A 1 694 ? -14.486 5.557 1.249 1.00 91.19 694 HIS A C 1
ATOM 5485 O O . HIS A 1 694 ? -15.711 5.655 1.275 1.00 91.19 694 HIS A O 1
ATOM 5491 N N . LEU A 1 695 ? -13.736 6.140 2.188 1.00 92.88 695 LEU A N 1
ATOM 5492 C CA . LEU A 1 695 ? -14.328 6.928 3.276 1.00 92.88 695 LEU A CA 1
ATOM 5493 C C . LEU A 1 695 ? -15.121 8.139 2.768 1.00 92.88 695 LEU A C 1
ATOM 5495 O O . LEU A 1 695 ? -16.111 8.521 3.391 1.00 92.88 695 LEU A O 1
ATOM 5499 N N . THR A 1 696 ? -14.733 8.736 1.636 1.00 90.19 696 THR A N 1
ATOM 5500 C CA . THR A 1 696 ? -15.453 9.899 1.088 1.00 90.19 696 THR A CA 1
ATOM 5501 C C . THR A 1 696 ? -16.861 9.556 0.604 1.00 90.19 696 THR A C 1
ATOM 5503 O O . THR A 1 696 ? -17.747 10.413 0.658 1.00 90.19 696 THR A O 1
ATOM 5506 N N . ILE A 1 697 ? -17.081 8.306 0.180 1.00 89.94 697 ILE A N 1
ATOM 5507 C CA . ILE A 1 697 ? -18.376 7.832 -0.321 1.00 89.94 697 ILE A CA 1
ATOM 5508 C C . ILE A 1 697 ? -19.272 7.255 0.779 1.00 89.94 697 ILE A C 1
ATOM 5510 O O . ILE A 1 697 ? -20.477 7.118 0.564 1.00 89.94 697 ILE A O 1
ATOM 5514 N N . LEU A 1 698 ? -18.719 6.929 1.953 1.00 90.19 698 LEU A N 1
ATOM 5515 C CA . LEU A 1 698 ? -19.510 6.438 3.076 1.00 90.19 698 LEU A CA 1
ATOM 5516 C C . LEU A 1 698 ? -20.394 7.547 3.655 1.00 90.19 698 LEU A C 1
ATOM 5518 O O . LEU A 1 698 ? -19.983 8.699 3.840 1.00 90.19 698 LEU A O 1
ATOM 5522 N N . GLN A 1 699 ? -21.636 7.173 3.965 1.00 90.25 699 GLN A N 1
ATOM 5523 C CA . GLN A 1 699 ? -22.584 8.060 4.619 1.00 90.25 699 GLN A CA 1
ATOM 5524 C C . GLN A 1 699 ? -22.258 8.145 6.110 1.00 90.25 699 GLN A C 1
ATOM 5526 O O . GLN A 1 699 ? -22.301 7.137 6.815 1.00 90.25 699 GLN A O 1
ATOM 5531 N N . THR A 1 700 ? -22.000 9.355 6.598 1.00 90.81 700 THR A N 1
ATOM 5532 C CA . THR A 1 700 ? -21.780 9.619 8.021 1.00 90.81 700 THR A CA 1
ATOM 5533 C C . THR A 1 700 ? -22.985 9.173 8.846 1.00 90.81 700 THR A C 1
ATOM 5535 O O . THR A 1 700 ? -24.124 9.569 8.578 1.00 90.81 700 THR A O 1
ATOM 5538 N N . LYS A 1 701 ? -22.745 8.367 9.881 1.00 88.56 701 LYS A N 1
ATOM 5539 C CA . LYS A 1 701 ? -23.772 7.956 10.838 1.00 88.56 701 LYS A CA 1
ATOM 5540 C C . LYS A 1 701 ? -23.729 8.880 12.049 1.00 88.56 701 LYS A C 1
ATOM 5542 O O . LYS A 1 701 ? -22.697 9.026 12.704 1.00 88.56 701 LYS A O 1
ATOM 5547 N N . SER A 1 702 ? -24.859 9.523 12.343 1.00 80.62 702 SER A N 1
ATOM 5548 C CA . SER A 1 702 ? -25.028 10.272 13.590 1.00 80.62 702 SER A CA 1
ATOM 5549 C C . SER A 1 702 ? -25.357 9.307 14.717 1.00 80.62 702 SER A C 1
ATOM 5551 O O . SER A 1 702 ? -26.284 8.507 14.604 1.00 80.62 702 SER A O 1
ATOM 5553 N N . LEU A 1 703 ? -24.639 9.427 15.827 1.00 70.56 703 LEU A N 1
ATOM 5554 C CA . LEU A 1 703 ? -24.822 8.556 16.986 1.00 70.56 703 LEU A CA 1
ATOM 5555 C C . LEU A 1 703 ? -25.839 9.105 17.998 1.00 70.56 703 LEU A C 1
ATOM 5557 O O . LEU A 1 703 ? -26.145 8.451 18.994 1.00 70.56 703 LEU A O 1
ATOM 5561 N N . SER A 1 704 ? -26.428 10.271 17.708 1.00 55.81 704 SER A N 1
ATOM 5562 C CA . SER A 1 704 ? -27.474 10.908 18.522 1.00 55.81 704 SER A CA 1
ATOM 5563 C C . SER A 1 704 ? -28.764 10.074 18.625 1.00 55.81 704 SER A C 1
ATOM 5565 O O . SER A 1 704 ? -29.386 10.037 19.687 1.00 55.81 704 SER A O 1
ATOM 5567 N N . LEU A 1 705 ? -29.129 9.347 17.561 1.00 45.88 705 LEU A N 1
ATOM 5568 C CA . LEU A 1 705 ? -30.265 8.411 17.527 1.00 45.88 705 LEU A CA 1
ATOM 5569 C C . LEU A 1 705 ? -29.943 7.083 18.235 1.00 45.88 705 LEU A C 1
ATOM 5571 O O . LEU A 1 705 ? -30.798 6.504 18.910 1.00 45.88 705 LEU A O 1
ATOM 5575 N N . THR A 1 706 ? -28.690 6.630 18.169 1.00 49.56 706 THR A N 1
ATOM 5576 C CA . THR A 1 706 ? -28.216 5.418 18.848 1.00 49.56 706 THR A CA 1
ATOM 5577 C C . THR A 1 706 ? -28.272 5.574 20.368 1.00 49.56 706 THR A C 1
ATOM 5579 O O . THR A 1 706 ? -28.668 4.641 21.061 1.00 49.56 706 THR A O 1
ATOM 5582 N N . THR A 1 707 ? -27.997 6.766 20.913 1.00 49.66 707 THR A N 1
ATOM 5583 C CA . THR A 1 707 ? -28.143 7.039 22.355 1.00 49.66 707 THR A CA 1
ATOM 5584 C C . THR A 1 707 ? -29.589 6.866 22.843 1.00 49.66 707 THR A C 1
ATOM 5586 O O . THR A 1 707 ? -29.815 6.458 23.983 1.00 49.66 707 THR A O 1
ATOM 5589 N N . GLU A 1 708 ? -30.588 7.158 22.006 1.00 48.97 708 GLU A N 1
ATOM 5590 C CA . GLU A 1 708 ? -32.005 6.988 22.349 1.00 48.97 708 GLU A CA 1
ATOM 5591 C C . GLU A 1 708 ? -32.436 5.514 22.293 1.00 48.97 708 GLU A C 1
ATOM 5593 O O . GLU A 1 708 ? -33.147 5.040 23.183 1.00 48.97 708 GLU A O 1
ATOM 5598 N N . VAL A 1 709 ? -31.937 4.760 21.307 1.00 52.00 709 VAL A N 1
ATOM 5599 C CA . VAL A 1 709 ? -32.127 3.301 21.200 1.00 52.00 709 VAL A CA 1
ATOM 5600 C C . VAL A 1 709 ? -31.440 2.565 22.355 1.00 52.00 709 VAL A C 1
ATOM 5602 O O . VAL A 1 709 ? -32.045 1.684 22.967 1.00 52.00 709 VAL A O 1
ATOM 5605 N N . LEU A 1 710 ? -30.218 2.963 22.715 1.00 51.09 710 LEU A N 1
ATOM 5606 C CA . LEU A 1 710 ? -29.476 2.416 23.852 1.00 51.09 710 LEU A CA 1
ATOM 5607 C C . LEU A 1 710 ? -30.169 2.732 25.184 1.00 51.09 710 LEU A C 1
ATOM 5609 O O . LEU A 1 710 ? -30.341 1.829 25.997 1.00 51.09 710 LEU A O 1
ATOM 5613 N N . ARG A 1 711 ? -30.670 3.962 25.385 1.00 54.53 711 ARG A N 1
ATOM 5614 C CA . ARG A 1 711 ? -31.492 4.306 26.564 1.00 54.53 711 ARG A CA 1
ATOM 5615 C C . ARG A 1 711 ? -32.784 3.494 26.638 1.00 54.53 711 ARG A C 1
ATOM 5617 O O . ARG A 1 711 ? -33.206 3.140 27.737 1.00 54.53 711 ARG A O 1
ATOM 5624 N N . LYS A 1 712 ? -33.427 3.207 25.500 1.00 49.44 712 LYS A N 1
ATOM 5625 C CA . LYS A 1 712 ? -34.620 2.346 25.449 1.00 49.44 712 LYS A CA 1
ATOM 5626 C C . LYS A 1 712 ? -34.288 0.900 25.825 1.00 49.44 712 LYS A C 1
ATOM 5628 O O . LYS A 1 712 ? -35.015 0.330 26.627 1.00 49.44 712 LYS A O 1
ATOM 5633 N N . ARG A 1 713 ? -33.184 0.331 25.325 1.00 52.44 713 ARG A N 1
ATOM 5634 C CA . ARG A 1 713 ? -32.747 -1.034 25.682 1.00 52.44 713 ARG A CA 1
ATOM 5635 C C . ARG A 1 713 ? -32.341 -1.157 27.150 1.00 52.44 713 ARG A C 1
ATOM 5637 O O . ARG A 1 713 ? -32.791 -2.078 27.814 1.00 52.44 713 ARG A O 1
ATOM 5644 N N . GLN A 1 714 ? -31.619 -0.173 27.680 1.00 53.75 714 GLN A N 1
ATOM 5645 C CA . GLN A 1 714 ? -31.213 -0.139 29.088 1.00 53.75 714 GLN A CA 1
ATOM 5646 C C . GLN A 1 714 ? -32.415 0.012 30.039 1.00 53.75 714 GLN A C 1
ATOM 5648 O O . GLN A 1 714 ? -32.437 -0.569 31.119 1.00 53.75 714 GLN A O 1
ATOM 5653 N N . LYS A 1 715 ? -33.462 0.745 29.626 1.00 51.47 715 LYS A N 1
ATOM 5654 C CA . LYS A 1 715 ? -34.741 0.774 30.354 1.00 51.47 715 LYS A CA 1
ATOM 5655 C C . LYS A 1 715 ? -35.431 -0.588 30.369 1.00 51.47 715 LYS A C 1
ATOM 5657 O O . LYS A 1 715 ? -35.957 -0.943 31.415 1.00 51.47 715 LYS A O 1
ATOM 5662 N N . VAL A 1 716 ? -35.420 -1.321 29.252 1.00 48.34 716 VAL A N 1
ATOM 5663 C CA . VAL A 1 716 ? -36.028 -2.661 29.129 1.00 48.34 716 VAL A CA 1
ATOM 5664 C C . VAL A 1 716 ? -35.263 -3.707 29.945 1.00 48.34 716 VAL A C 1
ATOM 5666 O O . VAL A 1 716 ? -35.883 -4.493 30.648 1.00 48.34 716 VAL A O 1
ATOM 5669 N N . GLU A 1 717 ? -33.930 -3.688 29.928 1.00 46.84 717 GLU A N 1
ATOM 5670 C CA . GLU A 1 717 ? -33.111 -4.585 30.759 1.00 46.84 717 GLU A CA 1
ATOM 5671 C C . GLU A 1 717 ? -33.326 -4.335 32.257 1.00 46.84 717 GLU A C 1
ATOM 5673 O O . GLU A 1 717 ? -33.475 -5.288 33.017 1.00 46.84 717 GLU A O 1
ATOM 5678 N N . ASN A 1 718 ? -33.453 -3.070 32.673 1.00 45.06 718 ASN A N 1
ATOM 5679 C CA . ASN A 1 718 ? -33.761 -2.731 34.064 1.00 45.06 718 ASN A CA 1
ATOM 5680 C C . ASN A 1 718 ? -35.207 -3.072 34.471 1.00 45.06 718 ASN A C 1
ATOM 5682 O O . ASN A 1 718 ? -35.442 -3.298 35.649 1.00 45.06 718 ASN A O 1
ATOM 5686 N N . THR A 1 719 ? -36.165 -3.141 33.535 1.00 46.22 719 THR A N 1
ATOM 5687 C CA . THR A 1 719 ? -37.549 -3.578 33.837 1.00 46.22 719 THR A CA 1
ATOM 5688 C C . THR A 1 719 ? -37.726 -5.095 33.832 1.00 46.22 719 THR A C 1
ATOM 5690 O O . THR A 1 719 ? -38.741 -5.574 34.315 1.00 46.22 719 THR A O 1
ATOM 5693 N N . CYS A 1 720 ? -36.769 -5.858 33.295 1.00 42.16 720 CYS A N 1
ATOM 5694 C CA . CYS A 1 720 ? -36.757 -7.323 33.379 1.00 42.16 720 CYS A CA 1
ATOM 5695 C C . CYS A 1 720 ? -36.034 -7.855 34.632 1.00 42.16 720 CYS A C 1
ATOM 5697 O O . CYS A 1 720 ? -36.027 -9.065 34.852 1.00 42.16 720 CYS A O 1
ATOM 5699 N N . LEU A 1 721 ? -35.384 -6.978 35.407 1.00 39.72 721 LEU A N 1
ATOM 5700 C CA . LEU A 1 721 ? -34.644 -7.304 36.634 1.00 39.72 721 LEU A CA 1
ATOM 5701 C C . LEU A 1 721 ? -35.349 -6.824 37.921 1.00 39.72 721 LEU A C 1
ATOM 5703 O O . LEU A 1 721 ? -34.851 -7.103 39.012 1.00 39.72 721 LEU A O 1
ATOM 5707 N N . GLU A 1 722 ? -36.488 -6.137 37.792 1.00 35.41 722 GLU A N 1
ATOM 5708 C CA . GLU A 1 722 ? -37.477 -5.877 38.854 1.00 35.41 722 GLU A CA 1
ATOM 5709 C C . GLU A 1 722 ? -38.643 -6.862 38.715 1.00 35.41 722 GLU A C 1
ATOM 5711 O O . GLU A 1 722 ? -39.154 -7.316 39.766 1.00 35.41 722 GLU A O 1
#

Solvent-accessible surface area (backbone atoms only — not comparable to full-atom values): 41208 Å² total; per-residue (Å²): 130,90,76,80,74,87,77,81,53,70,69,59,38,49,50,53,39,50,45,42,76,73,70,48,51,68,68,58,53,22,65,72,70,71,46,60,62,66,63,54,58,76,49,46,62,68,77,80,68,52,84,71,90,79,80,73,83,78,90,75,84,81,80,86,76,69,102,72,69,90,84,69,75,83,55,63,95,41,35,45,74,53,41,54,20,30,50,71,60,34,55,70,57,34,51,52,45,48,72,72,66,50,75,69,82,57,53,32,79,64,36,38,39,36,53,34,36,9,25,50,58,54,28,72,76,46,39,58,57,43,49,76,71,67,51,71,69,74,48,53,22,74,61,33,43,30,27,60,53,32,8,65,76,59,70,19,61,73,56,36,56,60,47,68,76,46,99,60,69,86,81,70,61,32,51,59,57,53,51,47,50,55,32,48,76,69,72,45,58,52,12,53,81,54,52,78,72,81,47,87,48,58,29,44,32,36,32,70,81,78,75,41,35,22,23,72,67,59,42,56,53,53,60,68,73,36,84,87,56,92,73,58,66,45,73,55,86,74,87,84,53,54,10,48,76,39,46,81,69,79,38,95,42,64,34,51,25,31,42,70,71,45,96,78,55,57,43,18,22,72,71,53,46,58,51,48,39,65,36,92,91,36,50,88,50,50,74,41,65,64,55,75,56,58,53,77,74,49,80,67,76,90,72,85,83,84,85,80,88,79,80,90,86,87,92,83,77,89,82,75,79,90,66,90,82,50,56,43,56,38,47,70,88,47,57,40,22,41,29,34,37,37,33,38,50,57,78,65,84,67,56,99,51,38,34,51,49,42,33,36,24,47,59,91,84,46,66,81,41,74,64,87,65,99,63,85,44,64,54,62,51,49,75,48,67,86,39,46,48,63,36,36,32,31,38,34,43,24,48,34,28,78,80,77,75,52,68,51,68,66,35,55,71,20,68,76,46,58,25,31,68,46,74,34,49,77,54,51,79,65,29,48,78,77,43,87,54,63,38,24,30,23,38,55,69,59,43,73,42,71,87,24,46,34,81,90,53,35,30,38,36,33,39,33,72,54,90,58,89,88,59,53,74,44,29,36,37,43,44,40,45,36,74,37,50,64,67,54,44,52,18,48,52,48,29,47,34,28,45,59,54,82,66,46,68,51,42,55,37,66,79,79,70,51,81,82,32,54,78,32,73,87,41,62,59,45,43,52,44,86,45,39,36,35,42,34,39,23,35,80,60,33,66,69,42,92,40,24,39,32,43,29,43,52,42,32,35,74,28,85,75,39,68,69,50,42,53,48,53,54,48,26,53,49,48,34,52,69,36,70,70,82,44,24,46,64,58,43,31,32,43,33,41,42,39,46,18,80,37,64,51,72,50,73,56,58,53,48,52,52,52,56,52,40,69,71,58,42,76,83,44,50,90,32,47,39,34,37,29,26,70,37,83,86,64,86,48,48,28,51,59,22,54,69,70,45,84,94,59,80,69,50,76,87,53,67,40,52,28,27,60,70,33,72,72,48,59,72,82,68,90,52,100,79,66,60,44,66,59,34,36,54,48,28,53,53,28,49,50,54,50,58,56,50,55,72,74,43,72,72,39,67,47,72,63,41,54,54,52,50,52,52,50,55,52,51,57,58,62,73,75,109

Mean predicted aligned error: 21.56 Å

Organism: Mytilus galloprovincialis (NCBI:txid29158)

Sequence (722 aa):
MGTKGQELSTGVKNMIVEMFQNGFSRRKISDILKIPKSTVNDNVPKYLDTGSEENKPRSGRPLFVKPRDYRKLERIHGWTALHSGAWFGKAEIMHLLIEKGIRVDLPSKDGSSVLHLAANSGNTEIAPLLIHRGIAINLQNTEGFTALHNCALFEKEDIMQLLIGEDVDLNLQTKVRSAQNAQIEKGIPVCEPCSIEDSTVNALYFCEECDENLCEECFNFHQAQTETRQHKVTGISRNKIFCKPCRSLKRDSEATSFCIDCHVPDPLCEACAHKHTKMKLTKSHRISSDISQLHSRFPNNEFAMQTLGLTDECLNHELKNPTNEELGKPYSSESKSDSTLLQWRAERELTENEIYQIILKEHPNGKWRPYVSKERCSKPRFTITGLKANTPYIFKVKIIDDSTGKDGQFTEESDPIHTRESPALGVLQKAEQIASGPPKVYQLPIKENISARNKKAKTRKFFLGKEGMDAIERTVMIVGATGSGKSTLINGMANYIMGVTWEDSFRFTLINLEACEQVRENDQAHSQTEWVTCYTIHNDVSDRVNYTINLIDTPGFGDTRGLEQDAKIVEQIRELFNSKGERGVATLDAVCFILKAPDARLTTTQKYIFEAILSLFGNDIKDNICTLITFADGQRPPVLAGIQAIEGIPLPYETYFTFNNSALFVDNTMNTPNNLSPFFWDMGIKSCQTFFDHLTILQTKSLSLTTEVLRKRQKVENTCLE

InterPro domains:
  IPR000315 B-box-type zinc finger [PS50119] (186-236)
  IPR000315 B-box-type zinc finger [SM00336] (186-236)
  IPR000315 B-box-type zinc finger [SM00336] (238-290)
  IPR002110 Ankyrin repeat [PF12796] (82-173)
  IPR002110 Ankyrin repeat [PS50088] (77-109)
  IPR002110 Ankyrin repeat [PS50088] (110-142)
  IPR002110 Ankyrin repeat [PS50088] (143-175)
  IPR002110 Ankyrin repeat [SM00248] (77-106)
  IPR002110 Ankyrin repeat [SM00248] (110-139)
  IPR002110 Ankyrin repeat [SM00248] (143-172)
  IPR003961 Fibronectin type III [PS50853] (326-422)
  IPR003961 Fibronectin type III [cd00063] (333-398)
  IPR009057 Homedomain-like superfamily [SSF46689] (4-75)
  IPR013783 Immunoglobulin-like fold [G3DSA:2.60.40.10] (317-422)
  IPR027417 P-loop containing nucleoside triphosphate hydrolase [G3DSA:3.40.50.300] (473-676)
  IPR027417 P-loop containing nucleoside triphosphate hydrolase [SSF52540] (472-639)
  IPR030379 Septin-type guanine nucleotide-binding (G) domain [PF00735] (472-575)
  IPR036116 Fibronectin type III superfamily [SSF49265] (334-420)
  IPR036388 Winged helix-like DNA-binding domain superfamily [G3DSA:1.10.10.10] (3-54)
  IPR036770 Ankyrin repeat-containing domain superfamily [G3DSA:1.25.40.20] (63-280)

Nearest PDB structures (foldseek):
  7ujj-assembly1_G  TM=7.561E-01  e=1.790E-07  synthetic construct
  7b4w-assembly2_C  TM=6.892E-01  e=9.115E-08  synthetic construct
  7xce-assembly1_A  TM=7.674E-01  e=9.138E-07  Rattus norvegicus
  4rlv-assembly1_A  TM=5.881E-01  e=2.371E-07  Mus musculus
  9db5-assembly1_A  TM=5.772E-01  e=2.653E-07  Homo sapiens

Radius of gyration: 37.8 Å; Cα contacts (8 Å, |Δi|>4): 1179; chains: 1; bounding box: 89×74×117 Å

Foldseek 3Di:
DPPPDDADDPVLLVVLQVCVVVPDDLVRSCVVVVHDSVNSVVSHDCVVVPDPPPDDPDDDDDDPDDPDDPPDADADQQDGQLLVCLQVLVLVSNVVCVVVVPDQQRAGPQRDGSLLNNLLNLNLSVNVVSVVVPHDQCRAGNQQDGSLLSNVLNVNVSSNVVSVVDPYDPPRDGNLVVVLVVCVVVVFAAFDVCSSVSDRHTFFKAFPVVRTGHHPVRVVVVCVVPPPDDTDMDTDDDDQDFFPVCVVVVHGDGFQKWWPPDPQITGHHPVRVVVQCPDPVRVPIDMDRPCVVNCVVPVDPPPPDPDDDDDDDDDDDDDDDDDPPFKAEKDFPDAAFFKTKIAIGGPDFDDPQKFKWKWKAWPPDGDIDTQDDPDTRRHRIDMRGRHHGQTWMKMWIWMAGNPPRDTGDIYDIHDTDTHHHQLLVVQVVQWAFPADDFLTETEGNKDWPPVLDDPVLQETEIEDDDDDDPFAEAEEEEAEAQPLCQQLLVQLLVCLFQRHDLNHSYGYGHDDADPVLVVCPVPSLFWSDLHFYWYWYQCVRTDQDNGIYIYTYFTHWDHPVPDVSVVSRLSSVLCQCPDDDSNHDFKHLAYEYRAELAPLADDPRSVVRQVSVCVQQPPVCLQRYAYEYEQDPPDDRSHLNNVVPDPPRSHDSPHYFYAYSVLRRDRSPDPDVPDCSNVRSVSRSVSSNVVSVVSVVGDMDGCPVVVVVVVVVVVVVVVVVD

Secondary structure (DSSP, 8-state):
----PPPPPHHHHHHHHHHHHTT--HHHHHHHHT--HHHHHHTS-GGGTS--TT------PPP---SS-TTSPPPBTTB-HHHHHHHTT-HHHHHHHHHTT--TT---TTS--HHHHHHHHT-TTHHHHHHHTT--TT---TTS--HHHHHHHTT-HHHHHHHHTS---TTPPPHHHHHHHHHHHTT--B-SGGGTTT--PBP-EEETTTTEEE-HHHHHHHHHH-TTS---EEE------B-HHHHTTT---B--EEESSSSSPPEE-HHHHHHHTTSTTTTT--EES-THHHHHH--S-TTSS-SS---------------TTSBPPPEEEEE-SSEEEEE--BSSPPPTTEEEEEEEEETTTPPPEEPP-SS---SSEEEEESPPTT-EEEEEEEEEETTTTEEPPPPPPPP-EEPPPPTTHHHHTTSEEEE-SSSEEEE---EE-TTT-BTTTTEEEEEES-PPTT--EEEEEEEEBTTSSHHHHHHHHHHHHTT--TT-SEEEE-----HHHHTTTT-SSS-S--SEEEEEE-GGG-SS-SSEEEEEE-PPBS-TT-HHHHHHHHHHHHHHHH--GGG---EESEEEEEEETT-SS--HHHHHHHHHHHHHH-GGGGGGEEEEEES--SSPPTHHHHHHT-SS----SSSEEEE-GGGGGS-SS---TT--HHHHHHHHHHHHHHHHHHHHHSPPEETHHHHHHHHHHHHHHHHS--